Protein AF-A0A937PZH0-F1 (afdb_monomer_lite)

Foldseek 3Di:
DVVVVVVVVVVVVVVVVVVVVVQVVLLVVQFQPLWAFFFQDLPQFPQQQDGPVQLVVLLCCQPPVCPPVVSVVCLVVQQAPQAQDAQDPPQDPDPPPNLVSLLVNLSSLLSLLNNCSNPNDVVSLLSLLVRLVSCCVNCVLAFALPNRRLSNLLSNLSSVRSSSVPPVVSADPVRLLSSLVRLQSNLVNLQPQLVPCPPPVVVVDDPDWDDDPQDDDQQKTAGADFLSLLSSLLSNCSSCSSNSPSCSNCLSAPVSRNLVQGIHDPPDRDDDDSPDRPRYLLNLQAQQHLQLFHNCQCTQQVQDLVQRATAHPDPQLFDGSRCSNVVSSLSSLSSSCSRISVRSQQRYDQCLVVRDQSSAQLQRHGDPGSRGSLLSNLSNQLRQFQHAHPVPRGGHCRLLDQSLLSCQQPDPDPSSVLSVLVSSVCVPPPPPRHPSDPSRPSSSDDDDDPDDPDRDDRDPPNPPPPPDD

Radius of gyration: 22.96 Å; chains: 1; bounding box: 68×42×80 Å

Structure (mmCIF, N/CA/C/O backbone):
data_AF-A0A937PZH0-F1
#
_entry.id   AF-A0A937PZH0-F1
#
loop_
_atom_site.group_PDB
_atom_site.id
_atom_site.type_symbol
_atom_site.label_atom_id
_atom_site.label_alt_id
_atom_site.label_comp_id
_atom_site.label_asym_id
_atom_site.label_entity_id
_atom_site.label_seq_id
_atom_site.pdbx_PDB_ins_code
_atom_site.Cartn_x
_atom_site.Cartn_y
_atom_site.Cartn_z
_atom_site.occupancy
_atom_site.B_iso_or_equiv
_atom_site.auth_seq_id
_atom_site.auth_comp_id
_atom_site.auth_asym_id
_atom_site.auth_atom_id
_atom_site.pdbx_PDB_model_num
ATOM 1 N N . MET A 1 1 ? -22.325 8.578 -55.729 1.00 55.00 1 MET A N 1
ATOM 2 C CA . MET A 1 1 ? -21.445 9.138 -54.671 1.00 55.00 1 MET A CA 1
ATOM 3 C C . MET A 1 1 ? -21.895 8.751 -53.251 1.00 55.00 1 MET A C 1
ATOM 5 O O . MET A 1 1 ? -21.076 8.209 -52.523 1.00 55.00 1 MET A O 1
ATOM 9 N N . ARG A 1 2 ? -23.181 8.894 -52.874 1.00 47.50 2 ARG A N 1
ATOM 10 C CA . ARG A 1 2 ? -23.714 8.503 -51.540 1.00 47.50 2 ARG A CA 1
ATOM 11 C C . ARG A 1 2 ? -23.474 7.039 -51.116 1.00 47.50 2 ARG A C 1
ATOM 13 O O . ARG A 1 2 ? -23.058 6.809 -49.989 1.00 47.50 2 ARG A O 1
ATOM 20 N N . GLN A 1 3 ? -23.660 6.058 -52.004 1.00 44.53 3 GLN A N 1
ATOM 21 C CA . GLN A 1 3 ? -23.452 4.632 -51.675 1.00 44.53 3 GLN A CA 1
ATOM 22 C C . GLN A 1 3 ? -21.996 4.275 -51.328 1.00 44.53 3 GLN A C 1
ATOM 24 O O . GLN A 1 3 ? -21.763 3.420 -50.477 1.00 44.53 3 GLN A O 1
ATOM 29 N N . ARG A 1 4 ? -21.009 4.948 -51.940 1.00 49.41 4 ARG A N 1
ATOM 30 C CA . ARG A 1 4 ? -19.583 4.721 -51.641 1.00 49.41 4 ARG A CA 1
ATOM 31 C C . ARG A 1 4 ? -19.188 5.290 -50.275 1.00 49.41 4 ARG A C 1
ATOM 33 O O . ARG A 1 4 ? -18.382 4.681 -49.584 1.00 49.41 4 ARG A O 1
ATOM 40 N N . LEU A 1 5 ? -19.806 6.399 -49.863 1.00 49.78 5 LEU A N 1
ATOM 41 C CA . LEU A 1 5 ? -19.594 6.996 -48.542 1.00 49.78 5 LEU A CA 1
ATOM 42 C C . LEU A 1 5 ? -20.168 6.109 -47.423 1.00 49.78 5 LEU A C 1
ATOM 44 O O . LEU A 1 5 ? -19.495 5.851 -46.433 1.00 49.78 5 LEU A O 1
ATOM 48 N N . ILE A 1 6 ? -21.383 5.581 -47.616 1.00 56.50 6 ILE A N 1
ATOM 49 C CA . ILE A 1 6 ? -22.050 4.696 -46.645 1.00 56.50 6 ILE A CA 1
ATOM 50 C C . ILE A 1 6 ? -21.286 3.371 -46.499 1.00 56.50 6 ILE A C 1
ATOM 52 O O . ILE A 1 6 ? -21.049 2.922 -45.383 1.00 56.50 6 ILE A O 1
ATOM 56 N N . SER A 1 7 ? -20.823 2.789 -47.610 1.00 54.19 7 SER A N 1
ATOM 57 C CA . SER A 1 7 ? -20.030 1.549 -47.584 1.00 54.19 7 SER A CA 1
ATOM 58 C C . SER A 1 7 ? -18.671 1.741 -46.895 1.00 54.19 7 SER A C 1
ATOM 60 O O . SER A 1 7 ? -18.223 0.859 -46.170 1.00 54.19 7 SER A O 1
ATOM 62 N N . GLY A 1 8 ? -18.037 2.909 -47.066 1.00 55.47 8 GLY A N 1
ATOM 63 C CA . GLY A 1 8 ? -16.788 3.253 -46.379 1.00 55.47 8 GLY A CA 1
ATOM 64 C C . GLY A 1 8 ? -16.957 3.443 -44.868 1.00 55.47 8 GLY A C 1
ATOM 65 O O . GLY A 1 8 ? -16.130 2.962 -44.099 1.00 55.47 8 GLY A O 1
ATOM 66 N N . ILE A 1 9 ? -18.049 4.079 -44.429 1.00 64.56 9 ILE A N 1
ATOM 67 C CA . ILE A 1 9 ? -18.352 4.272 -43.000 1.00 64.56 9 ILE A CA 1
ATOM 68 C C . ILE A 1 9 ? -18.679 2.936 -42.321 1.00 64.56 9 ILE A C 1
ATOM 70 O O . ILE A 1 9 ? -18.188 2.679 -41.225 1.00 64.56 9 ILE A O 1
ATOM 74 N N . ILE A 1 10 ? -19.454 2.065 -42.975 1.00 64.88 10 ILE A N 1
ATOM 75 C CA . ILE A 1 10 ? -19.769 0.730 -42.446 1.00 64.88 10 ILE A CA 1
ATOM 76 C C . ILE A 1 10 ? -18.503 -0.133 -42.381 1.00 64.88 10 ILE A C 1
ATOM 78 O O . ILE A 1 10 ? -18.268 -0.777 -41.364 1.00 64.88 10 ILE A O 1
ATOM 82 N N . GLY A 1 11 ? -17.650 -0.099 -43.410 1.00 52.81 11 GLY A N 1
ATOM 83 C CA . GLY A 1 11 ? -16.363 -0.800 -43.393 1.00 52.81 11 GLY A CA 1
ATOM 84 C C . GLY A 1 11 ? -15.452 -0.334 -42.253 1.00 52.81 11 GLY A C 1
ATOM 85 O O . GLY A 1 11 ? -14.888 -1.162 -41.543 1.00 52.81 11 GLY A O 1
ATOM 86 N N . LEU A 1 12 ? -15.368 0.980 -42.017 1.00 60.28 12 LEU A N 1
ATOM 87 C CA . LEU A 1 12 ? -14.604 1.543 -40.901 1.00 60.28 12 LEU A CA 1
ATOM 88 C C . LEU A 1 12 ? -15.195 1.131 -39.541 1.00 60.28 12 LEU A C 1
ATOM 90 O O . LEU A 1 12 ? -14.449 0.744 -38.646 1.00 60.28 12 LEU A O 1
ATOM 94 N N . ALA A 1 13 ? -16.523 1.160 -39.392 1.00 54.88 13 ALA A N 1
ATOM 95 C CA . ALA A 1 13 ? -17.202 0.746 -38.166 1.00 54.88 13 ALA A CA 1
ATOM 96 C C . ALA A 1 13 ? -16.980 -0.743 -37.860 1.00 54.88 13 ALA A C 1
ATOM 98 O O . ALA A 1 13 ? -16.689 -1.091 -36.722 1.00 54.88 13 ALA A O 1
ATOM 99 N N . VAL A 1 14 ? -17.032 -1.615 -38.872 1.00 58.94 14 VAL A N 1
ATOM 100 C CA . VAL A 1 14 ? -16.773 -3.056 -38.713 1.00 58.94 14 VAL A CA 1
ATOM 101 C C . VAL A 1 14 ? -15.325 -3.319 -38.293 1.00 58.94 14 VAL A C 1
ATOM 103 O O . VAL A 1 14 ? -15.100 -4.117 -37.389 1.00 58.94 14 VAL A O 1
ATOM 106 N N . VAL A 1 15 ? -14.348 -2.617 -38.878 1.00 56.12 15 VAL A N 1
ATOM 107 C CA . VAL A 1 15 ? -12.931 -2.745 -38.487 1.00 56.12 15 VAL A CA 1
ATOM 108 C C . VAL A 1 15 ? -12.696 -2.243 -37.058 1.00 56.12 15 VAL A C 1
ATOM 110 O O . VAL A 1 15 ? -11.999 -2.899 -36.288 1.00 56.12 15 VAL A O 1
ATOM 113 N N . VAL A 1 16 ? -13.312 -1.123 -36.666 1.00 51.00 16 VAL A N 1
ATOM 114 C CA . VAL A 1 16 ? -13.215 -0.590 -35.295 1.00 51.00 16 VAL A CA 1
ATOM 115 C C . VAL A 1 16 ? -13.874 -1.533 -34.283 1.00 51.00 16 VAL A C 1
ATOM 117 O O . VAL A 1 16 ? -13.296 -1.789 -33.228 1.00 51.00 16 VAL A O 1
ATOM 120 N N . CYS A 1 17 ? -15.041 -2.097 -34.605 1.00 47.12 17 CYS A N 1
ATOM 121 C CA . CYS A 1 17 ? -15.728 -3.056 -33.741 1.00 47.12 17 CYS A CA 1
ATOM 122 C C . CYS A 1 17 ? -14.973 -4.387 -33.622 1.00 47.12 17 CYS A C 1
ATOM 124 O O . CYS A 1 17 ? -14.899 -4.931 -32.525 1.00 47.12 17 CYS A O 1
ATOM 126 N N . ALA A 1 18 ? -14.377 -4.891 -34.707 1.00 44.09 18 ALA A N 1
ATOM 127 C CA . ALA A 1 18 ? -13.555 -6.102 -34.675 1.00 44.09 18 ALA A CA 1
ATOM 128 C C . ALA A 1 18 ? -12.285 -5.900 -33.832 1.00 44.09 18 ALA A C 1
ATOM 130 O O . ALA A 1 18 ? -11.981 -6.720 -32.972 1.00 44.09 18 ALA A O 1
ATOM 131 N N . TYR A 1 19 ? -11.610 -4.754 -33.982 1.00 42.97 19 TYR A N 1
ATOM 132 C CA . TYR A 1 19 ? -10.444 -4.413 -33.164 1.00 42.97 19 TYR A CA 1
ATOM 133 C C . TYR A 1 19 ? -10.804 -4.266 -31.676 1.00 42.97 19 TYR A C 1
ATOM 135 O O . TYR A 1 19 ? -10.066 -4.719 -30.805 1.00 42.97 19 TYR A O 1
ATOM 143 N N . GLN A 1 20 ? -11.962 -3.676 -31.359 1.00 48.00 20 GLN A N 1
ATOM 144 C CA . GLN A 1 20 ? -12.464 -3.617 -29.982 1.00 48.00 20 GLN A CA 1
ATOM 145 C C . GLN A 1 20 ? -12.819 -5.003 -29.432 1.00 48.00 20 GLN A C 1
ATOM 147 O O . GLN A 1 20 ? -12.531 -5.271 -28.269 1.00 48.00 20 GLN A O 1
ATOM 152 N N . ALA A 1 21 ? -13.403 -5.886 -30.244 1.00 46.00 21 ALA A N 1
ATOM 153 C CA . ALA A 1 21 ? -13.742 -7.245 -29.836 1.00 46.00 21 ALA A CA 1
ATOM 154 C C . ALA A 1 21 ? -12.491 -8.080 -29.520 1.00 46.00 21 ALA A C 1
ATOM 156 O O . ALA A 1 21 ? -12.471 -8.748 -28.489 1.00 46.00 21 ALA A O 1
ATOM 157 N N . ASP A 1 22 ? -11.427 -7.976 -30.321 1.00 44.09 22 ASP A N 1
ATOM 158 C CA . ASP A 1 22 ? -10.158 -8.671 -30.063 1.00 44.09 22 ASP A CA 1
ATOM 159 C C . ASP A 1 22 ? -9.419 -8.107 -28.837 1.00 44.09 22 ASP A C 1
ATOM 161 O O . ASP A 1 22 ? -8.880 -8.865 -28.028 1.00 44.09 22 ASP A O 1
ATOM 165 N N . VAL A 1 23 ? -9.452 -6.783 -28.629 1.00 49.88 23 VAL A N 1
ATOM 166 C CA . VAL A 1 23 ? -8.907 -6.147 -27.413 1.00 49.88 23 VAL A CA 1
ATOM 167 C C . VAL A 1 23 ? -9.678 -6.590 -26.162 1.00 49.88 23 VAL A C 1
ATOM 169 O O . VAL A 1 23 ? -9.063 -6.846 -25.128 1.00 49.88 23 VAL A O 1
ATOM 172 N N . LEU A 1 24 ? -11.006 -6.729 -26.246 1.00 44.19 24 LEU A N 1
ATOM 173 C CA . LEU A 1 24 ? -11.854 -7.195 -25.142 1.00 44.19 24 LEU A CA 1
ATOM 174 C C . LEU A 1 24 ? -11.728 -8.710 -24.893 1.00 44.19 24 LEU A C 1
ATOM 176 O O . LEU A 1 24 ? -11.735 -9.140 -23.739 1.00 44.19 24 LEU A O 1
ATOM 180 N N . ALA A 1 25 ? -11.564 -9.518 -25.942 1.00 40.66 25 ALA A N 1
ATOM 181 C CA . ALA A 1 25 ? -11.338 -10.960 -25.833 1.00 40.66 25 ALA A CA 1
ATOM 182 C C . ALA A 1 25 ? -9.951 -11.276 -25.245 1.00 40.66 25 ALA A C 1
ATOM 184 O O . ALA A 1 25 ? -9.835 -12.128 -24.363 1.00 40.66 25 ALA A O 1
ATOM 185 N N . GLY A 1 26 ? -8.913 -10.536 -25.652 1.00 46.94 26 GLY A N 1
ATOM 186 C CA . GLY A 1 26 ? -7.589 -10.596 -25.031 1.00 46.94 26 GLY A CA 1
ATOM 187 C C . GLY A 1 26 ? -7.595 -10.110 -23.578 1.00 46.94 26 GLY A C 1
ATOM 188 O O . GLY A 1 26 ? -6.901 -10.677 -22.739 1.00 46.94 26 GLY A O 1
ATOM 189 N N . ALA A 1 27 ? -8.430 -9.118 -23.252 1.00 47.84 27 ALA A N 1
ATOM 190 C CA . ALA A 1 27 ? -8.563 -8.605 -21.893 1.00 47.84 27 ALA A CA 1
ATOM 191 C C . ALA A 1 27 ? -9.175 -9.624 -20.909 1.00 47.84 27 ALA A C 1
ATOM 193 O O . ALA A 1 27 ? -8.718 -9.782 -19.772 1.00 47.84 27 ALA A O 1
ATOM 194 N N . ALA A 1 28 ? -10.178 -10.381 -21.362 1.00 47.72 28 ALA A N 1
ATOM 195 C CA . ALA A 1 28 ? -10.801 -11.443 -20.573 1.00 47.72 28 ALA A CA 1
ATOM 196 C C . ALA A 1 28 ? -9.851 -12.625 -20.286 1.00 47.72 28 ALA A C 1
ATOM 198 O O . ALA A 1 28 ? -10.005 -13.288 -19.264 1.00 47.72 28 ALA A O 1
ATOM 199 N N . ALA A 1 29 ? -8.856 -12.871 -21.148 1.00 51.69 29 ALA A N 1
ATOM 200 C CA . ALA A 1 29 ? -7.866 -13.938 -20.971 1.00 51.69 29 ALA A CA 1
ATOM 201 C C . ALA A 1 29 ? -6.725 -13.584 -19.989 1.00 51.69 29 ALA A C 1
ATOM 203 O O . ALA A 1 29 ? -6.022 -14.479 -19.520 1.00 51.69 29 ALA A O 1
ATOM 204 N N . VAL A 1 30 ? -6.523 -12.296 -19.677 1.00 63.19 30 VAL A N 1
ATOM 205 C CA . VAL A 1 30 ? -5.436 -11.812 -18.799 1.00 63.19 30 VAL A CA 1
ATOM 206 C C . VAL A 1 30 ? -5.920 -11.557 -17.367 1.00 63.19 30 VAL A C 1
ATOM 208 O O . VAL A 1 30 ? -5.166 -11.797 -16.419 1.00 63.19 30 VAL A O 1
ATOM 211 N N . LYS A 1 31 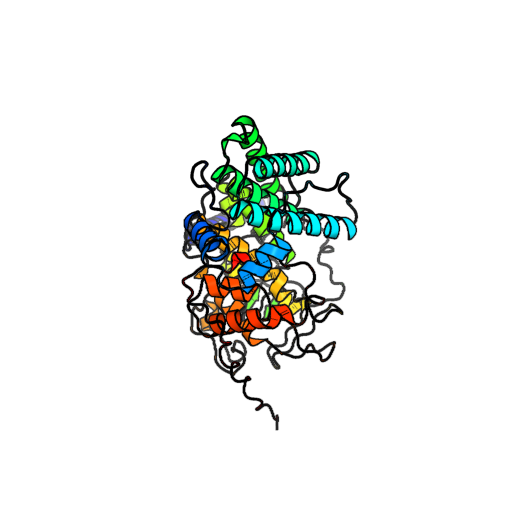? -7.176 -11.122 -17.200 1.00 76.00 31 LYS A N 1
ATOM 212 C CA . LYS A 1 31 ? -7.757 -10.804 -15.890 1.00 76.00 31 LYS A CA 1
ATOM 213 C C . LYS A 1 31 ? -7.835 -12.031 -14.982 1.00 76.00 31 LYS A C 1
ATOM 215 O O . LYS A 1 31 ? -8.333 -13.083 -15.374 1.00 76.00 31 LYS A O 1
ATOM 220 N N . GLY A 1 32 ? -7.390 -11.888 -13.738 1.00 77.31 32 GLY A N 1
ATOM 221 C CA . GLY A 1 32 ? -7.447 -12.947 -12.729 1.00 77.31 32 GLY A CA 1
ATOM 222 C C . GLY A 1 32 ? -6.314 -13.972 -12.820 1.00 77.31 32 GLY A C 1
ATOM 223 O O . GLY A 1 32 ? -6.249 -14.873 -11.983 1.00 77.31 32 GLY A O 1
ATOM 224 N N . LYS A 1 33 ? -5.369 -13.819 -13.765 1.00 83.31 33 LYS A N 1
ATOM 225 C CA . LYS A 1 33 ? -4.168 -14.672 -13.887 1.00 83.31 33 LYS A CA 1
ATOM 226 C C . LYS A 1 33 ? -3.368 -14.763 -12.580 1.00 83.31 33 LYS A C 1
ATOM 228 O O . LYS A 1 33 ? -2.733 -15.783 -12.303 1.00 83.31 33 LYS A O 1
ATOM 233 N N . TRP A 1 34 ? -3.402 -13.696 -11.786 1.00 84.62 34 TRP A N 1
ATOM 234 C CA . TRP A 1 34 ? -2.637 -13.542 -10.546 1.00 84.62 34 TRP A CA 1
ATOM 235 C C . TRP A 1 34 ? -3.486 -13.750 -9.279 1.00 84.62 34 TRP A C 1
ATOM 237 O O . TRP A 1 34 ? -3.016 -13.518 -8.165 1.00 84.62 34 TRP A O 1
ATOM 247 N N . GLY A 1 35 ? -4.728 -14.208 -9.456 1.00 86.50 35 GLY A N 1
ATOM 248 C CA . GLY A 1 35 ? -5.781 -14.219 -8.443 1.00 86.50 35 GLY A CA 1
ATOM 249 C C . GLY A 1 35 ? -6.776 -13.074 -8.648 1.00 86.50 35 GLY A C 1
ATOM 250 O O . GLY A 1 35 ? -6.523 -12.141 -9.410 1.00 86.50 35 GLY A O 1
ATOM 251 N N . LYS A 1 36 ? -7.934 -13.166 -7.987 1.00 90.31 36 LYS A N 1
ATOM 252 C CA . LYS A 1 36 ? -9.013 -12.176 -8.083 1.00 90.31 36 LYS A CA 1
ATOM 253 C C . LYS A 1 36 ? -9.074 -11.388 -6.785 1.00 90.31 36 LYS A C 1
ATOM 255 O O . LYS A 1 36 ? -9.379 -11.965 -5.746 1.00 90.31 36 LYS A O 1
ATOM 260 N N . VAL A 1 37 ? -8.830 -10.082 -6.863 1.00 93.69 37 VAL A N 1
ATOM 261 C CA . VAL A 1 37 ? -9.045 -9.201 -5.713 1.00 93.69 37 VAL A CA 1
ATOM 262 C C . VAL A 1 37 ? -10.542 -9.036 -5.487 1.00 93.69 37 VAL A C 1
ATOM 264 O O . VAL A 1 37 ? -11.285 -8.773 -6.433 1.00 93.69 37 VAL A O 1
ATOM 267 N N . VAL A 1 38 ? -10.984 -9.187 -4.247 1.00 95.12 38 VAL A N 1
ATOM 268 C CA . VAL A 1 38 ? -12.361 -8.942 -3.813 1.00 95.12 38 VAL A CA 1
ATOM 269 C C . VAL A 1 38 ? -12.386 -7.807 -2.787 1.00 95.12 38 VAL A C 1
ATOM 271 O O . VAL A 1 38 ? -11.397 -7.608 -2.087 1.00 95.12 38 VAL A O 1
ATOM 274 N N . PRO A 1 39 ? -13.474 -7.029 -2.686 1.00 97.19 39 PRO A N 1
ATOM 275 C CA . PRO A 1 39 ? -13.646 -6.098 -1.578 1.00 97.19 39 PRO A CA 1
ATOM 276 C C . PRO A 1 39 ? -13.530 -6.796 -0.215 1.00 97.19 39 PRO A C 1
ATOM 278 O O . PRO A 1 39 ? -13.840 -7.984 -0.094 1.00 97.19 39 PRO A O 1
ATOM 281 N N . ILE A 1 40 ? -13.119 -6.051 0.813 1.00 96.19 40 ILE A N 1
ATOM 282 C CA . ILE A 1 40 ? -13.061 -6.573 2.181 1.00 96.19 40 ILE A CA 1
ATOM 283 C C . ILE A 1 40 ? -14.503 -6.751 2.676 1.00 96.19 40 ILE A C 1
ATOM 285 O O . ILE A 1 40 ? -15.276 -5.792 2.698 1.00 96.19 40 ILE A O 1
ATOM 289 N N . ALA A 1 41 ? -14.872 -7.981 3.035 1.00 90.75 41 ALA A N 1
ATOM 290 C CA . ALA A 1 41 ? -16.187 -8.289 3.590 1.00 90.75 41 ALA A CA 1
ATOM 291 C C . ALA A 1 41 ? -16.338 -7.735 5.018 1.00 90.75 41 ALA A C 1
ATOM 293 O O . ALA A 1 41 ? -15.356 -7.642 5.751 1.00 90.75 41 ALA A O 1
ATOM 294 N N . ASP A 1 42 ? -17.570 -7.406 5.420 1.00 87.62 42 ASP A N 1
ATOM 295 C CA . ASP A 1 42 ? -17.918 -6.802 6.722 1.00 87.62 42 ASP A CA 1
ATOM 296 C C . ASP A 1 42 ? -17.425 -7.611 7.929 1.00 87.62 42 ASP A C 1
ATOM 298 O O . ASP A 1 42 ? -17.207 -7.052 9.001 1.00 87.62 42 ASP A O 1
ATOM 302 N N . ASP A 1 43 ? -17.276 -8.922 7.763 1.00 88.06 43 ASP A N 1
ATOM 303 C CA . ASP A 1 43 ? -16.839 -9.881 8.774 1.00 88.06 43 ASP A CA 1
ATOM 304 C C . ASP A 1 43 ? -15.371 -10.312 8.611 1.00 88.06 43 ASP A C 1
ATOM 306 O O . ASP A 1 43 ? -14.882 -11.142 9.374 1.00 88.06 43 ASP A O 1
ATOM 310 N N . ASN A 1 44 ? -14.647 -9.731 7.651 1.00 91.94 44 ASN A N 1
ATOM 311 C CA . ASN A 1 44 ? -13.268 -10.083 7.326 1.00 91.94 44 ASN A CA 1
ATOM 312 C C . ASN A 1 44 ? -12.308 -8.911 7.580 1.00 91.94 44 ASN A C 1
ATOM 314 O O . ASN A 1 44 ? -11.508 -8.550 6.719 1.00 91.94 44 ASN A O 1
ATOM 318 N N . HIS A 1 45 ? -12.403 -8.308 8.766 1.00 95.38 45 HIS A N 1
ATOM 319 C CA . HIS A 1 45 ? -11.501 -7.258 9.239 1.00 95.38 45 HIS A CA 1
ATOM 320 C C . HIS A 1 45 ? -10.626 -7.777 10.400 1.00 95.38 45 HIS A C 1
ATOM 322 O O . HIS A 1 45 ? -11.127 -8.513 11.252 1.00 95.38 45 HIS A O 1
ATOM 328 N N . PRO A 1 46 ? -9.341 -7.386 10.492 1.00 94.62 46 PRO A N 1
ATOM 329 C CA . PRO A 1 46 ? -8.622 -6.496 9.585 1.00 94.62 46 PRO A CA 1
ATOM 330 C C . PRO A 1 46 ? -8.065 -7.284 8.398 1.00 94.62 46 PRO A C 1
ATOM 332 O O . PRO A 1 46 ? -7.661 -8.437 8.559 1.00 94.62 46 PRO A O 1
ATOM 335 N N . ASN A 1 47 ? -8.034 -6.673 7.214 1.00 93.69 47 ASN A N 1
ATOM 336 C CA . ASN A 1 47 ? -7.516 -7.353 6.024 1.00 93.69 47 ASN A CA 1
ATOM 337 C C . ASN A 1 47 ? -6.942 -6.406 4.958 1.00 93.69 47 ASN A C 1
ATOM 339 O O . ASN A 1 47 ? -6.726 -6.816 3.817 1.00 93.69 47 ASN A O 1
ATOM 343 N N . LEU A 1 48 ? -6.687 -5.132 5.290 1.00 91.62 48 LEU A N 1
ATOM 344 C CA . LEU A 1 48 ? -6.128 -4.183 4.325 1.00 91.62 48 LEU A CA 1
ATOM 345 C C . LEU A 1 48 ? -4.622 -4.379 4.102 1.00 91.62 48 LEU A C 1
ATOM 347 O O . LEU A 1 48 ? -4.189 -4.471 2.967 1.00 91.62 48 LEU A O 1
ATOM 351 N N . TYR A 1 49 ? -3.806 -4.433 5.155 1.00 87.44 49 TYR A N 1
ATOM 352 C CA . TYR A 1 49 ? -2.344 -4.632 5.029 1.00 87.44 49 TYR A CA 1
ATOM 353 C C . TYR A 1 49 ? -1.801 -5.764 5.905 1.00 87.44 49 TYR A C 1
ATOM 355 O O . TYR A 1 49 ? -0.683 -6.252 5.694 1.00 87.44 49 TYR A O 1
ATOM 363 N N . TYR A 1 50 ? -2.597 -6.168 6.891 1.00 87.12 50 TYR A N 1
ATOM 364 C CA . TYR A 1 50 ? -2.349 -7.310 7.748 1.00 87.12 50 TYR A CA 1
ATOM 365 C C . TYR A 1 50 ? -3.663 -8.012 8.011 1.00 87.12 50 TYR A C 1
ATOM 367 O O . TYR A 1 50 ? -4.684 -7.345 8.185 1.00 87.12 50 TYR A O 1
ATOM 375 N N . ASN A 1 51 ? -3.592 -9.328 8.124 1.00 89.56 51 ASN A N 1
ATOM 376 C CA . ASN A 1 51 ? -4.642 -10.103 8.762 1.00 89.56 51 ASN A CA 1
ATOM 377 C C . ASN A 1 51 ? -4.408 -10.200 10.280 1.00 89.56 51 ASN A C 1
ATOM 379 O O . ASN A 1 51 ? -3.339 -9.858 10.797 1.00 89.56 51 ASN A O 1
ATOM 383 N N . GLN A 1 52 ? -5.402 -10.720 11.001 1.00 92.06 52 GLN A N 1
ATOM 384 C CA . GLN A 1 52 ? -5.344 -10.841 12.459 1.00 92.06 52 GLN A CA 1
ATOM 385 C C . GLN A 1 52 ? -4.122 -11.640 12.955 1.00 92.06 52 GLN A C 1
ATOM 387 O O . GLN A 1 52 ? -3.492 -11.240 13.931 1.00 92.06 52 GLN A O 1
ATOM 392 N N . SER A 1 53 ? -3.728 -12.716 12.261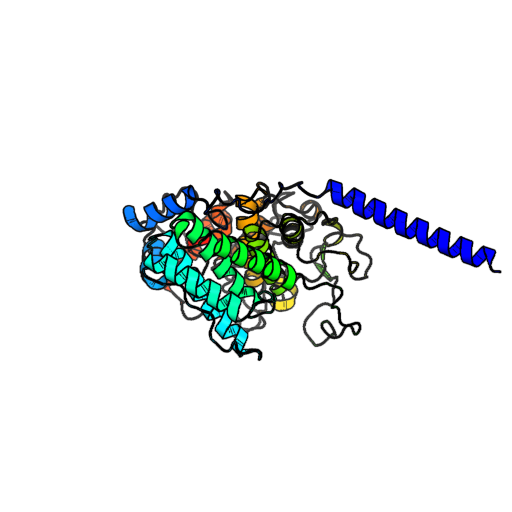 1.00 88.94 53 SER A N 1
ATOM 393 C CA . SER A 1 53 ? -2.592 -13.551 12.685 1.00 88.94 53 SER A CA 1
ATOM 394 C C . SER A 1 53 ? -1.245 -12.826 12.599 1.00 88.94 53 SER A C 1
ATOM 396 O O . SER A 1 53 ? -0.409 -12.967 13.491 1.00 88.94 53 SER A O 1
ATOM 398 N N . GLU A 1 54 ? -1.046 -11.994 11.573 1.00 88.06 54 GLU A N 1
ATOM 399 C CA . GLU A 1 54 ? 0.165 -11.179 11.440 1.00 88.06 54 GLU A CA 1
ATOM 400 C C . GLU A 1 54 ? 0.210 -10.072 12.502 1.00 88.06 54 GLU A C 1
ATOM 402 O O . GLU A 1 54 ? 1.277 -9.760 13.036 1.00 88.06 54 GLU A O 1
ATOM 407 N N . ILE A 1 55 ? -0.951 -9.503 12.850 1.00 90.50 55 ILE A N 1
ATOM 408 C CA . ILE A 1 55 ? -1.058 -8.511 13.926 1.00 90.50 55 ILE A CA 1
ATOM 409 C C . ILE A 1 55 ? -0.740 -9.142 15.279 1.00 90.50 55 ILE A C 1
ATOM 411 O O . ILE A 1 55 ? -0.028 -8.533 16.078 1.00 90.50 55 ILE A O 1
ATOM 415 N N . ASP A 1 56 ? -1.229 -10.351 15.547 1.00 90.19 56 ASP A N 1
ATOM 416 C CA . ASP A 1 56 ? -0.957 -11.050 16.802 1.00 90.19 56 ASP A CA 1
ATOM 417 C C . ASP A 1 56 ? 0.525 -11.415 16.946 1.00 90.19 56 ASP A C 1
ATOM 419 O O . ASP A 1 56 ? 1.092 -11.253 18.031 1.00 90.19 56 ASP A O 1
ATOM 423 N N . GLU A 1 57 ? 1.193 -11.810 15.856 1.00 86.44 57 GLU A N 1
ATOM 424 C CA . GLU A 1 57 ? 2.649 -11.999 15.842 1.00 86.44 57 GLU A CA 1
ATOM 425 C C . GLU A 1 57 ? 3.374 -10.681 16.154 1.00 86.44 57 GLU A C 1
ATOM 427 O O . GLU A 1 57 ? 4.224 -10.631 17.047 1.00 86.44 57 GLU A O 1
ATOM 432 N N . LEU A 1 58 ? 2.980 -9.581 15.508 1.00 87.56 58 LEU A N 1
ATOM 433 C CA . LEU A 1 58 ? 3.581 -8.271 15.748 1.00 87.56 58 LEU A CA 1
ATOM 434 C C . LEU A 1 58 ? 3.346 -7.770 17.188 1.00 87.56 58 LEU A C 1
ATOM 436 O O . LEU A 1 58 ? 4.259 -7.229 17.819 1.00 87.56 58 LEU A O 1
ATOM 440 N N . ARG A 1 59 ? 2.149 -7.989 17.749 1.00 91.81 59 ARG A N 1
ATOM 441 C CA . ARG A 1 59 ? 1.829 -7.706 19.158 1.00 91.81 59 ARG A CA 1
ATOM 442 C C . ARG A 1 59 ? 2.693 -8.532 20.094 1.00 91.81 59 ARG A C 1
ATOM 444 O O . ARG A 1 59 ? 3.234 -7.976 21.046 1.00 91.81 59 ARG A O 1
ATOM 451 N N . LYS A 1 60 ? 2.861 -9.829 19.830 1.00 89.00 60 LYS A N 1
ATOM 452 C CA . LYS A 1 60 ? 3.719 -10.708 20.633 1.00 89.00 60 LYS A CA 1
ATOM 453 C C . LYS A 1 60 ? 5.164 -10.203 20.637 1.00 89.00 60 LYS A C 1
ATOM 455 O O . LYS A 1 60 ? 5.735 -10.031 21.714 1.00 89.00 60 LYS A O 1
ATOM 460 N N . MET A 1 61 ? 5.707 -9.867 19.468 1.00 86.06 61 MET A N 1
ATOM 461 C CA . MET A 1 61 ? 7.057 -9.313 19.312 1.00 86.06 61 MET A CA 1
ATOM 462 C C . MET A 1 61 ? 7.250 -8.002 20.095 1.00 86.06 61 MET A C 1
ATOM 464 O O . MET A 1 61 ? 8.241 -7.826 20.807 1.00 86.06 61 MET A O 1
ATOM 468 N N . ILE A 1 62 ? 6.282 -7.080 20.018 1.00 88.31 62 ILE A N 1
ATOM 469 C CA . ILE A 1 62 ? 6.376 -5.742 20.627 1.00 88.31 62 ILE A CA 1
ATOM 470 C C . ILE A 1 62 ? 6.039 -5.740 22.121 1.00 88.31 62 ILE A C 1
ATOM 472 O O . ILE A 1 62 ? 6.683 -5.043 22.911 1.00 88.31 62 ILE A O 1
ATOM 476 N N . LEU A 1 63 ? 4.996 -6.457 22.535 1.00 93.62 63 LEU A N 1
ATOM 477 C CA . LEU A 1 63 ? 4.432 -6.374 23.883 1.00 93.62 63 LEU A CA 1
ATOM 478 C C . LEU A 1 63 ? 4.985 -7.441 24.825 1.00 93.62 63 LEU A C 1
ATOM 480 O O . LEU A 1 63 ? 5.161 -7.129 26.002 1.00 93.62 63 LEU A O 1
ATOM 484 N N . VAL A 1 64 ? 5.299 -8.636 24.316 1.00 94.31 64 VAL A N 1
ATOM 485 C CA . VAL A 1 64 ? 5.696 -9.798 25.129 1.00 94.31 64 VAL A CA 1
ATOM 486 C C . VAL A 1 64 ? 7.187 -10.085 24.994 1.00 94.31 64 VAL A C 1
ATOM 488 O O . VAL A 1 64 ? 7.924 -9.961 25.966 1.00 94.31 64 VAL A O 1
ATOM 491 N N . GLU A 1 65 ? 7.645 -10.428 23.791 1.00 89.06 65 GLU A N 1
ATOM 492 C CA . GLU A 1 65 ? 9.030 -10.853 23.540 1.00 89.06 65 GLU A CA 1
ATOM 493 C C . GLU A 1 65 ? 10.015 -9.687 23.608 1.00 89.06 65 GLU A C 1
ATOM 495 O O . GLU A 1 65 ? 11.200 -9.885 23.862 1.00 89.06 65 GLU A O 1
ATOM 500 N N . LYS A 1 66 ? 9.522 -8.465 23.379 1.00 87.69 66 LYS A N 1
ATOM 501 C CA . LYS A 1 66 ? 10.331 -7.246 23.298 1.00 87.69 66 LYS A CA 1
ATOM 502 C C . LYS A 1 66 ? 11.495 -7.387 22.307 1.00 87.69 66 LYS A C 1
ATOM 504 O O . LYS A 1 66 ? 12.563 -6.806 22.512 1.00 87.69 66 LYS A O 1
ATOM 509 N N . SER A 1 67 ? 11.269 -8.124 21.221 1.00 80.19 67 SER A N 1
ATOM 510 C CA . SER A 1 67 ? 12.280 -8.470 20.230 1.00 80.19 67 SER A CA 1
ATOM 511 C C . SER A 1 67 ? 11.705 -8.386 18.813 1.00 80.19 67 SER A C 1
ATOM 513 O O . SER A 1 67 ? 10.580 -8.830 18.586 1.00 80.19 67 SER A O 1
ATOM 515 N N . PRO A 1 68 ? 12.448 -7.820 17.849 1.00 74.31 68 PRO A N 1
ATOM 516 C CA . PRO A 1 68 ? 13.771 -7.217 18.004 1.00 74.31 68 PRO A CA 1
ATOM 517 C C . PRO A 1 68 ? 13.692 -5.860 18.719 1.00 74.31 68 PRO A C 1
ATOM 519 O O . PRO A 1 68 ? 12.734 -5.106 18.543 1.00 74.31 68 PRO A O 1
ATOM 522 N N . ARG A 1 69 ? 14.718 -5.508 19.508 1.00 77.06 69 ARG A N 1
ATOM 523 C CA . ARG A 1 69 ? 14.673 -4.332 20.400 1.00 77.06 69 ARG A CA 1
ATOM 524 C C . ARG A 1 69 ? 14.335 -3.023 19.680 1.00 77.06 69 ARG A C 1
ATOM 526 O O . ARG A 1 69 ? 13.532 -2.236 20.162 1.00 77.06 69 ARG A O 1
ATOM 533 N N . ARG A 1 70 ? 14.887 -2.815 18.489 1.00 73.94 70 ARG A N 1
ATOM 534 C CA . ARG A 1 70 ? 14.621 -1.622 17.672 1.00 73.94 70 ARG A CA 1
ATOM 535 C C . ARG A 1 70 ? 13.168 -1.502 17.199 1.00 73.94 70 ARG A C 1
ATOM 537 O O . ARG A 1 70 ? 12.675 -0.385 17.122 1.00 73.94 70 ARG A O 1
ATOM 544 N N . LEU A 1 71 ? 12.464 -2.606 16.933 1.00 77.19 71 LEU A N 1
ATOM 545 C CA . LEU A 1 71 ? 11.023 -2.574 16.649 1.00 77.19 71 LEU A CA 1
ATOM 546 C C . LEU A 1 71 ? 10.254 -2.056 17.872 1.00 77.19 71 LEU A C 1
ATOM 548 O O . LEU A 1 71 ? 9.363 -1.218 17.742 1.00 77.19 71 LEU A O 1
ATOM 552 N N . VAL A 1 72 ? 10.637 -2.523 19.063 1.00 82.81 72 VAL A N 1
ATOM 553 C CA . VAL A 1 72 ? 10.065 -2.063 20.335 1.00 82.81 72 VAL A CA 1
ATOM 554 C C . VAL A 1 72 ? 10.361 -0.586 20.567 1.00 82.81 72 VAL A C 1
ATOM 556 O O . VAL A 1 72 ? 9.458 0.163 20.931 1.00 82.81 72 VAL A O 1
ATOM 559 N N . ASP A 1 73 ? 11.602 -0.151 20.341 1.00 81.00 73 ASP A N 1
ATOM 560 C CA . ASP A 1 73 ? 11.995 1.250 20.492 1.00 81.00 73 ASP A CA 1
ATOM 561 C C . ASP A 1 73 ? 11.274 2.136 19.467 1.00 81.00 73 ASP A C 1
ATOM 563 O O . ASP A 1 73 ? 10.785 3.201 19.826 1.00 81.00 73 ASP A O 1
ATOM 567 N N . HIS A 1 74 ? 11.111 1.684 18.217 1.00 78.81 74 HIS A N 1
ATOM 568 C CA . HIS A 1 74 ? 10.331 2.406 17.209 1.00 78.81 74 HIS A CA 1
ATOM 569 C C . HIS A 1 74 ? 8.883 2.589 17.661 1.00 78.81 74 HIS A C 1
ATOM 571 O O . HIS A 1 74 ? 8.360 3.704 17.636 1.00 78.81 74 HIS A O 1
ATOM 577 N N . TYR A 1 75 ? 8.251 1.500 18.108 1.00 86.12 75 TYR A N 1
ATOM 578 C CA . TYR A 1 75 ? 6.884 1.536 18.607 1.00 86.12 75 TYR A CA 1
ATOM 579 C C . TYR A 1 75 ? 6.752 2.494 19.795 1.00 86.12 75 TYR A C 1
ATOM 581 O O . TYR A 1 75 ? 5.910 3.388 19.765 1.00 86.12 75 TYR A O 1
ATOM 589 N N . ASN A 1 76 ? 7.606 2.350 20.812 1.00 88.25 76 ASN A N 1
ATOM 590 C CA . ASN A 1 76 ? 7.556 3.169 22.022 1.00 88.25 76 ASN A CA 1
ATOM 591 C C . ASN A 1 76 ? 7.821 4.654 21.748 1.00 88.25 76 ASN A C 1
ATOM 593 O O . ASN A 1 76 ? 7.191 5.493 22.383 1.00 88.25 76 ASN A O 1
ATOM 597 N N . THR A 1 77 ? 8.727 4.976 20.823 1.00 83.44 77 THR A N 1
ATOM 598 C CA . THR A 1 77 ? 9.092 6.365 20.511 1.00 83.44 77 THR A CA 1
ATOM 599 C C . THR A 1 77 ? 8.048 7.055 19.637 1.00 83.44 77 THR A C 1
ATOM 601 O O . THR A 1 77 ? 7.768 8.233 19.845 1.00 83.44 77 THR A O 1
ATOM 604 N N . TRP A 1 78 ? 7.473 6.352 18.654 1.00 83.56 78 TRP A N 1
ATOM 605 C CA . TRP A 1 78 ? 6.716 7.008 17.578 1.00 83.56 78 TRP A CA 1
ATOM 606 C C . TRP A 1 78 ? 5.240 6.636 17.492 1.00 83.56 78 TRP A C 1
ATOM 608 O O . TRP A 1 78 ? 4.474 7.408 16.922 1.00 83.56 78 TRP A O 1
ATOM 618 N N . CYS A 1 79 ? 4.834 5.474 18.005 1.00 88.94 79 CYS A N 1
ATOM 619 C CA . CYS A 1 79 ? 3.485 4.941 17.784 1.00 88.94 79 CYS A CA 1
ATOM 620 C C . CYS A 1 79 ? 2.688 4.778 19.080 1.00 88.94 79 CYS A C 1
ATOM 622 O O . CYS A 1 79 ? 1.467 4.944 19.091 1.00 88.94 79 CYS A O 1
ATOM 624 N N . LYS A 1 80 ? 3.343 4.433 20.189 1.00 94.19 80 LYS A N 1
ATOM 625 C CA . LYS A 1 80 ? 2.661 4.117 21.441 1.00 94.19 80 LYS A CA 1
ATOM 626 C C . LYS A 1 80 ? 1.827 5.305 21.924 1.00 94.19 80 LYS A C 1
ATOM 628 O O . LYS A 1 80 ? 2.327 6.411 22.080 1.00 94.19 80 LYS A O 1
ATOM 633 N N . GLY A 1 81 ? 0.537 5.059 22.151 1.00 95.44 81 GLY A N 1
ATOM 634 C CA . GLY A 1 81 ? -0.415 6.070 22.622 1.00 95.44 81 GLY A CA 1
ATOM 635 C C . GLY A 1 81 ? -0.854 7.113 21.587 1.00 95.44 81 GLY A C 1
ATOM 636 O O . GLY A 1 81 ? -1.672 7.961 21.924 1.00 95.44 81 GLY A O 1
ATOM 637 N N . VAL A 1 82 ? -0.367 7.064 20.343 1.00 95.62 82 VAL A N 1
ATOM 638 C CA . VAL A 1 82 ? -0.791 7.997 19.291 1.00 95.62 82 VAL A CA 1
ATOM 639 C C . VAL A 1 82 ? -2.261 7.772 18.922 1.00 95.62 82 VAL A C 1
ATOM 641 O O . VAL A 1 82 ? -2.676 6.658 18.607 1.00 95.62 82 VAL A O 1
ATOM 644 N N . GLU A 1 83 ? -3.043 8.850 18.937 1.00 97.56 83 GLU A N 1
ATOM 645 C CA . GLU A 1 83 ? -4.445 8.874 18.510 1.00 97.56 83 GLU A CA 1
ATOM 646 C C . GLU A 1 83 ? -4.588 9.457 17.101 1.00 97.56 83 GLU A C 1
ATOM 648 O O . GLU A 1 83 ? -3.763 10.268 16.672 1.00 97.56 83 GLU A O 1
ATOM 653 N N . ALA A 1 84 ? -5.646 9.062 16.387 1.00 95.75 84 ALA A N 1
ATOM 654 C CA . ALA A 1 84 ? -5.954 9.617 15.073 1.00 95.75 84 ALA A CA 1
ATOM 655 C C . ALA A 1 84 ? -6.296 11.112 15.179 1.00 95.75 84 ALA A C 1
ATOM 657 O O . ALA A 1 84 ? -6.984 11.537 16.109 1.00 95.75 84 ALA A O 1
ATOM 658 N N . ILE A 1 85 ? -5.832 11.892 14.204 1.00 92.00 85 ILE A N 1
ATOM 659 C CA . ILE A 1 85 ? -6.111 13.321 14.069 1.00 92.00 85 ILE A CA 1
ATOM 660 C C . ILE A 1 85 ? -6.928 13.589 12.813 1.00 92.00 85 ILE A C 1
ATOM 662 O O . ILE A 1 85 ? -6.787 12.914 11.790 1.00 92.00 85 ILE A O 1
ATOM 666 N N . GLU A 1 86 ? -7.779 14.599 12.907 1.00 86.69 86 GLU A N 1
ATOM 667 C CA . GLU A 1 86 ? -8.558 15.099 11.786 1.00 86.69 86 GLU A CA 1
ATOM 668 C C . GLU A 1 86 ? -7.680 15.809 10.754 1.00 86.69 86 GLU A C 1
ATOM 670 O O . GLU A 1 86 ? -6.531 16.195 10.993 1.00 86.69 86 GLU A O 1
ATOM 675 N N . ILE A 1 87 ? -8.274 16.003 9.585 1.00 78.19 87 ILE A N 1
ATOM 676 C CA . ILE A 1 87 ? -7.764 16.909 8.573 1.00 78.19 87 ILE A CA 1
ATOM 677 C C . ILE A 1 87 ? -7.793 18.363 9.096 1.00 78.19 87 ILE A C 1
ATOM 679 O O . ILE A 1 87 ? -8.711 18.747 9.820 1.00 78.19 87 ILE A O 1
ATOM 683 N N . VAL A 1 88 ? -6.795 19.191 8.758 1.00 71.69 88 VAL A N 1
ATOM 684 C CA . VAL A 1 88 ? -6.799 20.619 9.139 1.00 71.69 88 VAL A CA 1
ATOM 685 C C . VAL A 1 88 ? -7.882 21.350 8.342 1.00 71.69 88 VAL A C 1
ATOM 687 O O . VAL A 1 88 ? -7.917 21.226 7.120 1.00 71.69 88 VAL A O 1
ATOM 690 N N . HIS A 1 89 ? -8.732 22.128 9.025 1.00 62.59 89 HIS A N 1
ATOM 691 C CA . HIS A 1 89 ? -9.795 22.923 8.404 1.00 62.59 89 HIS A CA 1
ATOM 692 C C . HIS A 1 89 ? -9.525 24.441 8.528 1.00 62.59 89 HIS A C 1
ATOM 694 O O . HIS A 1 89 ? -9.304 24.927 9.641 1.00 62.59 89 HIS A O 1
ATOM 700 N N . PRO A 1 90 ? -9.653 25.222 7.436 1.00 64.19 90 PRO A N 1
ATOM 701 C CA . PRO A 1 90 ? -9.907 24.753 6.072 1.00 64.19 90 PRO A CA 1
ATOM 702 C C . PRO A 1 90 ? -8.672 24.050 5.501 1.00 64.19 90 PRO A C 1
ATOM 704 O O . PRO A 1 90 ? -7.543 24.445 5.804 1.00 64.19 90 PRO A O 1
ATOM 707 N N . TRP A 1 91 ? -8.876 23.053 4.639 1.00 65.06 91 TRP A N 1
ATOM 708 C CA . TRP A 1 91 ? -7.765 22.467 3.900 1.00 65.06 91 TRP A CA 1
ATOM 709 C C . TRP A 1 91 ? -7.192 23.519 2.963 1.00 65.06 91 TRP A C 1
ATOM 711 O O . TRP A 1 91 ? -7.898 24.061 2.099 1.00 65.06 91 TRP A O 1
ATOM 721 N N . ARG A 1 92 ? -5.902 23.831 3.109 1.00 63.53 92 ARG A N 1
ATOM 722 C CA . ARG A 1 92 ? -5.251 24.741 2.165 1.00 63.53 92 ARG A CA 1
ATOM 723 C C . ARG A 1 92 ? -5.349 24.127 0.771 1.00 63.53 92 ARG A C 1
ATOM 725 O O . ARG A 1 92 ? -5.230 22.923 0.607 1.00 63.53 92 ARG A O 1
ATOM 732 N N . ARG A 1 93 ? -5.608 24.933 -0.259 1.00 60.50 93 ARG A N 1
ATOM 733 C CA . ARG A 1 93 ? -5.751 24.439 -1.649 1.00 60.50 93 ARG A CA 1
ATOM 734 C C . ARG A 1 93 ? -4.585 24.830 -2.551 1.00 60.50 93 ARG A C 1
ATOM 736 O O . ARG A 1 93 ? -4.559 24.473 -3.722 1.00 60.50 93 ARG A O 1
ATOM 743 N N . THR A 1 94 ? -3.607 25.558 -2.021 1.00 59.62 94 THR A N 1
ATOM 744 C CA . THR A 1 94 ? -2.448 26.049 -2.770 1.00 59.62 94 THR A CA 1
ATOM 745 C C . THR A 1 94 ? -1.259 25.118 -2.582 1.00 59.62 94 THR A C 1
ATOM 747 O O . THR A 1 94 ? -0.917 24.715 -1.468 1.00 59.62 94 THR A O 1
ATOM 750 N N . HIS A 1 95 ? -0.653 24.687 -3.686 1.00 55.88 95 HIS A N 1
ATOM 751 C CA . HIS A 1 95 ? 0.629 23.985 -3.649 1.00 55.88 95 HIS A CA 1
ATOM 752 C C . HIS A 1 95 ? 1.726 24.990 -3.243 1.00 55.88 95 HIS A C 1
ATOM 754 O O . HIS A 1 95 ? 1.698 26.113 -3.747 1.00 55.88 95 HIS A O 1
ATOM 760 N N . PRO A 1 96 ? 2.701 24.635 -2.382 1.00 59.75 96 PRO A N 1
ATOM 761 C CA . PRO A 1 96 ? 2.979 23.304 -1.825 1.00 59.75 96 PRO A CA 1
ATOM 762 C C . PRO A 1 96 ? 2.363 23.040 -0.438 1.00 59.75 96 PRO A C 1
ATOM 764 O O . PRO A 1 96 ? 2.556 21.965 0.122 1.00 59.75 96 PRO A O 1
ATOM 767 N N . GLU A 1 97 ? 1.662 24.003 0.155 1.00 63.28 97 GLU A N 1
ATOM 768 C CA . GLU A 1 97 ? 1.283 23.967 1.576 1.00 63.28 97 GLU A CA 1
ATOM 769 C C . GLU A 1 97 ? 0.335 22.808 1.907 1.00 63.28 97 GLU A C 1
ATOM 771 O O . GLU A 1 97 ? 0.585 22.051 2.845 1.00 63.28 97 GLU A O 1
ATOM 776 N N . HIS A 1 98 ? -0.675 22.583 1.066 1.00 64.19 98 HIS A N 1
ATOM 777 C CA . HIS A 1 98 ? -1.632 21.486 1.244 1.00 64.19 98 HIS A CA 1
ATOM 778 C C . HIS A 1 98 ? -0.994 20.094 1.153 1.00 64.19 98 HIS A C 1
ATOM 780 O O . HIS A 1 98 ? -1.447 19.136 1.777 1.00 64.19 98 HIS A O 1
ATOM 786 N N . MET A 1 99 ? 0.089 19.973 0.382 1.00 64.25 99 MET A N 1
ATOM 787 C CA . MET A 1 99 ? 0.846 18.732 0.249 1.00 64.25 99 MET A CA 1
ATOM 788 C C . MET A 1 99 ? 1.575 18.398 1.549 1.00 64.25 99 MET A C 1
ATOM 790 O O . MET A 1 99 ? 1.635 17.234 1.943 1.00 64.25 99 MET A O 1
ATOM 794 N N . TYR A 1 100 ? 2.120 19.401 2.236 1.00 68.94 100 TYR A N 1
ATOM 795 C CA . TYR A 1 100 ? 2.812 19.192 3.504 1.00 68.94 100 TYR A CA 1
ATOM 796 C C . TYR A 1 100 ? 1.857 18.942 4.664 1.00 68.94 100 TYR A C 1
ATOM 798 O O . TYR A 1 100 ? 2.107 18.025 5.446 1.00 68.94 100 TYR A O 1
ATOM 806 N N . GLU A 1 101 ? 0.762 19.696 4.746 1.00 72.25 101 GLU A N 1
ATOM 807 C CA . GLU A 1 101 ? -0.283 19.468 5.749 1.00 72.25 101 GLU A CA 1
ATOM 808 C C . GLU A 1 101 ? -0.869 18.063 5.607 1.00 72.25 101 GLU A C 1
ATOM 810 O O . GLU A 1 101 ? -0.867 17.290 6.567 1.00 72.25 101 GLU A O 1
ATOM 815 N N . GLY A 1 102 ? -1.247 17.676 4.387 1.00 72.69 102 GLY A N 1
ATOM 816 C CA . GLY A 1 102 ? -1.805 16.356 4.145 1.00 72.69 102 GLY A CA 1
ATOM 817 C C . GLY A 1 102 ? -0.847 15.207 4.427 1.00 72.69 102 GLY A C 1
ATOM 818 O O . GLY A 1 102 ? -1.223 14.225 5.068 1.00 72.69 102 GLY A O 1
ATOM 819 N N . ARG A 1 103 ? 0.426 15.342 4.043 1.00 73.44 103 ARG A N 1
ATOM 820 C CA . ARG A 1 103 ? 1.450 14.344 4.383 1.00 73.44 103 ARG A CA 1
ATOM 821 C C . ARG A 1 103 ? 1.656 14.207 5.885 1.00 73.44 103 ARG A C 1
ATOM 823 O O . ARG A 1 103 ? 1.850 13.090 6.352 1.00 73.44 103 ARG A O 1
ATOM 830 N N . ASN A 1 104 ? 1.611 15.304 6.637 1.00 76.88 104 ASN A N 1
ATOM 831 C CA . ASN A 1 104 ? 1.757 15.262 8.090 1.00 76.88 104 ASN A CA 1
ATOM 832 C C . ASN A 1 104 ? 0.563 14.564 8.755 1.00 76.88 104 ASN A C 1
ATOM 834 O O . ASN A 1 104 ? 0.771 13.719 9.626 1.00 76.88 104 ASN A O 1
ATOM 838 N N . VAL A 1 105 ? -0.662 14.852 8.303 1.00 80.94 105 VAL A N 1
ATOM 839 C CA . VAL A 1 105 ? -1.872 14.168 8.790 1.00 80.94 105 VAL A CA 1
ATOM 840 C C . VAL A 1 105 ? -1.837 12.682 8.442 1.00 80.94 105 VAL A C 1
ATOM 842 O O . VAL A 1 105 ? -2.039 11.842 9.316 1.00 80.94 105 VAL A O 1
ATOM 845 N N . MET A 1 106 ? -1.500 12.334 7.196 1.00 80.06 106 MET A N 1
ATOM 846 C CA . MET A 1 106 ? -1.314 10.943 6.772 1.00 80.06 106 MET A CA 1
ATOM 847 C C . MET A 1 106 ? -0.299 10.231 7.672 1.00 80.06 106 MET A C 1
ATOM 849 O O . MET A 1 106 ? -0.601 9.175 8.224 1.00 80.06 106 MET A O 1
ATOM 853 N N . LYS A 1 107 ? 0.885 10.829 7.844 1.00 79.56 107 LYS A N 1
ATOM 854 C CA . LYS A 1 107 ? 1.970 10.314 8.683 1.00 79.56 107 LYS A CA 1
ATOM 855 C C . LYS A 1 107 ? 1.495 9.995 10.093 1.00 79.56 107 LYS A C 1
ATOM 857 O O . LYS A 1 107 ? 1.717 8.890 10.586 1.00 79.56 107 LYS A O 1
ATOM 862 N N . HIS A 1 108 ? 0.865 10.976 10.729 1.00 86.62 108 HIS A N 1
ATOM 863 C CA . HIS A 1 108 ? 0.373 10.854 12.093 1.00 86.62 108 HIS A CA 1
ATOM 864 C C . HIS A 1 108 ? -0.676 9.749 12.199 1.00 86.62 108 HIS A C 1
ATOM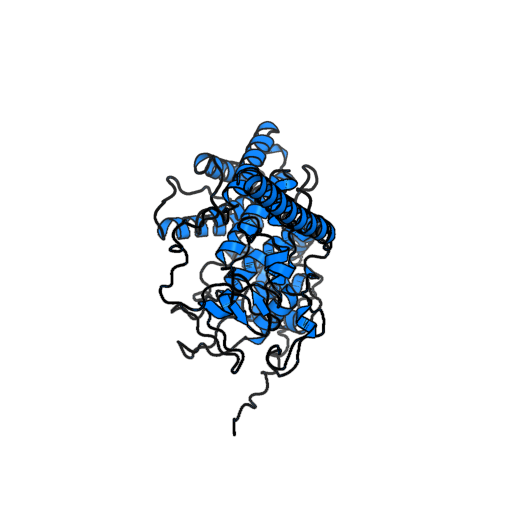 866 O O . HIS A 1 108 ? -0.596 8.894 13.075 1.00 86.62 108 HIS A O 1
ATOM 872 N N . ASN A 1 109 ? -1.614 9.708 11.256 1.00 89.44 109 ASN A N 1
ATOM 873 C CA . ASN A 1 109 ? -2.682 8.717 11.251 1.00 89.44 109 ASN A CA 1
ATOM 874 C C . ASN A 1 109 ? -2.193 7.298 10.942 1.00 89.44 109 ASN A C 1
ATOM 876 O O . ASN A 1 109 ? -2.805 6.345 11.410 1.00 89.44 109 ASN A O 1
ATOM 880 N N . ILE A 1 110 ? -1.067 7.123 10.244 1.00 86.75 110 ILE A N 1
ATOM 881 C CA . ILE A 1 110 ? -0.431 5.802 10.134 1.00 86.75 110 ILE A CA 1
ATOM 882 C C . ILE A 1 110 ? 0.157 5.368 11.485 1.00 86.75 110 ILE A C 1
ATOM 884 O O . ILE A 1 110 ? -0.032 4.222 11.890 1.00 86.75 110 ILE A O 1
ATOM 888 N N . TYR A 1 111 ? 0.804 6.267 12.233 1.00 88.44 111 TYR A N 1
ATOM 889 C CA . TYR A 1 111 ? 1.249 5.950 13.597 1.00 88.44 111 TYR A CA 1
ATOM 890 C C . TYR A 1 111 ? 0.076 5.650 14.531 1.00 88.44 111 TYR A C 1
ATOM 892 O O . TYR A 1 111 ? 0.167 4.725 15.335 1.00 88.44 111 TYR A O 1
ATOM 900 N N . ALA A 1 112 ? -1.042 6.365 14.388 1.00 93.25 112 ALA A N 1
ATOM 901 C CA . ALA A 1 112 ? -2.276 6.061 15.105 1.00 93.25 112 ALA A CA 1
ATOM 902 C C . ALA A 1 112 ? -2.830 4.675 14.735 1.00 93.25 112 ALA A C 1
ATOM 904 O O . ALA A 1 112 ? -3.225 3.924 15.625 1.00 93.25 112 ALA A O 1
ATOM 905 N N . ALA A 1 113 ? -2.805 4.302 13.449 1.00 93.25 113 ALA A N 1
ATOM 906 C CA . ALA A 1 113 ? -3.223 2.979 12.988 1.00 93.25 113 ALA A CA 1
ATOM 907 C C . ALA A 1 113 ? -2.363 1.881 13.622 1.00 93.25 113 ALA A C 1
ATOM 909 O O . ALA A 1 113 ? -2.902 0.937 14.189 1.00 93.25 113 ALA A O 1
ATOM 910 N N . ILE A 1 114 ? -1.037 2.047 13.639 1.00 92.06 114 ILE A N 1
ATOM 911 C CA . ILE A 1 114 ? -0.125 1.119 14.322 1.00 92.06 114 ILE A CA 1
ATOM 912 C C . ILE A 1 114 ? -0.399 1.091 15.833 1.00 92.06 114 ILE A C 1
ATOM 914 O O . ILE A 1 114 ? -0.490 0.017 16.423 1.00 92.06 114 ILE A O 1
ATOM 918 N N . SER A 1 115 ? -0.575 2.252 16.470 1.00 94.94 115 SER A N 1
ATOM 919 C CA . SER A 1 115 ? -0.911 2.351 17.897 1.00 94.94 115 SER A CA 1
ATOM 920 C C . SER A 1 115 ? -2.171 1.575 18.256 1.00 94.94 115 SER A C 1
ATOM 922 O O . SER A 1 115 ? -2.237 0.925 19.298 1.00 94.94 115 SER A O 1
ATOM 924 N N . TYR A 1 116 ? -3.192 1.685 17.410 1.00 97.31 116 TYR A N 1
ATOM 925 C CA . TYR A 1 116 ? -4.481 1.042 17.597 1.00 97.31 116 TYR A CA 1
ATOM 926 C C . TYR A 1 116 ? -4.417 -0.451 17.272 1.00 97.31 116 TYR A C 1
ATOM 928 O O . TYR A 1 116 ? -4.946 -1.265 18.018 1.00 97.31 116 TYR A O 1
ATOM 936 N N . MET A 1 117 ? -3.687 -0.824 16.222 1.00 94.44 117 MET A N 1
ATOM 937 C CA . MET A 1 117 ? -3.405 -2.211 15.873 1.00 94.44 117 MET A CA 1
ATOM 938 C C . MET A 1 117 ? -2.695 -2.950 17.014 1.00 94.44 117 MET A C 1
ATOM 940 O O . MET A 1 117 ? -3.050 -4.087 17.294 1.00 94.44 117 MET A O 1
ATOM 944 N N . ILE A 1 118 ? -1.735 -2.333 17.712 1.00 95.06 118 ILE A N 1
ATOM 945 C CA . ILE A 1 118 ? -1.004 -2.988 18.814 1.00 95.06 118 ILE A CA 1
ATOM 946 C C . ILE A 1 118 ? -1.766 -2.926 20.145 1.00 95.06 118 ILE A C 1
ATOM 948 O O . ILE A 1 118 ? -1.849 -3.937 20.837 1.00 95.06 118 ILE A O 1
ATOM 952 N N . GLU A 1 119 ? -2.356 -1.781 20.490 1.00 97.00 119 GLU A N 1
ATOM 953 C CA . GLU A 1 119 ? -3.096 -1.568 21.743 1.00 97.00 119 GLU A CA 1
ATOM 954 C C . GLU A 1 119 ? -4.458 -0.898 21.445 1.00 97.00 119 GLU A C 1
ATOM 956 O O . GLU A 1 119 ? -4.581 0.331 21.586 1.00 97.00 119 GLU A O 1
ATOM 961 N N . PRO A 1 120 ? -5.482 -1.656 20.997 1.00 97.88 120 PRO A N 1
ATOM 962 C CA . PRO A 1 120 ? -6.781 -1.097 20.630 1.00 97.88 120 PRO A CA 1
ATOM 963 C C . PRO A 1 120 ? -7.583 -0.705 21.876 1.00 97.88 120 PRO A C 1
ATOM 965 O O . PRO A 1 120 ? -7.661 -1.456 22.844 1.00 97.88 120 PRO A O 1
ATOM 968 N N . THR A 1 121 ? -8.220 0.466 21.846 1.00 98.44 121 THR A N 1
ATOM 969 C CA . THR A 1 121 ? -9.119 0.934 22.914 1.00 98.44 121 THR A CA 1
ATOM 970 C C . THR A 1 121 ? -10.326 1.661 22.328 1.00 98.44 121 THR A C 1
ATOM 972 O O . THR A 1 121 ? -10.221 2.283 21.267 1.00 98.44 121 THR A O 1
ATOM 975 N N . GLN A 1 122 ? -11.455 1.669 23.044 1.00 98.38 122 GLN A N 1
ATOM 976 C CA . GLN A 1 122 ? -12.652 2.399 22.609 1.00 98.38 122 GLN A CA 1
ATOM 977 C C . GLN A 1 122 ? -12.382 3.903 22.420 1.00 98.38 122 GLN A C 1
ATOM 979 O O . GLN A 1 122 ? -12.908 4.519 21.499 1.00 98.38 122 GLN A O 1
ATOM 984 N N . ALA A 1 123 ? -11.515 4.502 23.246 1.00 98.38 123 ALA A N 1
ATOM 985 C CA . ALA A 1 123 ? -11.132 5.908 23.107 1.00 98.38 123 ALA A CA 1
ATOM 986 C C . ALA A 1 123 ? -10.448 6.190 21.756 1.00 98.38 123 ALA A C 1
ATOM 988 O O . ALA A 1 123 ? -10.837 7.123 21.050 1.00 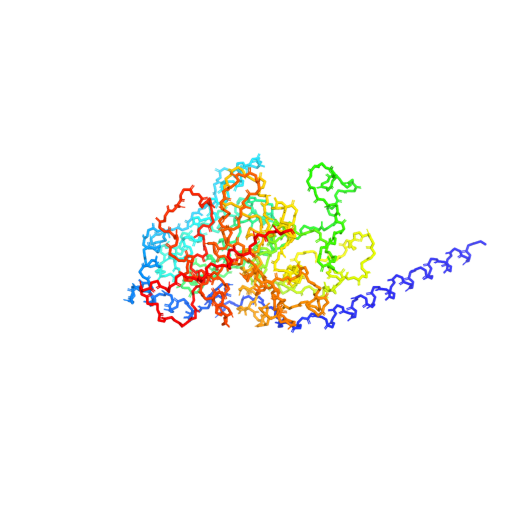98.38 123 ALA A O 1
ATOM 989 N N . LYS A 1 124 ? -9.498 5.337 21.345 1.00 98.62 124 LYS A N 1
ATOM 990 C CA . LYS A 1 124 ? -8.857 5.433 20.025 1.00 98.62 124 LYS A CA 1
ATOM 991 C C . LYS A 1 124 ? -9.855 5.176 18.890 1.00 98.62 124 LYS A C 1
ATOM 993 O O . LYS A 1 124 ? -9.802 5.876 17.884 1.00 98.62 124 LYS A O 1
ATOM 998 N N . ALA A 1 125 ? -10.793 4.239 19.059 1.00 98.62 125 ALA A N 1
ATOM 999 C CA . ALA A 1 125 ? -11.852 3.985 18.078 1.00 98.62 125 ALA A CA 1
ATOM 1000 C C . ALA A 1 125 ? -12.741 5.226 17.860 1.00 98.62 125 ALA A C 1
ATOM 1002 O O . ALA A 1 125 ? -13.008 5.616 16.723 1.00 98.62 125 ALA A O 1
ATOM 1003 N N . ASN A 1 126 ? -13.109 5.925 18.938 1.00 98.50 126 ASN A N 1
ATOM 1004 C CA . ASN A 1 126 ? -13.862 7.179 18.853 1.00 98.50 126 ASN A CA 1
ATOM 1005 C C . ASN A 1 126 ? -13.069 8.267 18.107 1.00 98.50 126 ASN A C 1
ATOM 1007 O O . ASN A 1 126 ? -13.634 8.977 17.277 1.00 98.50 126 ASN A O 1
ATOM 1011 N N . LYS A 1 127 ? -11.751 8.366 18.335 1.00 98.25 127 LYS A N 1
ATOM 1012 C CA . LYS A 1 127 ? -10.870 9.285 17.589 1.00 98.25 127 LYS A CA 1
ATOM 1013 C C . LYS A 1 127 ? -10.780 8.938 16.105 1.00 98.25 127 LYS A C 1
ATOM 1015 O O . LYS A 1 127 ? -10.774 9.842 15.275 1.00 98.25 127 LYS A O 1
ATOM 1020 N N . ILE A 1 128 ? -10.759 7.650 15.761 1.00 98.12 128 ILE A N 1
ATOM 1021 C CA . ILE A 1 128 ? -10.818 7.184 14.369 1.00 98.12 128 ILE A CA 1
ATOM 1022 C C . ILE A 1 128 ? -12.119 7.632 13.706 1.00 98.12 128 ILE A C 1
ATOM 1024 O O . ILE A 1 128 ? -12.080 8.205 12.618 1.00 98.12 128 ILE A O 1
ATOM 1028 N N . LYS A 1 129 ? -13.259 7.432 14.376 1.00 97.62 129 LYS A N 1
ATOM 1029 C CA . LYS A 1 129 ? -14.561 7.891 13.886 1.00 97.62 129 LYS A CA 1
ATOM 1030 C C . LYS A 1 129 ? -14.565 9.397 13.625 1.00 97.62 129 LYS A C 1
ATOM 1032 O O . LYS A 1 129 ? -14.918 9.821 12.528 1.00 97.62 129 LYS A O 1
ATOM 1037 N N . THR A 1 130 ? -14.119 10.195 14.595 1.00 96.12 130 THR A N 1
ATOM 1038 C CA . THR A 1 130 ? -14.003 11.653 14.447 1.00 96.12 130 THR A CA 1
ATOM 1039 C C . THR A 1 130 ? -13.095 12.037 13.276 1.00 96.12 130 THR A C 1
ATOM 1041 O O . THR A 1 130 ? -13.486 12.858 12.453 1.00 96.12 130 THR A O 1
ATOM 1044 N N . CYS A 1 131 ? -11.930 11.394 13.150 1.00 94.00 131 CYS A N 1
ATOM 1045 C CA . CYS A 1 131 ? -11.009 11.593 12.033 1.00 94.00 131 CYS A CA 1
ATOM 1046 C C . CYS A 1 131 ? -11.698 11.373 10.678 1.00 94.00 131 CYS A C 1
ATOM 1048 O O . CYS A 1 131 ? -11.701 12.284 9.850 1.00 94.00 131 CYS A O 1
ATOM 1050 N N . ILE A 1 132 ? -12.333 10.214 10.468 1.00 93.81 132 ILE A N 1
ATOM 1051 C CA . ILE A 1 132 ? -12.997 9.869 9.199 1.00 93.81 132 ILE A CA 1
ATOM 1052 C C . ILE A 1 132 ? -14.092 10.888 8.855 1.00 93.81 132 ILE A C 1
ATOM 1054 O O . ILE A 1 132 ? -14.139 11.374 7.726 1.00 93.81 132 ILE A O 1
ATOM 1058 N N . TYR A 1 133 ? -14.924 11.285 9.821 1.00 93.25 133 TYR A N 1
ATOM 1059 C CA . TYR A 1 133 ? -15.951 12.304 9.578 1.00 93.25 133 TYR A CA 1
ATOM 1060 C C . TYR A 1 133 ? -15.377 13.696 9.293 1.00 93.25 133 TYR A C 1
ATOM 1062 O O . TYR A 1 133 ? -15.954 14.433 8.491 1.00 93.25 133 TYR A O 1
ATOM 1070 N N . GLY A 1 134 ? -14.222 14.043 9.867 1.00 89.12 134 GLY A N 1
ATOM 1071 C CA . GLY A 1 134 ? -13.476 15.245 9.491 1.00 89.12 134 GLY A CA 1
ATOM 1072 C C . GLY A 1 134 ? -13.101 15.245 8.004 1.00 89.12 134 GLY A C 1
ATOM 1073 O O . GLY A 1 134 ? -13.305 16.243 7.312 1.00 89.12 134 GLY A O 1
ATOM 1074 N N . PHE A 1 135 ? -12.649 14.101 7.475 1.00 87.81 135 PHE A N 1
ATOM 1075 C CA . PHE A 1 135 ? -12.370 13.939 6.042 1.00 87.81 135 PHE A CA 1
ATOM 1076 C C . PHE A 1 135 ? -13.624 13.988 5.173 1.00 87.81 135 PHE A C 1
ATOM 1078 O O . PHE A 1 135 ? -13.608 14.649 4.135 1.00 87.81 135 PHE A O 1
ATOM 1085 N N . ILE A 1 136 ? -14.711 13.333 5.588 1.00 89.81 136 ILE A N 1
ATOM 1086 C CA . ILE A 1 136 ? -15.991 13.376 4.865 1.00 89.81 136 ILE A CA 1
ATOM 1087 C C . ILE A 1 136 ? -16.493 14.819 4.762 1.00 89.81 136 ILE A C 1
ATOM 1089 O O . ILE A 1 136 ? -16.931 15.246 3.695 1.00 89.81 136 ILE A O 1
ATOM 1093 N N . LYS A 1 137 ? -16.386 15.591 5.848 1.00 88.25 137 LYS A N 1
ATOM 1094 C CA . LYS A 1 137 ? -16.801 16.996 5.886 1.00 88.25 137 LYS A CA 1
ATOM 1095 C C . LYS A 1 137 ? -15.968 17.878 4.954 1.00 88.25 137 LYS A C 1
ATOM 1097 O O . LYS A 1 137 ? -16.534 18.713 4.253 1.00 88.25 137 LYS A O 1
ATOM 1102 N N . GLU A 1 138 ? -14.648 17.709 4.948 1.00 83.75 138 GLU A N 1
ATOM 1103 C CA . GLU A 1 138 ? -13.744 18.532 4.132 1.00 83.75 138 GLU A CA 1
ATOM 1104 C C . GLU A 1 138 ? -13.771 18.139 2.645 1.00 83.75 138 GLU A C 1
ATOM 1106 O O . GLU A 1 138 ? -13.679 18.991 1.759 1.00 83.75 138 GLU A O 1
ATOM 1111 N N . ALA A 1 139 ? -13.933 16.845 2.361 1.00 82.06 139 ALA A N 1
ATOM 1112 C CA . ALA A 1 139 ? -13.909 16.274 1.019 1.00 82.06 139 ALA A CA 1
ATOM 1113 C C . ALA A 1 139 ? -15.133 15.367 0.759 1.00 82.06 139 ALA A C 1
ATOM 1115 O O . ALA A 1 139 ? -14.978 14.165 0.521 1.00 82.06 139 ALA A O 1
ATOM 1116 N N . PRO A 1 140 ? -16.368 15.908 0.730 1.00 85.94 140 PRO A N 1
ATOM 1117 C CA . PRO A 1 140 ? -17.604 15.112 0.630 1.00 85.94 140 PRO A CA 1
ATOM 1118 C C . PRO A 1 140 ? -17.775 14.363 -0.703 1.00 85.94 140 PRO A C 1
ATOM 1120 O O . PRO A 1 140 ? -18.573 13.424 -0.809 1.00 85.94 140 PRO A O 1
ATOM 1123 N N . ASN A 1 141 ? -17.013 14.766 -1.722 1.00 83.12 141 ASN A N 1
ATOM 1124 C CA . ASN A 1 141 ? -16.958 14.132 -3.041 1.00 83.12 141 ASN A CA 1
ATOM 1125 C C . ASN A 1 141 ? -15.760 13.179 -3.192 1.00 83.12 141 ASN A C 1
ATOM 1127 O O . ASN A 1 141 ? -15.414 12.798 -4.306 1.00 83.12 141 ASN A O 1
ATOM 1131 N N . GLY A 1 142 ? -15.147 12.794 -2.072 1.00 80.25 142 GLY A N 1
ATOM 1132 C CA . GLY A 1 142 ? -13.940 11.983 -2.021 1.00 80.25 142 GLY A CA 1
ATOM 1133 C C . GLY A 1 142 ? -12.665 12.822 -2.093 1.00 80.25 142 GLY A C 1
ATOM 1134 O O . GLY A 1 142 ? -12.665 13.968 -2.550 1.00 80.25 142 GLY A O 1
ATOM 1135 N N . THR A 1 143 ? -11.557 12.251 -1.628 1.00 74.94 143 THR A N 1
ATOM 1136 C CA . THR A 1 143 ? -10.235 12.871 -1.760 1.00 74.94 143 THR A CA 1
ATOM 1137 C C . THR A 1 143 ? -9.741 12.675 -3.189 1.00 74.94 143 THR A C 1
ATOM 1139 O O . THR A 1 143 ? -9.565 11.539 -3.633 1.00 74.94 143 THR A O 1
ATOM 1142 N N . ASN A 1 144 ? -9.509 13.762 -3.924 1.00 58.41 144 ASN A N 1
ATOM 1143 C CA . ASN A 1 144 ? -8.873 13.682 -5.235 1.00 58.41 144 ASN A CA 1
ATOM 1144 C C . ASN A 1 144 ? -7.431 13.173 -5.077 1.00 58.41 144 ASN A C 1
ATOM 1146 O O . ASN A 1 144 ? -6.721 13.566 -4.156 1.00 58.41 144 ASN A O 1
ATOM 1150 N N . GLY A 1 145 ? -6.987 12.299 -5.983 1.00 50.22 145 GLY A N 1
ATOM 1151 C CA . GLY A 1 145 ? -5.661 11.666 -5.964 1.00 50.22 145 GLY A CA 1
ATOM 1152 C C . GLY A 1 145 ? -4.463 12.618 -6.124 1.00 50.22 145 GLY A C 1
ATOM 1153 O O . GLY A 1 145 ? -3.360 12.149 -6.391 1.00 50.22 145 GLY A O 1
ATOM 1154 N N . ASP A 1 146 ? -4.669 13.934 -6.023 1.00 50.47 146 ASP A N 1
ATOM 1155 C CA . ASP A 1 146 ? -3.622 14.940 -6.174 1.00 50.47 146 ASP A CA 1
ATOM 1156 C C . ASP A 1 146 ? -2.632 14.876 -4.999 1.00 50.47 146 ASP A C 1
ATOM 1158 O O . ASP A 1 146 ? -2.970 14.441 -3.894 1.00 50.47 146 ASP A O 1
ATOM 1162 N N . HIS A 1 147 ? -1.403 15.322 -5.246 1.00 47.44 147 HIS A N 1
ATOM 1163 C CA . HIS A 1 147 ? -0.177 15.155 -4.458 1.00 47.44 147 HIS A CA 1
ATOM 1164 C C . HIS A 1 147 ? -0.268 15.294 -2.932 1.00 47.44 147 HIS A C 1
ATOM 1166 O O . HIS A 1 147 ? 0.587 14.743 -2.227 1.00 47.44 147 HIS A O 1
ATOM 1172 N N . GLY A 1 148 ? -1.237 16.060 -2.431 1.00 47.53 148 GLY A N 1
ATOM 1173 C CA . GLY A 1 148 ? -1.515 16.212 -1.006 1.00 47.53 148 GLY A CA 1
ATOM 1174 C C . GLY A 1 148 ? -2.743 15.453 -0.517 1.00 47.53 148 GLY A C 1
ATOM 1175 O O . GLY A 1 148 ? -2.658 14.817 0.525 1.00 47.53 148 GLY A O 1
ATOM 1176 N N . ALA A 1 149 ? -3.861 15.490 -1.246 1.00 44.56 149 ALA A N 1
ATOM 1177 C CA . ALA A 1 149 ? -5.145 14.933 -0.808 1.00 44.56 149 ALA A CA 1
ATOM 1178 C C . ALA A 1 149 ? -5.244 13.411 -1.019 1.00 44.56 149 ALA A C 1
ATOM 1180 O O . ALA A 1 149 ? -5.730 12.699 -0.138 1.00 44.56 149 ALA A O 1
ATOM 1181 N N . GLY A 1 150 ? -4.690 12.891 -2.120 1.00 49.44 150 GLY A N 1
ATOM 1182 C CA . GLY A 1 150 ? -4.723 11.464 -2.456 1.00 49.44 150 GLY A CA 1
ATOM 1183 C C . GLY A 1 150 ? -3.957 10.596 -1.465 1.00 49.44 150 GLY A C 1
ATOM 1184 O O . GLY A 1 150 ? -4.357 9.471 -1.171 1.00 49.44 150 GLY A O 1
ATOM 1185 N N . THR A 1 151 ? -2.887 11.142 -0.887 1.00 53.88 151 THR A N 1
ATOM 1186 C CA . THR A 1 151 ? -2.102 10.470 0.151 1.00 53.88 151 THR A CA 1
ATOM 1187 C C . THR A 1 151 ? -2.820 10.391 1.494 1.00 53.88 151 THR A C 1
ATOM 1189 O O . THR A 1 151 ? -2.491 9.529 2.296 1.00 53.88 151 THR A O 1
ATOM 1192 N N . VAL A 1 152 ? -3.813 11.241 1.764 1.00 55.31 152 VAL A N 1
ATOM 1193 C CA . VAL A 1 152 ? -4.410 11.307 3.108 1.00 55.31 152 VAL A CA 1
ATOM 1194 C C . VAL A 1 152 ? -5.572 10.335 3.274 1.00 55.31 152 VAL A C 1
ATOM 1196 O O . VAL A 1 152 ? -5.759 9.797 4.362 1.00 55.31 152 VAL A O 1
ATOM 1199 N N . GLY A 1 153 ? -6.262 9.994 2.180 1.00 59.28 153 GLY A N 1
ATOM 1200 C CA . GLY A 1 153 ? -7.236 8.897 2.166 1.00 59.28 153 GLY A CA 1
ATOM 1201 C C . GLY A 1 153 ? -6.626 7.551 2.588 1.00 59.28 153 GLY A C 1
ATOM 1202 O O . GLY A 1 153 ? -7.286 6.752 3.251 1.00 59.28 153 GLY A O 1
ATOM 1203 N N . LEU A 1 154 ? -5.330 7.333 2.326 1.00 74.25 154 LEU A N 1
ATOM 1204 C CA . LEU A 1 154 ? -4.619 6.097 2.678 1.00 74.25 154 LEU A CA 1
ATOM 1205 C C . LEU A 1 154 ? -4.707 5.749 4.161 1.00 74.25 154 LEU A C 1
ATOM 1207 O O . LEU A 1 154 ? -5.008 4.610 4.513 1.00 74.25 154 LEU A O 1
ATOM 1211 N N . SER A 1 155 ? -4.458 6.713 5.044 1.00 84.31 155 SER A N 1
ATOM 1212 C CA . SER A 1 155 ? -4.487 6.438 6.479 1.00 84.31 155 SER A CA 1
ATOM 1213 C C . SER A 1 155 ? -5.915 6.201 6.970 1.00 84.31 155 SER A C 1
ATOM 1215 O O . SER A 1 155 ? -6.125 5.322 7.800 1.00 84.31 155 SER A O 1
ATOM 1217 N N . THR A 1 156 ? -6.909 6.897 6.404 1.00 89.88 156 THR A N 1
ATOM 1218 C CA . THR A 1 156 ? -8.323 6.695 6.765 1.00 89.88 156 THR A CA 1
ATOM 1219 C C . THR A 1 156 ? -8.830 5.299 6.411 1.00 89.88 156 THR A C 1
ATOM 1221 O O . THR A 1 156 ? -9.543 4.706 7.216 1.00 89.88 156 THR A O 1
ATOM 1224 N N . THR A 1 157 ? -8.403 4.734 5.272 1.00 91.88 157 THR A N 1
ATOM 1225 C CA . THR A 1 157 ? -8.752 3.352 4.900 1.00 91.88 157 THR A CA 1
ATOM 1226 C C . THR A 1 157 ? -8.245 2.354 5.945 1.00 91.88 157 THR A C 1
ATOM 1228 O O . THR A 1 157 ? -9.006 1.532 6.447 1.00 91.88 157 THR A O 1
ATOM 1231 N N . TRP A 1 158 ? -6.987 2.481 6.373 1.00 92.88 158 TRP A N 1
ATOM 1232 C CA . TRP A 1 158 ? -6.416 1.568 7.364 1.00 92.88 158 TRP A CA 1
ATOM 1233 C C . TRP A 1 158 ? -7.024 1.741 8.759 1.00 92.88 158 TRP A C 1
ATOM 1235 O O . TRP A 1 158 ? -7.321 0.756 9.431 1.00 92.88 158 TRP A O 1
ATOM 1245 N N . LEU A 1 159 ? -7.249 2.985 9.193 1.00 95.69 159 LEU A N 1
ATOM 1246 C CA . LEU A 1 159 ? -7.910 3.253 10.469 1.00 95.69 159 LEU A CA 1
ATOM 1247 C C . LEU A 1 159 ? -9.316 2.639 10.510 1.00 95.69 159 LEU A C 1
ATOM 1249 O O . LEU A 1 159 ? -9.681 2.045 11.522 1.00 95.69 159 LEU A O 1
ATOM 1253 N N . TYR A 1 160 ? -10.084 2.753 9.422 1.00 96.94 160 TYR A N 1
ATOM 1254 C CA . TYR A 1 160 ? -11.425 2.177 9.337 1.00 96.94 160 TYR A CA 1
ATOM 1255 C C . TYR A 1 160 ? -11.407 0.644 9.373 1.00 96.94 160 TYR A C 1
ATOM 1257 O O . TYR A 1 160 ? -12.128 0.060 10.179 1.00 96.94 160 TYR A O 1
ATOM 1265 N N . ASP A 1 161 ? -10.538 0.007 8.577 1.00 97.31 161 ASP A N 1
ATOM 1266 C CA . ASP A 1 161 ? -10.347 -1.453 8.565 1.00 97.31 161 ASP A CA 1
ATOM 1267 C C . ASP A 1 161 ? -10.062 -2.000 9.975 1.00 97.31 161 ASP A C 1
ATOM 1269 O O . ASP A 1 161 ? -10.726 -2.917 10.452 1.00 97.31 161 ASP A O 1
ATOM 1273 N N . LEU A 1 162 ? -9.130 -1.371 10.699 1.00 97.56 162 LEU A N 1
ATOM 1274 C CA . LEU A 1 162 ? -8.803 -1.777 12.067 1.00 97.56 162 LEU A CA 1
ATOM 1275 C C . LEU A 1 162 ? -9.951 -1.509 13.049 1.00 97.56 162 LEU A C 1
ATOM 1277 O O . LEU A 1 162 ? -10.154 -2.285 13.983 1.00 97.56 162 LEU A O 1
ATOM 1281 N N . ALA A 1 163 ? -10.676 -0.397 12.899 1.00 98.06 163 ALA A N 1
ATOM 1282 C CA . ALA A 1 163 ? -11.762 -0.055 13.814 1.00 98.06 163 ALA A CA 1
ATOM 1283 C C . ALA A 1 163 ? -12.935 -1.036 13.696 1.00 98.06 163 ALA A C 1
ATOM 1285 O O . ALA A 1 163 ? -13.501 -1.415 14.720 1.00 98.06 163 ALA A O 1
ATOM 1286 N N . LEU A 1 164 ? -13.234 -1.511 12.482 1.00 97.75 164 LEU A N 1
ATOM 1287 C CA . LEU A 1 164 ? -14.193 -2.595 12.273 1.00 97.75 164 LEU A CA 1
ATOM 1288 C C . LEU A 1 164 ? -13.712 -3.926 12.864 1.00 97.75 164 LEU A C 1
ATOM 1290 O O . LEU A 1 164 ? -14.531 -4.681 13.374 1.00 97.75 164 LEU A O 1
ATOM 1294 N N . ALA A 1 165 ? -12.402 -4.186 12.873 1.00 97.19 165 ALA A N 1
ATOM 1295 C CA . ALA A 1 165 ? -11.844 -5.396 13.475 1.00 97.19 165 ALA A CA 1
ATOM 1296 C C . ALA A 1 165 ? -11.981 -5.447 15.006 1.00 97.19 165 ALA A C 1
ATOM 1298 O O . ALA A 1 165 ? -12.308 -6.488 15.572 1.00 97.19 165 ALA A O 1
ATOM 1299 N N . TYR A 1 166 ? -11.685 -4.339 15.695 1.00 98.12 166 TYR A N 1
ATOM 1300 C CA . TYR A 1 166 ? -11.539 -4.349 17.157 1.00 98.12 166 TYR A CA 1
ATOM 1301 C C . TYR A 1 166 ? -12.701 -3.717 17.918 1.00 98.12 166 TYR A C 1
ATOM 1303 O O . TYR A 1 166 ? -12.915 -4.070 19.074 1.00 98.12 166 TYR A O 1
ATOM 1311 N N . HIS A 1 167 ? -13.418 -2.764 17.318 1.00 97.94 167 HIS A N 1
ATOM 1312 C CA . HIS A 1 167 ? -14.551 -2.083 17.949 1.00 97.94 167 HIS A CA 1
ATOM 1313 C C . HIS A 1 167 ? -15.659 -1.788 16.912 1.00 97.94 167 HIS A C 1
ATOM 1315 O O . HIS A 1 167 ? -15.982 -0.613 16.687 1.00 97.94 167 HIS A O 1
ATOM 1321 N N . PRO A 1 168 ? -16.254 -2.822 16.277 1.00 96.00 168 PRO A N 1
ATOM 1322 C CA . PRO A 1 168 ? -17.231 -2.662 15.192 1.00 96.00 168 PRO A CA 1
ATOM 1323 C C . PRO A 1 168 ? -18.464 -1.837 15.585 1.00 96.00 168 PRO A C 1
ATOM 1325 O O . PRO A 1 168 ? -19.018 -1.134 14.740 1.00 96.00 168 PRO A O 1
ATOM 1328 N N . ASP A 1 169 ? -18.844 -1.855 16.866 1.00 97.00 169 ASP A N 1
ATOM 1329 C CA . ASP A 1 169 ? -19.994 -1.118 17.412 1.00 97.00 169 ASP A CA 1
ATOM 1330 C C . ASP A 1 169 ? -19.747 0.395 17.557 1.00 97.00 169 ASP A C 1
ATOM 1332 O O . ASP A 1 169 ? -20.657 1.159 17.871 1.00 97.00 169 ASP A O 1
ATOM 1336 N N . THR A 1 170 ? -18.520 0.863 17.294 1.00 97.75 170 THR A N 1
ATOM 1337 C CA . THR A 1 170 ? -18.202 2.303 17.236 1.00 97.75 170 THR A CA 1
ATOM 1338 C C . THR A 1 170 ? -18.988 3.011 16.125 1.00 97.75 170 THR A C 1
ATOM 1340 O O . THR A 1 170 ? -19.280 4.211 16.225 1.00 97.75 170 THR A O 1
ATOM 1343 N N . PHE A 1 171 ? -19.330 2.272 15.067 1.00 97.12 171 PHE A N 1
ATOM 1344 C CA . PHE A 1 171 ? -20.095 2.757 13.927 1.00 97.12 171 PHE A CA 1
ATOM 1345 C C . PHE A 1 171 ? -21.450 2.058 13.878 1.00 97.12 171 PHE A C 1
ATOM 1347 O O . PHE A 1 171 ? -21.519 0.828 13.886 1.00 97.12 171 PHE A O 1
ATOM 1354 N N . THR A 1 172 ? -22.526 2.828 13.757 1.00 97.19 172 THR A N 1
ATOM 1355 C CA . THR A 1 172 ? -23.832 2.259 13.410 1.00 97.19 172 THR A CA 1
ATOM 1356 C C . THR A 1 172 ? -23.828 1.770 11.959 1.00 97.19 172 THR A C 1
ATOM 1358 O O . THR A 1 172 ? -22.985 2.171 11.153 1.00 97.19 172 THR A O 1
ATOM 1361 N N . ASP A 1 173 ? -24.798 0.942 11.575 1.00 96.75 173 ASP A N 1
ATOM 1362 C CA . ASP A 1 173 ? -24.879 0.439 10.197 1.00 96.75 173 ASP A CA 1
ATOM 1363 C C . ASP A 1 173 ? -25.088 1.559 9.164 1.00 96.75 173 ASP A C 1
ATOM 1365 O O . ASP A 1 173 ? -24.538 1.502 8.062 1.00 96.75 173 ASP A O 1
ATOM 1369 N N . SER A 1 174 ? -25.802 2.630 9.534 1.00 97.69 174 SER A N 1
ATOM 1370 C CA . SER A 1 174 ? -25.942 3.814 8.678 1.00 97.69 174 SER A CA 1
ATOM 1371 C C . SER A 1 174 ? -24.609 4.536 8.485 1.00 97.69 174 SER A C 1
ATOM 1373 O O . SER A 1 174 ? -24.283 4.931 7.369 1.00 97.69 174 SER A O 1
ATOM 1375 N N . GLU A 1 175 ? -23.813 4.664 9.549 1.00 97.81 175 GLU A N 1
ATOM 1376 C CA . GLU A 1 175 ? -22.487 5.285 9.491 1.00 97.81 175 GLU A CA 1
ATOM 1377 C C . GLU A 1 175 ? -21.512 4.432 8.670 1.00 97.81 175 GLU A C 1
ATOM 1379 O O . GLU A 1 175 ? -20.760 4.965 7.855 1.00 97.81 175 GLU A O 1
ATOM 1384 N N . LYS A 1 176 ? -21.561 3.099 8.812 1.00 97.56 176 LYS A N 1
ATOM 1385 C CA . LYS A 1 176 ? -20.789 2.183 7.959 1.00 97.56 176 LYS A CA 1
ATOM 1386 C C . LYS A 1 176 ? -21.158 2.376 6.488 1.00 97.56 176 LYS A C 1
ATOM 1388 O O . LYS A 1 176 ? -20.269 2.525 5.652 1.00 97.56 176 LYS A O 1
ATOM 1393 N N . SER A 1 177 ? -22.451 2.439 6.163 1.00 96.88 177 SER A N 1
ATOM 1394 C CA . SER A 1 177 ? -22.904 2.677 4.788 1.00 96.88 177 SER A CA 1
ATOM 1395 C C . SER A 1 177 ? -22.447 4.035 4.243 1.00 96.88 177 SER A C 1
ATOM 1397 O O . SER A 1 177 ? -22.008 4.107 3.094 1.00 96.88 177 SER A O 1
ATOM 1399 N N . GLU A 1 178 ? -22.508 5.101 5.043 1.00 97.50 178 GLU A N 1
ATOM 1400 C CA . GLU A 1 178 ? -22.044 6.435 4.649 1.00 97.50 178 GLU A CA 1
ATOM 1401 C C . GLU A 1 178 ? -20.540 6.450 4.351 1.00 97.50 178 GLU A C 1
ATOM 1403 O O . GLU A 1 178 ? -20.122 6.917 3.287 1.00 97.50 178 GLU A O 1
ATOM 1408 N N . ILE A 1 179 ? -19.733 5.875 5.245 1.00 96.31 179 ILE A N 1
ATOM 1409 C CA . ILE A 1 179 ? -18.276 5.797 5.093 1.00 96.31 179 ILE A CA 1
ATOM 1410 C C . ILE A 1 179 ? -17.902 4.977 3.850 1.00 96.31 179 ILE A C 1
ATOM 1412 O O . ILE A 1 179 ? -17.044 5.395 3.072 1.00 96.31 179 ILE A O 1
ATOM 1416 N N . ARG A 1 180 ? -18.584 3.854 3.591 1.00 95.94 180 ARG A N 1
ATOM 1417 C CA . ARG A 1 180 ? -18.380 3.046 2.374 1.00 95.94 180 ARG A CA 1
ATOM 1418 C C . ARG A 1 180 ? -18.718 3.807 1.099 1.00 95.94 180 ARG A C 1
ATOM 1420 O O . ARG A 1 180 ? -17.946 3.775 0.140 1.00 95.94 180 ARG A O 1
ATOM 1427 N N . ASN A 1 181 ? -19.828 4.543 1.102 1.00 95.94 181 ASN A N 1
ATOM 1428 C CA . ASN A 1 181 ? -20.205 5.411 -0.011 1.00 95.94 181 ASN A CA 1
ATOM 1429 C C . ASN A 1 181 ? -19.170 6.522 -0.235 1.00 95.94 181 ASN A C 1
ATOM 1431 O O . ASN A 1 181 ? -18.877 6.877 -1.378 1.00 95.94 181 ASN A O 1
ATOM 1435 N N . TRP A 1 182 ? -18.585 7.059 0.835 1.00 94.00 182 TRP A N 1
ATOM 1436 C CA . TRP A 1 182 ? -17.491 8.017 0.724 1.00 94.00 182 TRP A CA 1
ATOM 1437 C C . TRP A 1 182 ? -16.216 7.380 0.157 1.00 94.00 182 TRP A C 1
ATOM 1439 O O . TRP A 1 182 ? -15.632 7.936 -0.772 1.00 94.00 182 TRP A O 1
ATOM 1449 N N . PHE A 1 183 ? -15.829 6.181 0.602 1.00 93.56 183 PHE A N 1
ATOM 1450 C CA . PHE A 1 183 ? -14.700 5.457 0.010 1.00 93.56 183 PHE A CA 1
ATOM 1451 C C . PHE A 1 183 ? -14.921 5.122 -1.467 1.00 93.56 183 PHE A C 1
ATOM 1453 O O . PHE A 1 183 ? -13.988 5.237 -2.261 1.00 93.56 183 PHE A O 1
ATOM 1460 N N . LYS A 1 184 ? -16.153 4.806 -1.881 1.00 92.88 184 LYS A N 1
ATOM 1461 C CA . LYS A 1 184 ? -16.488 4.667 -3.304 1.00 92.88 184 LYS A CA 1
ATOM 1462 C C . LYS A 1 184 ? -16.180 5.952 -4.076 1.00 92.88 184 LYS A C 1
ATOM 1464 O O . LYS A 1 184 ? -15.484 5.904 -5.088 1.00 92.88 184 LYS A O 1
ATOM 1469 N N . LYS A 1 185 ? -16.615 7.108 -3.563 1.00 90.31 185 LYS A N 1
ATOM 1470 C CA . LYS A 1 185 ? -16.301 8.415 -4.165 1.00 90.31 185 LYS A CA 1
ATOM 1471 C C . LYS A 1 185 ? -14.795 8.682 -4.203 1.00 90.31 185 LYS A C 1
ATOM 1473 O O . LYS A 1 185 ? -14.307 9.161 -5.217 1.00 90.31 185 LYS A O 1
ATOM 1478 N N . CYS A 1 186 ? -14.039 8.338 -3.156 1.00 87.19 186 CYS A N 1
ATOM 1479 C CA . CYS A 1 186 ? -12.572 8.434 -3.164 1.00 87.19 186 CYS A CA 1
ATOM 1480 C C . CYS A 1 186 ? -11.953 7.567 -4.273 1.00 87.19 186 CYS A C 1
ATOM 1482 O O . CYS A 1 186 ? -11.107 8.039 -5.037 1.00 87.19 186 CYS A O 1
ATOM 1484 N N . ALA A 1 187 ? -12.417 6.321 -4.407 1.00 88.25 187 ALA A N 1
ATOM 1485 C CA . ALA A 1 187 ? -11.963 5.397 -5.440 1.00 88.25 187 ALA A CA 1
ATOM 1486 C C . ALA A 1 187 ? -12.316 5.864 -6.859 1.00 88.25 187 ALA A C 1
ATOM 1488 O O . ALA A 1 187 ? -11.615 5.498 -7.798 1.00 88.25 187 ALA A O 1
ATOM 1489 N N . GLU A 1 188 ? -13.380 6.650 -7.031 1.00 84.75 188 GLU A N 1
ATOM 1490 C CA . GLU A 1 188 ? -13.788 7.248 -8.307 1.00 84.75 188 GLU A CA 1
ATOM 1491 C C . GLU A 1 188 ? -13.044 8.559 -8.600 1.00 84.75 188 GLU A C 1
ATOM 1493 O O . GLU A 1 188 ? -12.557 8.751 -9.714 1.00 84.75 188 GLU A O 1
ATOM 1498 N N . ALA A 1 189 ? -12.876 9.427 -7.598 1.00 76.44 189 ALA A N 1
ATOM 1499 C CA . ALA A 1 189 ? -12.174 10.707 -7.706 1.00 76.44 189 ALA A CA 1
ATOM 1500 C C . ALA A 1 189 ? -10.693 10.536 -8.077 1.00 76.44 189 ALA A C 1
ATOM 1502 O O . ALA A 1 189 ? -10.106 11.400 -8.730 1.00 76.44 189 ALA A O 1
ATOM 1503 N N . GLY A 1 190 ? -10.086 9.415 -7.673 1.00 63.47 190 GLY A N 1
ATOM 1504 C CA . GLY A 1 190 ? -8.716 9.057 -8.025 1.00 63.47 190 GLY A CA 1
ATOM 1505 C C . GLY A 1 190 ? -8.531 8.610 -9.477 1.00 63.47 190 GLY A C 1
ATOM 1506 O O . GLY A 1 190 ? -7.400 8.679 -9.960 1.00 63.47 190 GLY A O 1
ATOM 1507 N N . ARG A 1 191 ? -9.595 8.176 -10.182 1.00 69.69 191 ARG A N 1
ATOM 1508 C CA . ARG A 1 191 ? -9.539 7.624 -11.553 1.00 69.69 191 ARG A CA 1
ATOM 1509 C C . ARG A 1 191 ? -9.293 8.711 -12.594 1.00 69.69 191 ARG A C 1
ATOM 1511 O O . ARG A 1 191 ? -10.080 8.835 -13.529 1.00 69.69 191 ARG A O 1
ATOM 1518 N N . TYR A 1 192 ? -8.239 9.513 -12.428 1.00 55.47 192 TYR A N 1
ATOM 1519 C CA . TYR A 1 192 ? -7.771 10.492 -13.402 1.00 55.47 192 TYR A CA 1
ATOM 1520 C C . TYR A 1 192 ? -7.896 9.887 -14.792 1.00 55.47 192 TYR A C 1
ATOM 1522 O O . TYR A 1 192 ? -7.128 9.016 -15.199 1.00 55.47 192 TYR A O 1
ATOM 1530 N N . LEU A 1 193 ? -8.940 10.298 -15.501 1.00 45.78 193 LEU A N 1
ATOM 1531 C CA . LEU A 1 193 ? -9.177 9.784 -16.821 1.00 45.78 193 LEU A CA 1
ATOM 1532 C C . LEU A 1 193 ? -7.988 10.271 -17.636 1.00 45.78 193 LEU A C 1
ATOM 1534 O O . LEU A 1 193 ? -7.688 11.465 -17.664 1.00 45.78 193 LEU A O 1
ATOM 1538 N N . SER A 1 194 ? -7.327 9.370 -18.347 1.00 39.94 194 SER A N 1
ATOM 1539 C CA . SER A 1 194 ? -6.418 9.756 -19.423 1.00 39.94 194 SER A CA 1
ATOM 1540 C C . SER A 1 194 ? -7.113 10.698 -20.434 1.00 39.94 194 SER A C 1
ATOM 1542 O O . SER A 1 194 ? -6.431 11.375 -21.195 1.00 39.94 194 SER A O 1
ATOM 1544 N N . THR A 1 195 ? -8.451 10.817 -20.412 1.00 37.12 195 THR A N 1
ATOM 1545 C CA . THR A 1 195 ? -9.254 11.803 -21.156 1.00 37.12 195 THR A CA 1
ATOM 1546 C C . THR A 1 195 ? -9.202 13.233 -20.598 1.00 37.12 195 THR A C 1
ATOM 1548 O O . THR A 1 195 ? -9.569 14.148 -21.321 1.00 37.12 195 THR A O 1
ATOM 1551 N N . ASN A 1 196 ? -8.708 13.456 -19.372 1.00 37.47 196 ASN A N 1
ATOM 1552 C CA . ASN A 1 196 ? -8.283 14.774 -18.871 1.00 37.47 196 ASN A CA 1
ATOM 1553 C C . ASN A 1 196 ? -6.825 15.082 -19.257 1.00 37.47 196 ASN A C 1
ATOM 1555 O O . ASN A 1 196 ? -6.195 15.987 -18.701 1.00 37.47 196 ASN 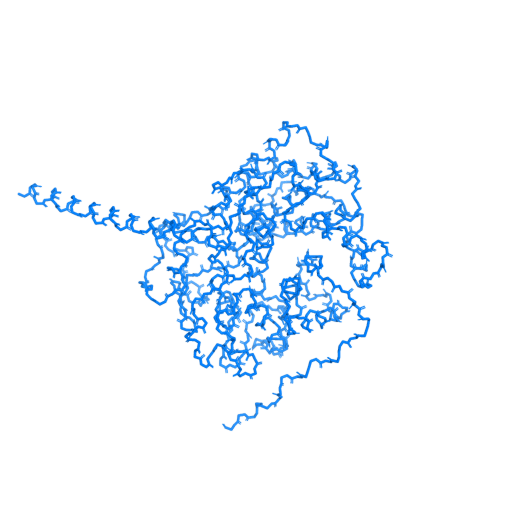A O 1
ATOM 1559 N N . ARG A 1 197 ? -6.289 14.384 -20.273 1.00 45.06 197 ARG A N 1
ATOM 1560 C CA . ARG A 1 197 ? -5.357 15.029 -21.196 1.00 45.06 197 ARG A CA 1
ATOM 1561 C C . ARG A 1 197 ? -6.043 16.313 -21.628 1.00 45.06 197 ARG A C 1
ATOM 1563 O O . ARG A 1 197 ? -6.990 16.283 -22.406 1.00 45.06 197 ARG A O 1
ATOM 1570 N N . SER A 1 198 ? -5.568 17.435 -21.104 1.00 36.12 198 SER A N 1
ATOM 1571 C CA . SER A 1 198 ? -5.718 18.701 -21.792 1.00 36.12 198 SER A CA 1
ATOM 1572 C C . SER A 1 198 ? -5.535 18.412 -23.287 1.00 36.12 198 SER A C 1
ATOM 1574 O O . SER A 1 198 ? -4.538 17.816 -23.702 1.00 36.12 198 SER A O 1
ATOM 1576 N N . THR A 1 199 ? -6.542 18.755 -24.083 1.00 36.94 199 THR A N 1
ATOM 1577 C CA . THR A 1 199 ? -6.506 18.697 -25.550 1.00 36.94 199 THR A CA 1
ATOM 1578 C C . THR A 1 199 ? -5.310 19.465 -26.117 1.00 36.94 199 THR A C 1
ATOM 1580 O O . THR A 1 199 ? -4.900 19.226 -27.247 1.00 36.94 199 THR A O 1
ATOM 1583 N N . ASN A 1 200 ? -4.683 20.311 -25.299 1.00 31.56 200 ASN A N 1
ATOM 1584 C CA . ASN A 1 200 ? -3.317 20.765 -25.478 1.00 31.56 200 ASN A CA 1
ATOM 1585 C C . ASN A 1 200 ? -2.377 19.841 -24.701 1.00 31.56 200 ASN A C 1
ATOM 1587 O O . ASN A 1 200 ? -2.472 19.782 -23.479 1.00 31.56 200 ASN A O 1
ATOM 1591 N N . GLY A 1 201 ? -1.435 19.167 -25.356 1.00 37.38 201 GLY A N 1
ATOM 1592 C CA . GLY A 1 201 ? -0.399 18.339 -24.719 1.00 37.38 201 GLY A CA 1
ATOM 1593 C C . GLY A 1 201 ? 0.553 19.071 -23.749 1.00 37.38 201 GLY A C 1
ATOM 1594 O O . GLY A 1 201 ? 1.715 18.701 -23.676 1.00 37.38 201 GLY A O 1
ATOM 1595 N N . SER A 1 202 ? 0.099 20.096 -23.019 1.00 34.88 202 SER A N 1
ATOM 1596 C CA . SER A 1 202 ? 0.851 21.017 -22.169 1.00 34.88 202 SER A CA 1
ATOM 1597 C C . SER A 1 202 ? 1.053 20.567 -20.724 1.00 34.88 202 SER A C 1
ATOM 1599 O O . SER A 1 202 ? 2.057 20.943 -20.133 1.00 34.88 202 SER A O 1
ATOM 1601 N N . LEU A 1 203 ? 0.210 19.689 -20.160 1.00 40.47 203 LEU A N 1
ATOM 1602 C CA . LEU A 1 203 ? 0.554 19.012 -18.889 1.00 40.47 203 LEU A CA 1
ATOM 1603 C C . LEU A 1 203 ? 1.754 18.060 -19.050 1.00 40.47 203 LEU A C 1
ATOM 1605 O O . LEU A 1 203 ? 2.384 17.674 -18.069 1.00 40.47 203 LEU A O 1
ATOM 1609 N N . TYR A 1 204 ? 2.086 17.728 -20.301 1.00 43.78 204 TYR A N 1
ATOM 1610 C CA . TYR A 1 204 ? 3.225 16.908 -20.700 1.00 43.78 204 TYR A CA 1
ATOM 1611 C C . TYR A 1 204 ? 4.167 17.645 -21.674 1.00 43.78 204 TYR A C 1
ATOM 1613 O O . TYR A 1 204 ? 5.073 17.016 -22.224 1.00 43.78 204 TYR A O 1
ATOM 1621 N N . SER A 1 205 ? 3.989 18.960 -21.907 1.00 34.97 205 SER A N 1
ATOM 1622 C CA . SER A 1 205 ? 4.841 19.685 -22.857 1.00 34.97 205 SER A CA 1
ATOM 1623 C C . SER A 1 205 ? 6.189 19.984 -22.221 1.00 34.97 205 SER A C 1
ATOM 1625 O O . SER A 1 205 ? 6.327 20.918 -21.435 1.00 34.97 205 SER A O 1
ATOM 1627 N N . THR A 1 206 ? 7.174 19.172 -22.597 1.00 37.47 206 THR A N 1
ATOM 1628 C CA . THR A 1 206 ? 8.486 19.595 -23.122 1.00 37.47 206 THR A CA 1
ATOM 1629 C C . THR A 1 206 ? 9.362 20.571 -22.328 1.00 37.47 206 THR A C 1
ATOM 1631 O O . THR A 1 206 ? 10.432 20.921 -22.821 1.00 37.47 206 THR A O 1
ATOM 1634 N N . SER A 1 207 ? 9.040 20.976 -21.101 1.00 34.59 207 SER A N 1
ATOM 1635 C CA . SER A 1 207 ? 9.968 21.785 -20.308 1.00 34.59 207 SER A CA 1
ATOM 1636 C C . SER A 1 207 ? 10.831 20.905 -19.396 1.00 34.59 207 SER A C 1
ATOM 1638 O O . SER A 1 207 ? 10.467 20.582 -18.269 1.00 34.59 207 SER A O 1
ATOM 1640 N N . SER A 1 208 ? 11.995 20.555 -19.954 1.00 35.00 208 SER A N 1
ATOM 1641 C CA . SER A 1 208 ? 13.322 20.474 -19.316 1.00 35.00 208 SER A CA 1
ATOM 1642 C C . SER A 1 208 ? 13.812 19.234 -18.551 1.00 35.00 208 SER A C 1
ATOM 1644 O O . SER A 1 208 ? 14.984 19.250 -18.174 1.00 35.00 208 SER A O 1
ATOM 1646 N N . LYS A 1 209 ? 13.063 18.130 -18.385 1.00 40.16 209 LYS A N 1
ATOM 1647 C CA . LYS A 1 209 ? 13.628 16.908 -17.751 1.00 40.16 209 LYS A CA 1
ATOM 1648 C C . LYS A 1 209 ? 13.168 15.581 -18.378 1.00 40.16 209 LYS A C 1
ATOM 1650 O O . LYS A 1 209 ? 12.287 14.922 -17.848 1.00 40.16 209 LYS A O 1
ATOM 1655 N N . GLY A 1 210 ? 13.829 15.202 -19.477 1.00 43.09 210 GLY A N 1
ATOM 1656 C CA . GLY A 1 210 ? 14.152 13.810 -19.834 1.00 43.09 210 GLY A CA 1
ATOM 1657 C C . GLY A 1 210 ? 13.000 12.867 -20.205 1.00 43.09 210 GLY A C 1
ATOM 1658 O O . GLY A 1 210 ? 12.448 12.200 -19.341 1.00 43.09 210 GLY A O 1
ATOM 1659 N N . ASP A 1 211 ? 12.791 12.739 -21.517 1.00 46.81 211 ASP A N 1
ATOM 1660 C CA . ASP A 1 211 ? 12.012 11.742 -22.269 1.00 46.81 211 ASP A CA 1
ATOM 1661 C C . ASP A 1 211 ? 10.484 11.902 -22.319 1.00 46.81 211 ASP A C 1
ATOM 1663 O O . ASP A 1 211 ? 9.744 11.668 -21.365 1.00 46.81 211 ASP A O 1
ATOM 1667 N N . SER A 1 212 ? 10.008 12.254 -23.521 1.00 54.94 212 SER A N 1
ATOM 1668 C CA . SER A 1 212 ? 8.590 12.191 -23.878 1.00 54.94 212 SER A CA 1
ATOM 1669 C C . SER A 1 212 ? 8.162 10.725 -24.006 1.00 54.94 212 SER A C 1
ATOM 1671 O O . SER A 1 212 ? 8.849 9.961 -24.680 1.00 54.94 212 SER A O 1
ATOM 1673 N N . PRO A 1 213 ? 7.052 10.305 -23.386 1.00 61.12 213 PRO A N 1
ATOM 1674 C CA . PRO A 1 213 ? 6.595 8.919 -23.449 1.00 61.12 213 PRO A CA 1
ATOM 1675 C C . PRO A 1 213 ? 5.961 8.593 -24.811 1.00 61.12 213 PRO A C 1
ATOM 1677 O O . PRO A 1 213 ? 5.369 9.485 -25.423 1.00 61.12 213 PRO A O 1
ATOM 1680 N N . PRO A 1 214 ? 5.987 7.322 -25.251 1.00 67.62 214 PRO A N 1
ATOM 1681 C CA . PRO A 1 214 ? 6.663 6.175 -24.627 1.00 67.62 214 PRO A CA 1
ATOM 1682 C C . PRO A 1 214 ? 8.195 6.273 -24.736 1.00 67.62 214 PRO A C 1
ATOM 1684 O O . PRO A 1 214 ? 8.708 6.819 -25.707 1.00 67.62 214 PRO A O 1
ATOM 1687 N N . PHE A 1 215 ? 8.931 5.710 -23.773 1.00 69.94 215 PHE A N 1
ATOM 1688 C CA . PHE A 1 215 ? 10.399 5.659 -23.827 1.00 69.94 215 PHE A CA 1
ATOM 1689 C C . PHE A 1 215 ? 10.922 4.230 -23.681 1.00 69.94 215 PHE A C 1
ATOM 1691 O O . PHE A 1 215 ? 10.306 3.390 -23.021 1.00 69.94 215 PHE A O 1
ATOM 1698 N N . THR A 1 216 ? 12.075 3.967 -24.300 1.00 78.94 216 THR A N 1
ATOM 1699 C CA . THR A 1 216 ? 12.726 2.651 -24.304 1.00 78.94 216 THR A CA 1
ATOM 1700 C C . THR A 1 216 ? 13.967 2.662 -23.416 1.00 78.94 216 THR A C 1
ATOM 1702 O O . THR A 1 216 ? 14.813 3.557 -23.527 1.00 78.94 216 THR A O 1
ATOM 1705 N N . ARG A 1 217 ? 14.086 1.661 -22.537 1.00 78.94 217 ARG A N 1
ATOM 1706 C CA . ARG A 1 217 ? 15.276 1.363 -21.721 1.00 78.94 217 ARG A CA 1
ATOM 1707 C C . ARG A 1 217 ? 15.433 -0.144 -21.586 1.00 78.94 217 ARG A C 1
ATOM 1709 O O . ARG A 1 217 ? 14.440 -0.842 -21.447 1.00 78.94 217 ARG A O 1
ATOM 1716 N N . GLU A 1 218 ? 16.670 -0.637 -21.613 1.00 77.12 218 GLU A N 1
ATOM 1717 C CA . GLU A 1 218 ? 16.971 -2.071 -21.428 1.00 77.12 218 GLU A CA 1
ATOM 1718 C C . GLU A 1 218 ? 16.198 -2.990 -22.394 1.00 77.12 218 GLU A C 1
ATOM 1720 O O . GLU A 1 218 ? 15.737 -4.063 -22.020 1.00 77.12 218 GLU A O 1
ATOM 1725 N N . GLY A 1 219 ? 15.988 -2.528 -23.633 1.00 74.44 219 GLY A N 1
ATOM 1726 C CA . GLY A 1 219 ? 15.184 -3.243 -24.631 1.00 74.44 219 GLY A CA 1
ATOM 1727 C C . GLY A 1 219 ? 13.678 -3.244 -24.355 1.00 74.44 219 GLY A C 1
ATOM 1728 O O . GLY A 1 219 ? 12.935 -3.849 -25.103 1.00 74.44 219 GLY A O 1
ATOM 1729 N N . LYS A 1 220 ? 13.207 -2.560 -23.310 1.00 77.56 220 LYS A N 1
ATOM 1730 C CA . LYS A 1 220 ? 11.800 -2.496 -22.924 1.00 77.56 220 LYS A CA 1
ATOM 1731 C C . LYS A 1 220 ? 11.233 -1.101 -23.152 1.00 77.56 220 LYS A C 1
ATOM 1733 O O . LYS A 1 220 ? 11.771 -0.110 -22.650 1.00 77.56 220 LYS A O 1
ATOM 1738 N N . LYS A 1 221 ? 10.117 -1.017 -23.872 1.00 76.94 221 LYS A N 1
ATOM 1739 C CA . LYS A 1 221 ? 9.374 0.229 -24.103 1.00 76.94 221 LYS A CA 1
ATOM 1740 C C . LYS A 1 221 ? 8.230 0.352 -23.102 1.00 76.94 221 LYS A C 1
ATOM 1742 O O . LYS A 1 221 ? 7.423 -0.565 -22.986 1.00 76.94 221 LYS A O 1
ATOM 1747 N N . ILE A 1 222 ? 8.158 1.470 -22.374 1.00 75.31 222 ILE A N 1
ATOM 1748 C CA . ILE A 1 222 ? 7.092 1.725 -21.394 1.00 75.31 222 ILE A CA 1
ATOM 1749 C C . ILE A 1 222 ? 6.430 3.089 -21.599 1.00 75.31 222 ILE A C 1
ATOM 1751 O O . ILE A 1 222 ? 7.057 4.064 -22.022 1.00 75.31 222 ILE A O 1
ATOM 1755 N N . SER A 1 223 ? 5.150 3.178 -21.237 1.00 73.00 223 SER A N 1
ATOM 1756 C CA . SER A 1 223 ? 4.496 4.472 -21.000 1.00 73.00 223 SER A CA 1
ATOM 1757 C C . SER A 1 223 ? 4.975 5.083 -19.680 1.00 73.00 223 SER A C 1
ATOM 1759 O O . SER A 1 223 ? 5.288 4.366 -18.730 1.00 73.00 223 SER A O 1
ATOM 1761 N N . TYR A 1 224 ? 5.010 6.412 -19.591 1.00 70.56 224 TYR A N 1
ATOM 1762 C CA . TYR A 1 224 ? 5.480 7.098 -18.385 1.00 70.56 224 TYR A CA 1
ATOM 1763 C C . TYR A 1 224 ? 4.523 6.910 -17.213 1.00 70.56 224 TYR A C 1
ATOM 1765 O O . TYR A 1 224 ? 3.330 7.196 -17.312 1.00 70.56 224 TYR A O 1
ATOM 1773 N N . LYS A 1 225 ? 5.080 6.418 -16.103 1.00 74.12 225 LYS A N 1
ATOM 1774 C CA . LYS A 1 225 ? 4.378 6.084 -14.862 1.00 74.12 225 LYS A CA 1
ATOM 1775 C C . LYS A 1 225 ? 5.052 6.786 -13.679 1.00 74.12 225 LYS A C 1
ATOM 1777 O O . LYS A 1 225 ? 5.724 6.132 -12.896 1.00 74.12 225 LYS A O 1
ATOM 1782 N N . PRO A 1 226 ? 4.917 8.107 -13.534 1.00 72.88 226 PRO A N 1
ATOM 1783 C CA . PRO A 1 226 ? 5.507 8.819 -12.403 1.00 72.88 226 PRO A CA 1
ATOM 1784 C C . PRO A 1 226 ? 4.977 8.297 -11.059 1.00 72.88 226 PRO A C 1
ATOM 1786 O O . PRO A 1 226 ? 3.862 7.776 -10.989 1.00 72.88 226 PRO A O 1
ATOM 1789 N N . ASN A 1 227 ? 5.728 8.493 -9.976 1.00 74.25 227 ASN A N 1
ATOM 1790 C CA . ASN A 1 227 ? 5.372 8.063 -8.619 1.00 74.25 227 ASN A CA 1
ATOM 1791 C C . ASN A 1 227 ? 3.960 8.474 -8.165 1.00 74.25 227 ASN A C 1
ATOM 1793 O O . ASN A 1 227 ? 3.304 7.758 -7.407 1.00 74.25 227 ASN A O 1
ATOM 1797 N N . TRP A 1 228 ? 3.463 9.611 -8.644 1.00 73.06 228 TRP A N 1
ATOM 1798 C CA . TRP A 1 228 ? 2.125 10.089 -8.322 1.00 73.06 228 TRP A CA 1
ATOM 1799 C C . TRP A 1 228 ? 1.006 9.225 -8.940 1.00 73.06 228 TRP A C 1
ATOM 1801 O O . TRP A 1 228 ? -0.066 9.129 -8.351 1.00 73.06 228 TRP A O 1
ATOM 1811 N N . PHE A 1 229 ? 1.255 8.505 -10.048 1.00 78.44 229 PHE A N 1
ATOM 1812 C CA . PHE A 1 229 ? 0.308 7.508 -10.582 1.00 78.44 229 PHE A CA 1
ATOM 1813 C C . PHE A 1 229 ? 0.169 6.329 -9.622 1.00 78.44 229 PHE A C 1
ATOM 1815 O O . PHE A 1 229 ? -0.944 5.917 -9.309 1.00 78.44 229 PHE A O 1
ATOM 1822 N N . SER A 1 230 ? 1.292 5.822 -9.107 1.00 80.44 230 SER A N 1
ATOM 1823 C CA . SER A 1 230 ? 1.271 4.736 -8.127 1.00 80.44 230 SER A CA 1
ATOM 1824 C C . SER A 1 230 ? 0.643 5.165 -6.795 1.00 80.44 230 SER A C 1
ATOM 1826 O O . SER A 1 230 ? -0.059 4.372 -6.180 1.00 80.44 230 SER A O 1
ATOM 1828 N N . GLY A 1 231 ? 0.816 6.425 -6.376 1.00 79.12 231 GLY A N 1
ATOM 1829 C CA . GLY A 1 231 ? 0.135 6.967 -5.194 1.00 79.12 231 GLY A CA 1
ATOM 1830 C C . GLY A 1 231 ? -1.389 7.018 -5.351 1.00 79.12 231 GLY A C 1
ATOM 1831 O O . GLY A 1 231 ? -2.114 6.583 -4.456 1.00 79.12 231 GLY A O 1
ATOM 1832 N N . ALA A 1 232 ? -1.877 7.485 -6.506 1.00 78.94 232 ALA A N 1
ATOM 1833 C CA . ALA A 1 232 ? -3.304 7.463 -6.831 1.00 78.94 232 ALA A CA 1
ATOM 1834 C C . ALA A 1 232 ? -3.850 6.028 -6.911 1.00 78.94 232 ALA A C 1
ATOM 1836 O O . ALA A 1 232 ? -4.924 5.760 -6.382 1.00 78.94 232 ALA A O 1
ATOM 1837 N N . MET A 1 233 ? -3.084 5.107 -7.507 1.00 86.56 233 MET A N 1
ATOM 1838 C CA . MET A 1 233 ? -3.421 3.684 -7.594 1.00 86.56 233 MET A CA 1
ATOM 1839 C C . MET A 1 233 ? -3.600 3.035 -6.224 1.00 86.56 233 MET A C 1
ATOM 1841 O O . MET A 1 233 ? -4.638 2.424 -5.985 1.00 86.56 233 MET A O 1
ATOM 1845 N N . LEU A 1 234 ? -2.657 3.231 -5.298 1.00 86.69 234 LEU A N 1
ATOM 1846 C CA . LEU A 1 234 ? -2.793 2.710 -3.939 1.00 86.69 234 LEU A CA 1
ATOM 1847 C C . LEU A 1 234 ? -4.040 3.274 -3.246 1.00 86.69 234 LEU A C 1
ATOM 1849 O O . LEU A 1 234 ? -4.832 2.524 -2.683 1.00 86.69 234 LEU A O 1
ATOM 1853 N N . SER A 1 235 ? -4.219 4.596 -3.290 1.00 83.88 235 SER A N 1
ATOM 1854 C CA . SER A 1 235 ? -5.333 5.266 -2.608 1.00 83.88 235 SER A CA 1
ATOM 1855 C C . SER A 1 235 ? -6.689 4.833 -3.155 1.00 83.88 235 SER A C 1
ATOM 1857 O O . SER A 1 235 ? -7.610 4.519 -2.393 1.00 83.88 235 SER A O 1
ATOM 1859 N N . GLY A 1 236 ? -6.781 4.733 -4.481 1.00 88.06 236 GLY A N 1
ATOM 1860 C CA . GLY A 1 236 ? -7.950 4.230 -5.179 1.00 88.06 236 GLY A CA 1
ATOM 1861 C C . GLY A 1 236 ? -8.250 2.771 -4.845 1.00 88.06 236 GLY A C 1
ATOM 1862 O O . GLY A 1 236 ? -9.398 2.460 -4.533 1.00 88.06 236 GLY A O 1
ATOM 1863 N N . LEU A 1 237 ? -7.235 1.898 -4.834 1.00 91.81 237 LEU A N 1
ATOM 1864 C CA . LEU A 1 237 ? -7.402 0.483 -4.500 1.00 91.81 237 LEU A CA 1
ATOM 1865 C C . LEU A 1 237 ? -7.878 0.288 -3.058 1.00 91.81 237 LEU A C 1
ATOM 1867 O O . LEU A 1 237 ? -8.870 -0.402 -2.841 1.00 91.81 237 LEU A O 1
ATOM 1871 N N . CYS A 1 238 ? -7.225 0.915 -2.077 1.00 92.19 238 CYS A N 1
ATOM 1872 C CA . CYS A 1 238 ? -7.608 0.775 -0.668 1.00 92.19 238 CYS A CA 1
ATOM 1873 C C . CYS A 1 238 ? -9.025 1.304 -0.406 1.00 92.19 238 CYS A C 1
ATOM 1875 O O . CYS A 1 238 ? -9.797 0.691 0.330 1.00 92.19 238 CYS A O 1
ATOM 1877 N N . SER A 1 239 ? -9.396 2.408 -1.060 1.00 92.62 239 SER A N 1
ATOM 1878 C CA . SER A 1 239 ? -10.760 2.938 -0.989 1.00 92.62 239 SER A CA 1
ATOM 1879 C C . SER A 1 239 ? -11.763 1.993 -1.663 1.00 92.62 239 SER A C 1
ATOM 1881 O O . SER A 1 239 ? -12.829 1.726 -1.115 1.00 92.62 239 SER A O 1
ATOM 1883 N N . ALA A 1 240 ? -11.419 1.423 -2.821 1.00 94.00 240 ALA A N 1
ATOM 1884 C CA . ALA A 1 240 ? -12.271 0.464 -3.517 1.00 94.00 240 ALA A CA 1
ATOM 1885 C C . ALA A 1 240 ? -12.521 -0.795 -2.672 1.00 94.00 240 ALA A C 1
ATOM 1887 O O . ALA A 1 240 ? -13.673 -1.209 -2.535 1.00 94.00 240 ALA A O 1
ATOM 1888 N N . LEU A 1 241 ? -11.472 -1.338 -2.046 1.00 96.31 241 LEU A N 1
ATOM 1889 C CA . LEU A 1 241 ? -11.548 -2.502 -1.163 1.00 96.31 241 LEU A CA 1
ATOM 1890 C C . LEU A 1 241 ? -12.545 -2.298 -0.018 1.00 96.31 241 LEU A C 1
ATOM 1892 O O . LEU A 1 241 ? -13.363 -3.177 0.232 1.00 96.31 241 LEU A O 1
ATOM 1896 N N . LEU A 1 242 ? -12.517 -1.135 0.638 1.00 95.75 242 LEU A N 1
ATOM 1897 C CA . LEU A 1 242 ? -13.415 -0.833 1.759 1.00 95.75 242 LEU A CA 1
ATOM 1898 C C . LEU A 1 242 ? -14.801 -0.360 1.330 1.00 95.75 242 LEU A C 1
ATOM 1900 O O . LEU A 1 242 ? -15.727 -0.401 2.131 1.00 95.75 242 LEU A O 1
ATOM 1904 N N . SER A 1 243 ? -14.967 0.089 0.087 1.00 95.44 243 SER A N 1
ATOM 1905 C CA . SER A 1 243 ? -16.266 0.534 -0.425 1.00 95.44 243 SER A CA 1
ATOM 1906 C C . SER A 1 243 ? -17.247 -0.607 -0.713 1.00 95.44 243 SER A C 1
ATOM 1908 O O . SER A 1 243 ? -18.445 -0.357 -0.835 1.00 95.44 243 SER A O 1
ATOM 1910 N N . GLY A 1 244 ? -16.754 -1.840 -0.872 1.00 94.69 244 GLY A N 1
ATOM 1911 C CA . GLY A 1 244 ? -17.557 -2.967 -1.357 1.00 94.69 244 GLY A CA 1
ATOM 1912 C C . GLY A 1 244 ? -17.743 -3.008 -2.884 1.00 94.69 244 GLY A C 1
ATOM 1913 O O . GLY A 1 244 ? -18.392 -3.919 -3.393 1.00 94.69 244 GLY A O 1
ATOM 1914 N N . ASP A 1 245 ? -17.193 -2.052 -3.643 1.00 95.38 245 ASP A N 1
ATOM 1915 C CA . ASP A 1 245 ? -17.383 -1.962 -5.097 1.00 95.38 245 ASP A CA 1
ATOM 1916 C C . ASP A 1 245 ? -16.359 -2.812 -5.871 1.00 95.38 245 ASP A C 1
ATOM 1918 O O . ASP A 1 245 ? -15.225 -2.396 -6.125 1.00 95.38 245 ASP A O 1
ATOM 1922 N N . GLN A 1 246 ? -16.782 -4.002 -6.308 1.00 95.25 246 GLN A N 1
ATOM 1923 C CA . GLN A 1 246 ? -15.948 -4.910 -7.103 1.00 95.25 246 GLN A CA 1
ATOM 1924 C C . GLN A 1 246 ? -15.463 -4.287 -8.422 1.00 95.25 246 GLN A C 1
ATOM 1926 O O . GLN A 1 246 ? -14.337 -4.551 -8.834 1.00 95.25 246 GLN A O 1
ATOM 1931 N N . ALA A 1 247 ? -16.267 -3.456 -9.093 1.00 92.38 247 ALA A N 1
ATOM 1932 C CA . ALA A 1 247 ? -15.849 -2.841 -10.353 1.00 92.38 247 ALA A CA 1
ATOM 1933 C C . ALA A 1 247 ? -14.731 -1.812 -10.122 1.00 92.38 247 ALA A C 1
ATOM 1935 O O . ALA A 1 247 ? -13.829 -1.672 -10.950 1.00 92.38 247 ALA A O 1
ATOM 1936 N N . ALA A 1 248 ? -14.760 -1.115 -8.981 1.00 91.56 248 ALA A N 1
ATOM 1937 C CA . ALA A 1 248 ? -13.656 -0.261 -8.563 1.00 91.56 248 ALA A CA 1
ATOM 1938 C C . ALA A 1 248 ? -12.407 -1.065 -8.187 1.00 91.56 248 ALA A C 1
ATOM 1940 O O . ALA A 1 248 ? -11.313 -0.681 -8.597 1.00 91.56 248 ALA A O 1
ATOM 1941 N N . VAL A 1 249 ? -12.562 -2.181 -7.471 1.00 94.50 249 VAL A N 1
ATOM 1942 C CA . VAL A 1 249 ? -11.444 -3.078 -7.137 1.00 94.50 249 VAL A CA 1
ATOM 1943 C C . VAL A 1 249 ? -10.774 -3.591 -8.409 1.00 94.50 249 VAL A C 1
ATOM 1945 O O . VAL A 1 249 ? -9.561 -3.462 -8.558 1.00 94.50 249 VAL A O 1
ATOM 1948 N N . ASP A 1 250 ? -11.568 -4.079 -9.360 1.00 92.38 250 ASP A N 1
ATOM 1949 C CA . ASP A 1 250 ? -11.083 -4.547 -10.654 1.00 92.38 250 ASP A CA 1
ATOM 1950 C C . ASP A 1 250 ? -10.343 -3.434 -11.403 1.00 92.38 250 ASP A C 1
ATOM 1952 O O . ASP A 1 250 ? -9.257 -3.662 -11.919 1.00 92.38 250 ASP A O 1
ATOM 1956 N N . PHE A 1 251 ? -10.873 -2.206 -11.428 1.00 89.56 251 PHE A N 1
ATOM 1957 C CA . PHE A 1 251 ? -10.194 -1.083 -12.076 1.00 89.56 251 PHE A CA 1
ATOM 1958 C C . PHE A 1 251 ? -8.787 -0.846 -11.503 1.00 89.56 251 PHE A C 1
ATOM 1960 O O . PHE A 1 251 ? -7.845 -0.650 -12.263 1.00 89.56 251 PHE A O 1
ATOM 1967 N N . TRP A 1 252 ? -8.615 -0.852 -10.183 1.00 90.88 252 TRP A N 1
ATOM 1968 C CA . TRP A 1 252 ? -7.327 -0.502 -9.578 1.00 90.88 252 TRP A CA 1
ATOM 1969 C C . TRP A 1 252 ? -6.341 -1.672 -9.492 1.00 90.88 252 TRP A C 1
ATOM 1971 O O . TRP A 1 252 ? -5.134 -1.455 -9.598 1.00 90.88 252 TRP A O 1
ATOM 1981 N N . ALA A 1 253 ? -6.829 -2.900 -9.306 1.00 92.88 253 ALA A N 1
ATOM 1982 C CA . ALA A 1 253 ? -5.979 -4.063 -9.068 1.00 92.88 253 ALA A CA 1
ATOM 1983 C C . ALA A 1 253 ? -5.629 -4.850 -10.334 1.00 92.88 253 ALA A C 1
ATOM 1985 O O . ALA A 1 253 ? -4.472 -5.211 -10.512 1.00 92.88 253 ALA A O 1
ATOM 1986 N N . ASP A 1 254 ? -6.629 -5.164 -11.160 1.00 90.00 254 ASP A N 1
ATOM 1987 C CA . ASP A 1 254 ? -6.484 -5.938 -12.394 1.00 90.00 254 ASP A CA 1
ATOM 1988 C C . ASP A 1 254 ? -7.679 -5.642 -13.302 1.00 90.00 254 ASP A C 1
ATOM 1990 O O . ASP A 1 254 ? -8.739 -6.282 -13.265 1.00 90.00 254 ASP A O 1
ATOM 1994 N N . SER A 1 255 ? -7.499 -4.618 -14.127 1.00 84.50 255 SER A N 1
ATOM 1995 C CA . SER A 1 255 ? -8.539 -4.105 -15.010 1.00 84.50 255 SER A CA 1
ATOM 1996 C C . SER A 1 255 ? -8.819 -5.030 -16.192 1.00 84.50 255 SER A C 1
ATOM 1998 O O . SER A 1 255 ? -9.719 -4.754 -16.986 1.00 84.50 255 SER A O 1
ATOM 2000 N N . GLY A 1 256 ? -8.045 -6.112 -16.327 1.00 75.69 256 GLY A N 1
ATOM 2001 C CA . GLY A 1 256 ? -8.063 -7.003 -17.473 1.00 75.69 256 GLY A CA 1
ATOM 2002 C C . GLY A 1 256 ? -7.495 -6.382 -18.741 1.00 75.69 256 GLY A C 1
ATOM 2003 O O . GLY A 1 256 ? -7.395 -7.081 -19.732 1.00 75.69 256 GLY A O 1
ATOM 2004 N N . TRP A 1 257 ? -7.098 -5.106 -18.761 1.00 74.94 257 TRP A N 1
ATOM 2005 C CA . TRP A 1 257 ? -6.469 -4.531 -19.951 1.00 74.94 257 TRP A CA 1
ATOM 2006 C C . TRP A 1 257 ? -5.243 -5.357 -20.364 1.00 74.94 257 TRP A C 1
ATOM 2008 O O . TRP A 1 257 ? -4.516 -5.802 -19.479 1.00 74.94 257 TRP A O 1
ATOM 2018 N N . PRO A 1 258 ? -4.972 -5.553 -21.671 1.00 71.56 258 PRO A N 1
ATOM 2019 C CA . PRO A 1 258 ? -3.803 -6.302 -22.121 1.00 71.56 258 PRO A CA 1
ATOM 2020 C C . PRO A 1 258 ? -2.517 -5.682 -21.573 1.00 71.56 258 PRO A C 1
ATOM 2022 O O . PRO A 1 258 ? -1.993 -4.709 -22.118 1.00 71.56 258 PRO A O 1
ATOM 2025 N N . HIS A 1 259 ? -2.018 -6.221 -20.458 1.00 74.56 259 HIS A N 1
ATOM 2026 C CA . HIS A 1 259 ? -0.994 -5.517 -19.695 1.00 74.56 259 HIS A CA 1
ATOM 2027 C C . HIS A 1 259 ? 0.324 -5.402 -20.463 1.00 74.56 259 HIS A C 1
ATOM 2029 O O . HIS A 1 259 ? 1.087 -4.458 -20.283 1.00 74.56 259 HIS A O 1
ATOM 2035 N N . ASP A 1 260 ? 0.570 -6.340 -21.375 1.00 65.81 260 ASP A N 1
ATOM 2036 C CA . ASP A 1 260 ? 1.776 -6.380 -22.198 1.00 65.81 260 ASP A CA 1
ATOM 2037 C C . ASP A 1 260 ? 1.799 -5.282 -23.273 1.00 65.81 260 ASP A C 1
ATOM 2039 O O . ASP A 1 260 ? 2.879 -4.868 -23.694 1.00 65.81 260 ASP A O 1
ATOM 2043 N N . MET A 1 261 ? 0.644 -4.705 -23.639 1.00 61.41 261 MET A N 1
ATOM 2044 C CA . MET A 1 261 ? 0.578 -3.592 -24.599 1.00 61.41 261 MET A CA 1
ATOM 2045 C C . MET A 1 261 ? 1.254 -2.320 -24.096 1.00 61.41 261 MET A C 1
ATOM 2047 O O . MET A 1 261 ? 1.518 -1.438 -24.895 1.00 61.41 261 MET A O 1
ATOM 2051 N N . LEU A 1 262 ? 1.525 -2.204 -22.797 1.00 61.25 262 LEU A N 1
ATOM 2052 C CA . LEU A 1 262 ? 2.146 -1.032 -22.179 1.00 61.25 262 LEU A CA 1
ATOM 2053 C C . LEU A 1 262 ? 3.632 -1.229 -21.831 1.00 61.25 262 LEU A C 1
ATOM 2055 O O . LEU A 1 262 ? 4.245 -0.290 -21.312 1.00 61.25 262 LEU A O 1
ATOM 2059 N N . VAL A 1 263 ? 4.185 -2.428 -22.068 1.00 57.97 263 VAL A N 1
ATOM 2060 C CA . VAL A 1 263 ? 5.513 -2.850 -21.578 1.00 57.97 263 VAL A CA 1
ATOM 2061 C C . VAL A 1 263 ? 6.302 -3.757 -22.549 1.00 57.97 263 VAL A C 1
ATOM 2063 O O . VAL A 1 263 ? 7.236 -4.423 -22.102 1.00 57.97 263 VAL A O 1
ATOM 2066 N N . SER A 1 264 ? 5.953 -3.810 -23.846 1.00 57.69 264 SER A N 1
ATOM 2067 C CA . SER A 1 264 ? 6.588 -4.693 -24.853 1.00 57.69 264 SER A CA 1
ATOM 2068 C C . SER A 1 264 ? 7.050 -4.000 -26.149 1.00 57.69 264 SER A C 1
ATOM 2070 O O . SER A 1 264 ? 6.579 -2.914 -26.502 1.00 57.69 264 SER A O 1
ATOM 2072 N N . ASP A 1 265 ? 7.980 -4.645 -26.866 1.00 44.81 265 ASP A N 1
ATOM 2073 C CA . ASP A 1 265 ? 8.388 -4.316 -28.237 1.00 44.81 265 ASP A CA 1
ATOM 2074 C C . ASP A 1 265 ? 7.257 -4.700 -29.190 1.00 44.81 265 ASP A C 1
ATOM 2076 O O . ASP A 1 265 ? 6.791 -5.837 -29.219 1.00 44.81 265 ASP A O 1
ATOM 2080 N N . GLY A 1 266 ? 6.787 -3.717 -29.951 1.00 45.12 266 GLY A N 1
ATOM 2081 C CA . GLY A 1 266 ? 5.523 -3.791 -30.691 1.00 45.12 266 GLY A CA 1
ATOM 2082 C C . GLY A 1 266 ? 4.626 -2.577 -30.454 1.00 45.12 266 GLY A C 1
ATOM 2083 O O . GLY A 1 266 ? 3.632 -2.391 -31.150 1.00 45.12 266 GLY A O 1
ATOM 2084 N N . PHE A 1 267 ? 5.003 -1.703 -29.518 1.00 51.50 267 PHE A N 1
ATOM 2085 C CA . PHE A 1 267 ? 4.406 -0.381 -29.365 1.00 51.50 267 PHE A CA 1
ATOM 2086 C C . PHE A 1 267 ? 4.548 0.426 -30.669 1.00 51.50 267 PHE A C 1
ATOM 2088 O O . PHE A 1 267 ? 5.666 0.730 -31.095 1.00 51.50 267 PHE A O 1
ATOM 2095 N N . THR A 1 268 ? 3.436 0.873 -31.247 1.00 47.59 268 THR A N 1
ATOM 2096 C CA . THR A 1 268 ? 3.432 2.035 -32.150 1.00 47.59 268 THR A CA 1
ATOM 2097 C C . THR A 1 268 ? 4.020 3.230 -31.401 1.00 47.59 268 THR A C 1
ATOM 2099 O O . THR A 1 268 ? 3.702 3.392 -30.233 1.00 47.59 268 THR A O 1
ATOM 2102 N N . ASP A 1 269 ? 4.821 4.110 -32.005 1.00 55.19 269 ASP A N 1
ATOM 2103 C CA . ASP A 1 269 ? 5.370 5.322 -31.340 1.00 55.19 269 ASP A CA 1
ATOM 2104 C C . ASP A 1 269 ? 4.309 6.330 -30.836 1.00 55.19 269 ASP A C 1
ATOM 2106 O O . ASP A 1 269 ? 4.622 7.433 -30.393 1.00 55.19 269 ASP A O 1
ATOM 2110 N N . THR A 1 270 ? 3.034 5.955 -30.880 1.00 54.12 270 THR A N 1
ATOM 2111 C CA . THR A 1 270 ? 1.893 6.703 -30.379 1.00 54.12 270 THR A CA 1
ATOM 2112 C C . THR A 1 270 ? 1.556 6.313 -28.944 1.00 54.12 270 THR A C 1
ATOM 2114 O O . THR A 1 270 ? 1.626 5.151 -28.556 1.00 54.12 270 THR A O 1
ATOM 2117 N N . TRP A 1 271 ? 1.101 7.290 -28.166 1.00 56.44 271 TRP A N 1
ATOM 2118 C CA . TRP A 1 271 ? 0.554 7.084 -26.827 1.00 56.44 271 TRP A CA 1
ATOM 2119 C C . TRP A 1 271 ? -0.515 5.981 -26.773 1.00 56.44 271 TRP A C 1
ATOM 2121 O O . TRP A 1 271 ? -1.281 5.841 -27.730 1.00 56.44 271 TRP A O 1
ATOM 2131 N N . PRO A 1 272 ? -0.650 5.268 -25.635 1.00 56.91 272 PRO A N 1
ATOM 2132 C CA . PRO A 1 272 ? -1.714 4.290 -25.476 1.00 56.91 272 PRO A CA 1
ATOM 2133 C C . PRO A 1 272 ? -3.092 4.959 -25.634 1.00 56.91 272 PRO A C 1
ATOM 2135 O O . PRO A 1 272 ? -3.235 6.148 -25.287 1.00 56.91 272 PRO A O 1
ATOM 2138 N N . PRO A 1 273 ? -4.101 4.218 -26.140 1.00 59.41 273 PRO A N 1
ATOM 2139 C CA . PRO A 1 273 ? -5.463 4.718 -26.286 1.00 59.41 273 PRO A CA 1
ATOM 2140 C C . PRO A 1 273 ? -5.996 5.306 -24.979 1.00 59.41 273 PRO A C 1
ATOM 2142 O O . PRO A 1 273 ? -5.675 4.822 -23.895 1.00 59.41 273 PRO A O 1
ATOM 2145 N N . LEU A 1 274 ? -6.869 6.312 -25.073 1.00 57.22 274 LEU A N 1
ATOM 2146 C CA . LEU A 1 274 ? -7.521 6.918 -23.902 1.00 57.22 274 LEU A CA 1
ATOM 2147 C C . LEU A 1 274 ? -8.356 5.914 -23.093 1.00 57.22 274 LEU A C 1
ATOM 2149 O O . LEU A 1 274 ? -8.628 6.112 -21.918 1.00 57.22 274 LEU A O 1
ATOM 2153 N N . THR A 1 275 ? -8.749 4.808 -23.707 1.00 61.28 275 THR A N 1
ATOM 2154 C CA . THR A 1 275 ? -9.468 3.733 -23.026 1.00 61.28 275 THR A CA 1
ATOM 2155 C C . THR A 1 275 ? -8.565 2.905 -22.107 1.00 61.28 275 THR A C 1
ATOM 2157 O O . THR A 1 275 ? -9.078 2.188 -21.257 1.00 61.28 275 THR A O 1
ATOM 2160 N N . CYS A 1 276 ? -7.239 2.996 -22.253 1.00 68.44 276 CYS A N 1
ATOM 2161 C CA . CYS A 1 276 ? -6.288 2.211 -21.478 1.00 68.44 276 CYS A CA 1
ATOM 2162 C C . CYS A 1 276 ? -6.196 2.697 -20.027 1.00 68.44 276 CYS A C 1
ATOM 2164 O O . CYS A 1 276 ? -6.008 3.888 -19.758 1.00 68.44 276 CYS A O 1
ATOM 2166 N N . ASN A 1 277 ? -6.261 1.752 -19.090 1.00 76.44 277 ASN A N 1
ATOM 2167 C CA . ASN A 1 277 ? -6.079 2.042 -17.680 1.00 76.44 277 ASN A CA 1
ATOM 2168 C C . ASN A 1 277 ? -4.593 2.056 -17.289 1.00 76.44 277 ASN A C 1
ATOM 2170 O O . ASN A 1 277 ? -3.941 1.022 -17.155 1.00 76.44 277 ASN A O 1
ATOM 2174 N N . MET A 1 278 ? -4.055 3.252 -17.063 1.00 74.44 278 MET A N 1
ATOM 2175 C CA . MET A 1 278 ? -2.663 3.430 -16.647 1.00 74.44 278 MET A CA 1
ATOM 2176 C C . MET A 1 278 ? -2.421 3.214 -15.149 1.00 74.44 278 MET A C 1
ATOM 2178 O O . MET A 1 278 ? -1.254 3.162 -14.754 1.00 74.44 278 MET A O 1
ATOM 2182 N N . TYR A 1 279 ? -3.483 3.093 -14.353 1.00 80.19 279 TYR A N 1
ATOM 2183 C CA . TYR A 1 279 ? -3.438 3.026 -12.894 1.00 80.19 279 TYR A CA 1
ATOM 2184 C C . TYR A 1 279 ? -3.562 1.609 -12.334 1.00 80.19 279 TYR A C 1
ATOM 2186 O O . TYR A 1 279 ? -3.617 1.438 -11.127 1.00 80.19 279 TYR A O 1
ATOM 2194 N N . ASP A 1 280 ? -3.616 0.596 -13.186 1.00 85.94 280 ASP A N 1
ATOM 2195 C CA . ASP A 1 280 ? -3.700 -0.801 -12.767 1.00 85.94 280 ASP A CA 1
ATOM 2196 C C . ASP A 1 280 ? -2.409 -1.251 -12.036 1.00 85.94 280 ASP A C 1
ATOM 2198 O O . ASP A 1 280 ? -1.290 -1.001 -12.506 1.00 85.94 280 ASP A O 1
ATOM 2202 N N . LEU A 1 281 ? -2.544 -1.917 -10.885 1.00 92.19 281 LEU A N 1
ATOM 2203 C CA . LEU A 1 281 ? -1.435 -2.475 -10.104 1.00 92.19 281 LEU A CA 1
ATOM 2204 C C . LEU A 1 281 ? -0.564 -3.451 -10.911 1.00 92.19 281 LEU A C 1
ATOM 2206 O O . LEU A 1 281 ? 0.666 -3.321 -10.895 1.00 92.19 281 LEU A O 1
ATOM 2210 N N . VAL A 1 282 ? -1.166 -4.394 -11.647 1.00 90.94 282 VAL A N 1
ATOM 2211 C CA . VAL A 1 282 ? -0.419 -5.364 -12.468 1.00 90.94 282 VAL A CA 1
ATOM 2212 C C . VAL A 1 282 ? 0.438 -4.620 -13.486 1.00 90.94 282 VAL A C 1
ATOM 2214 O O . VAL A 1 282 ? 1.608 -4.957 -13.687 1.00 90.94 282 VAL A O 1
ATOM 2217 N N . MET A 1 283 ? -0.098 -3.539 -14.061 1.00 85.94 283 MET A N 1
ATOM 2218 C CA . MET A 1 283 ? 0.654 -2.685 -14.976 1.00 85.94 283 MET A CA 1
ATOM 2219 C C . MET A 1 283 ? 1.845 -1.995 -14.324 1.00 85.94 283 MET A C 1
ATOM 2221 O O . MET A 1 283 ? 2.889 -1.824 -14.954 1.00 85.94 283 MET A O 1
ATOM 2225 N N . HIS A 1 284 ? 1.682 -1.528 -13.091 1.00 88.19 284 HIS A N 1
ATOM 2226 C CA . HIS A 1 284 ? 2.758 -0.887 -12.349 1.00 88.19 284 HIS A CA 1
ATOM 2227 C C . HIS A 1 284 ? 3.887 -1.870 -12.018 1.00 88.19 284 HIS A C 1
ATOM 2229 O O . HIS A 1 284 ? 5.054 -1.516 -12.190 1.00 88.19 284 HIS A O 1
ATOM 2235 N N . ILE A 1 285 ? 3.561 -3.109 -11.638 1.00 91.38 285 ILE A N 1
ATOM 2236 C CA . ILE A 1 285 ? 4.561 -4.154 -11.372 1.00 91.38 285 ILE A CA 1
ATOM 2237 C C . ILE A 1 285 ? 5.263 -4.568 -12.668 1.00 91.38 285 ILE A C 1
ATOM 2239 O O . ILE A 1 285 ? 6.493 -4.588 -12.735 1.00 91.38 285 ILE A O 1
ATOM 2243 N N . LYS A 1 286 ? 4.493 -4.814 -13.735 1.00 87.12 286 LYS A N 1
ATOM 2244 C CA . LYS A 1 286 ? 5.041 -5.129 -15.056 1.00 87.12 286 LYS A CA 1
ATOM 2245 C C . LYS A 1 286 ? 5.840 -3.986 -15.668 1.00 87.12 286 LYS A C 1
ATOM 2247 O O . LYS A 1 286 ? 6.574 -4.247 -16.604 1.00 87.12 286 LYS A O 1
ATOM 2252 N N . ALA A 1 287 ? 5.742 -2.742 -15.197 1.00 85.56 287 ALA A N 1
ATOM 2253 C CA . ALA A 1 287 ? 6.543 -1.630 -15.717 1.00 85.56 287 ALA A CA 1
ATOM 2254 C C . ALA A 1 287 ? 7.974 -1.577 -15.152 1.00 85.56 287 ALA A C 1
ATOM 2256 O O . ALA A 1 287 ? 8.791 -0.812 -15.659 1.00 85.56 287 ALA A O 1
ATOM 2257 N N . ILE A 1 288 ? 8.303 -2.397 -14.149 1.00 87.75 288 ILE A N 1
ATOM 2258 C CA . ILE A 1 288 ? 9.660 -2.487 -13.593 1.00 87.75 288 ILE A CA 1
ATOM 2259 C C . ILE A 1 288 ? 10.603 -3.074 -14.649 1.00 87.75 288 ILE A C 1
ATOM 2261 O O . ILE A 1 288 ? 10.326 -4.128 -15.226 1.00 87.75 288 ILE A O 1
ATOM 2265 N N . PHE A 1 289 ? 11.706 -2.388 -14.930 1.00 85.12 289 PHE A N 1
ATOM 2266 C CA . PHE A 1 289 ? 12.682 -2.790 -15.941 1.00 85.12 289 PHE A CA 1
ATOM 2267 C C . PHE A 1 289 ? 13.424 -4.083 -15.555 1.00 85.12 289 PHE A C 1
ATOM 2269 O O . PHE A 1 289 ? 13.402 -4.477 -14.383 1.00 85.12 289 PHE A O 1
ATOM 2276 N N . PRO A 1 290 ? 14.076 -4.767 -16.516 1.00 82.38 290 PRO A N 1
ATOM 2277 C CA . PRO A 1 290 ? 14.884 -5.954 -16.235 1.00 82.38 290 PRO A CA 1
ATOM 2278 C C . PRO A 1 290 ? 15.927 -5.759 -15.124 1.00 82.38 290 PRO A C 1
ATOM 2280 O O . PRO A 1 290 ? 16.105 -6.650 -14.304 1.00 82.38 290 PRO A O 1
ATOM 2283 N N . SER A 1 291 ? 16.554 -4.587 -15.018 1.00 80.44 291 SER A N 1
ATOM 2284 C CA . SER A 1 291 ? 17.502 -4.237 -13.953 1.00 80.44 291 SER A CA 1
ATOM 2285 C C . SER A 1 291 ? 16.859 -4.156 -12.567 1.00 80.44 291 SER A C 1
ATOM 2287 O O . SER A 1 291 ? 17.564 -4.305 -11.572 1.00 80.44 291 SER A O 1
ATOM 2289 N N . GLY A 1 292 ? 15.541 -3.939 -12.494 1.00 85.19 292 GLY A N 1
ATOM 2290 C CA . GLY A 1 292 ? 14.798 -3.580 -11.284 1.00 85.19 292 GLY A CA 1
ATOM 2291 C C . GLY A 1 292 ? 14.559 -2.074 -11.118 1.00 85.19 292 GLY A C 1
ATOM 2292 O O . GLY A 1 292 ? 13.809 -1.665 -10.229 1.00 85.19 292 GLY A O 1
ATOM 2293 N N . ALA A 1 293 ? 15.130 -1.240 -11.993 1.00 85.69 293 ALA A N 1
ATOM 2294 C CA . ALA A 1 293 ? 14.794 0.177 -12.073 1.00 85.69 293 ALA A CA 1
ATOM 2295 C C . ALA A 1 293 ? 13.314 0.384 -12.453 1.00 85.69 293 ALA A C 1
ATOM 2297 O O . ALA A 1 293 ? 12.690 -0.447 -13.114 1.00 85.69 293 ALA A O 1
ATOM 2298 N N . ASN A 1 294 ? 12.746 1.524 -12.070 1.00 86.62 294 ASN A N 1
ATOM 2299 C CA . ASN A 1 294 ? 11.424 1.975 -12.514 1.00 86.62 294 ASN A CA 1
ATOM 2300 C C . ASN A 1 294 ? 11.540 3.266 -13.340 1.00 86.62 294 ASN A C 1
ATOM 2302 O O . ASN A 1 294 ? 12.638 3.780 -13.565 1.00 86.62 294 ASN A O 1
ATOM 2306 N N . SER A 1 295 ? 10.412 3.782 -13.833 1.00 82.31 295 SER A N 1
ATOM 2307 C CA . SER A 1 295 ? 10.404 4.961 -14.703 1.00 82.31 295 SER A CA 1
ATOM 2308 C C . SER A 1 295 ? 11.064 6.176 -14.063 1.00 82.31 295 SER A C 1
ATOM 2310 O O . SER A 1 295 ? 11.890 6.810 -14.717 1.00 82.31 295 SER A O 1
ATOM 2312 N N . ASP A 1 296 ? 10.763 6.479 -12.797 1.00 80.94 296 ASP A N 1
ATOM 2313 C CA . ASP A 1 296 ? 11.358 7.649 -12.154 1.00 80.94 296 ASP A CA 1
ATOM 2314 C C . ASP A 1 296 ? 12.848 7.461 -11.831 1.00 80.94 296 ASP A C 1
ATOM 2316 O O . ASP A 1 296 ? 13.599 8.439 -11.827 1.00 80.94 296 ASP A O 1
ATOM 2320 N N . THR A 1 297 ? 13.303 6.213 -11.668 1.00 83.38 297 THR A N 1
ATOM 2321 C CA . THR A 1 297 ? 14.740 5.908 -11.537 1.00 83.38 297 THR A CA 1
ATOM 2322 C C . THR A 1 297 ? 15.509 6.439 -12.752 1.00 83.38 297 THR A C 1
ATOM 2324 O O . THR A 1 297 ? 16.582 7.026 -12.625 1.00 83.38 297 THR A O 1
ATOM 2327 N N . TYR A 1 298 ? 14.950 6.268 -13.953 1.00 80.75 298 TYR A N 1
ATOM 2328 C CA . TYR A 1 298 ? 15.565 6.739 -15.191 1.00 80.75 298 TYR A CA 1
ATOM 2329 C C . TYR A 1 298 ? 15.352 8.227 -15.451 1.00 80.75 298 TYR A C 1
ATOM 2331 O O . TYR A 1 298 ? 16.275 8.893 -15.915 1.00 80.75 298 TYR A O 1
ATOM 2339 N N . THR A 1 299 ? 14.161 8.760 -15.188 1.00 76.94 299 THR A N 1
ATOM 2340 C CA . THR A 1 299 ? 13.811 10.132 -15.594 1.00 76.94 299 THR A CA 1
ATOM 2341 C C . THR A 1 299 ? 14.162 11.181 -14.539 1.00 76.94 299 THR A C 1
ATOM 2343 O O . THR A 1 299 ? 14.597 12.277 -14.889 1.00 76.94 299 THR A O 1
ATOM 2346 N N . ARG A 1 300 ? 14.021 10.868 -13.243 1.00 76.81 300 ARG A N 1
ATOM 2347 C CA . ARG A 1 300 ? 14.195 11.832 -12.137 1.00 76.81 300 ARG A CA 1
ATOM 2348 C C . ARG A 1 300 ? 15.445 11.596 -11.304 1.00 76.81 300 ARG A C 1
ATOM 2350 O O . ARG A 1 300 ? 16.038 12.576 -10.844 1.00 76.81 300 ARG A O 1
ATOM 2357 N N . ASP A 1 301 ? 15.857 10.336 -11.178 1.00 78.00 301 ASP A N 1
ATOM 2358 C CA . ASP A 1 301 ? 17.134 9.952 -10.561 1.00 78.00 301 ASP A CA 1
ATOM 2359 C C . ASP A 1 301 ? 18.230 9.724 -11.613 1.00 78.00 301 ASP A C 1
ATOM 2361 O O . ASP A 1 301 ? 19.386 9.474 -11.274 1.00 78.00 301 ASP A O 1
ATOM 2365 N N . SER A 1 302 ? 17.891 9.847 -12.904 1.00 79.81 302 SER A N 1
ATOM 2366 C CA . SER A 1 302 ? 18.829 9.784 -14.030 1.00 79.81 302 SER A CA 1
ATOM 2367 C C . SER A 1 302 ? 19.765 8.566 -13.979 1.00 79.81 302 SER A C 1
ATOM 2369 O O . SER A 1 302 ? 20.959 8.693 -14.255 1.00 79.81 302 SER A O 1
ATOM 2371 N N . PHE A 1 303 ? 19.281 7.396 -13.572 1.00 82.69 303 PHE A N 1
ATOM 2372 C CA . PHE A 1 303 ? 20.105 6.193 -13.474 1.00 82.69 303 PHE A CA 1
ATOM 2373 C C . PHE A 1 303 ? 20.818 5.871 -14.797 1.00 82.69 303 PHE A C 1
ATOM 2375 O O . PHE A 1 303 ? 20.228 5.944 -15.878 1.00 82.69 303 PHE A O 1
ATOM 2382 N N . ARG A 1 304 ? 22.110 5.537 -14.703 1.00 79.12 304 ARG A N 1
ATOM 2383 C CA . ARG A 1 304 ? 22.957 5.144 -15.833 1.00 79.12 304 ARG A CA 1
ATOM 2384 C C . ARG A 1 304 ? 23.408 3.691 -15.653 1.00 79.12 304 ARG A C 1
ATOM 2386 O O . ARG A 1 304 ? 24.267 3.428 -14.816 1.00 79.12 304 ARG A O 1
ATOM 2393 N N . PRO A 1 305 ? 22.895 2.750 -16.464 1.00 77.00 305 PRO A N 1
ATOM 2394 C CA . PRO A 1 305 ? 23.274 1.339 -16.361 1.00 77.00 305 PRO A CA 1
ATOM 2395 C C . PRO A 1 305 ? 24.758 1.072 -16.636 1.00 77.00 305 PRO A C 1
ATOM 2397 O O . PRO A 1 305 ? 25.321 0.125 -16.100 1.00 77.00 305 PRO A O 1
ATOM 2400 N N . SER A 1 306 ? 25.401 1.905 -17.461 1.00 75.38 306 SER A N 1
ATOM 2401 C CA . SER A 1 306 ? 26.796 1.725 -17.882 1.00 75.38 306 SER A CA 1
ATOM 2402 C C . SER A 1 306 ? 27.802 1.808 -16.734 1.00 75.38 306 SER A C 1
ATOM 2404 O O . SER A 1 306 ? 28.834 1.150 -16.781 1.00 75.38 306 SER A O 1
ATOM 2406 N N . ASP A 1 307 ? 27.519 2.631 -15.726 1.00 74.88 307 ASP A N 1
ATOM 2407 C CA . ASP A 1 307 ? 28.411 2.894 -14.590 1.00 74.88 307 ASP A CA 1
ATOM 2408 C C . ASP A 1 307 ? 27.700 2.741 -13.236 1.00 74.88 307 ASP A C 1
ATOM 2410 O O . ASP A 1 307 ? 28.261 3.073 -12.194 1.00 74.88 307 ASP A O 1
ATOM 2414 N N . TRP A 1 308 ? 26.461 2.239 -13.255 1.00 76.06 308 TRP A N 1
ATOM 2415 C CA . TRP A 1 308 ? 25.606 2.045 -12.087 1.00 76.06 308 TRP A CA 1
ATOM 2416 C C . TRP A 1 308 ? 25.350 3.306 -11.264 1.00 76.06 308 TRP A C 1
ATOM 2418 O O . TRP A 1 308 ? 24.924 3.204 -10.119 1.00 76.06 308 TRP A O 1
ATOM 2428 N N . SER A 1 309 ? 25.570 4.496 -11.825 1.00 76.75 309 SER A N 1
ATOM 2429 C CA . SER A 1 309 ? 25.464 5.751 -11.087 1.00 76.75 309 SER A CA 1
ATOM 2430 C C . SER A 1 309 ? 24.080 6.394 -11.196 1.00 76.75 309 SER A C 1
ATOM 2432 O O . SER A 1 309 ? 23.335 6.209 -12.166 1.00 76.75 309 SER A O 1
ATOM 2434 N N . VAL A 1 310 ? 23.747 7.223 -10.209 1.00 76.44 310 VAL A N 1
ATOM 2435 C CA . VAL A 1 310 ? 22.480 7.965 -10.123 1.00 76.44 310 VAL A CA 1
ATOM 2436 C C . VAL A 1 310 ? 22.760 9.456 -9.955 1.00 76.44 310 VAL A C 1
ATOM 2438 O O . VAL A 1 310 ? 23.783 9.858 -9.405 1.00 76.44 310 VAL A O 1
ATOM 2441 N N . HIS A 1 311 ? 21.867 10.299 -10.452 1.00 76.19 311 HIS A N 1
ATOM 2442 C CA . HIS A 1 311 ? 21.874 11.742 -10.241 1.00 76.19 311 HIS A CA 1
ATOM 2443 C C . HIS A 1 311 ? 20.493 12.151 -9.731 1.00 76.19 311 HIS A C 1
ATOM 2445 O O . HIS A 1 311 ? 19.573 12.411 -10.512 1.00 76.19 311 HIS A O 1
ATOM 2451 N N . CYS A 1 312 ? 20.361 12.209 -8.407 1.00 66.75 312 CYS A N 1
ATOM 2452 C CA . CYS A 1 312 ? 19.136 12.683 -7.787 1.00 66.75 312 CYS A CA 1
ATOM 2453 C C . CYS A 1 312 ? 18.993 14.197 -8.003 1.00 66.75 312 CYS A C 1
ATOM 2455 O O . CYS A 1 312 ? 19.929 14.977 -7.812 1.00 66.75 312 CYS A O 1
ATOM 2457 N N . SER A 1 313 ? 17.805 14.612 -8.438 1.00 55.56 313 SER A N 1
ATOM 2458 C CA . SER A 1 313 ? 17.496 16.008 -8.751 1.00 55.56 313 SER A CA 1
ATOM 2459 C C . SER A 1 313 ? 17.277 16.903 -7.521 1.00 55.56 313 SER A C 1
ATOM 2461 O O . SER A 1 313 ? 17.215 18.122 -7.687 1.00 55.56 313 SER A O 1
ATOM 2463 N N . TYR A 1 314 ? 17.217 16.345 -6.306 1.00 56.22 314 TYR A N 1
ATOM 2464 C CA . TYR A 1 314 ? 17.136 17.105 -5.054 1.00 56.22 314 TYR A CA 1
ATOM 2465 C C . TYR A 1 314 ? 18.507 17.299 -4.393 1.00 56.22 314 TYR A C 1
ATOM 2467 O O . TYR A 1 314 ? 19.392 16.457 -4.507 1.00 56.22 314 TYR A O 1
ATOM 2475 N N . ASP A 1 315 ? 18.678 18.437 -3.712 1.00 46.34 315 ASP A N 1
ATOM 2476 C CA . ASP A 1 315 ? 19.901 18.803 -2.974 1.00 46.34 315 ASP A CA 1
ATOM 2477 C C . ASP A 1 315 ? 20.105 18.007 -1.675 1.00 46.34 315 ASP A C 1
ATOM 2479 O O . ASP A 1 315 ? 21.180 18.050 -1.084 1.00 46.34 315 ASP A O 1
ATOM 2483 N N . SER A 1 316 ? 19.098 17.258 -1.220 1.00 50.53 316 SER A N 1
ATOM 2484 C CA . SER A 1 316 ? 19.248 16.334 -0.099 1.00 50.53 316 SER A CA 1
ATOM 2485 C C . SER A 1 316 ? 19.586 14.941 -0.625 1.00 50.53 316 SER A C 1
ATOM 2487 O O . SER A 1 316 ? 18.793 14.366 -1.368 1.00 50.53 316 SER A O 1
ATOM 2489 N N . ASP A 1 317 ? 20.724 14.384 -0.198 1.00 48.75 317 ASP A N 1
ATOM 2490 C CA . ASP A 1 317 ? 21.274 13.053 -0.541 1.00 48.75 317 ASP A CA 1
ATOM 2491 C C . ASP A 1 317 ? 20.382 11.839 -0.170 1.00 48.75 317 ASP A C 1
ATOM 2493 O O . ASP A 1 317 ? 20.868 10.726 0.032 1.00 48.75 317 ASP A O 1
ATOM 2497 N N . THR A 1 318 ? 19.076 12.034 -0.011 1.00 48.19 318 THR A N 1
ATOM 2498 C CA . THR A 1 318 ? 18.227 11.199 0.843 1.00 48.19 318 THR A CA 1
ATOM 2499 C C . THR A 1 318 ? 16.917 10.768 0.255 1.00 48.19 318 THR A C 1
ATOM 2501 O O . THR A 1 318 ? 16.205 10.000 0.887 1.00 48.19 318 THR A O 1
ATOM 2504 N N . GLN A 1 319 ? 16.553 11.316 -0.893 1.00 56.91 319 GLN A N 1
ATOM 2505 C CA . GLN A 1 319 ? 15.264 11.037 -1.480 1.00 56.91 319 GLN A CA 1
ATOM 2506 C C . GLN A 1 319 ? 15.488 10.469 -2.862 1.00 56.91 319 GLN A C 1
ATOM 2508 O O . GLN A 1 319 ? 16.047 11.143 -3.719 1.00 56.91 319 GLN A O 1
ATOM 2513 N N . SER A 1 320 ? 15.052 9.232 -3.059 1.00 71.62 320 SER A N 1
ATOM 2514 C CA . SER A 1 320 ? 15.015 8.608 -4.371 1.00 71.62 320 SER A CA 1
ATOM 2515 C C . SER A 1 320 ? 13.593 8.583 -4.898 1.00 71.62 320 SER A C 1
ATOM 2517 O O . SER A 1 320 ? 12.674 8.156 -4.188 1.00 71.62 320 SER A O 1
ATOM 2519 N N . TYR A 1 321 ? 13.383 8.996 -6.146 1.00 76.94 321 TYR A N 1
ATOM 2520 C CA . TYR A 1 321 ? 12.091 8.749 -6.774 1.00 76.94 321 TYR A CA 1
ATOM 2521 C C . TYR A 1 321 ? 11.888 7.269 -7.124 1.00 76.94 321 TYR A C 1
ATOM 2523 O O . TYR A 1 321 ? 10.739 6.826 -7.197 1.00 76.94 321 TYR A O 1
ATOM 2531 N N . HIS A 1 322 ? 12.974 6.496 -7.240 1.00 81.56 322 HIS A N 1
ATOM 2532 C CA . HIS A 1 322 ? 12.943 5.037 -7.284 1.00 81.56 322 HIS A CA 1
ATOM 2533 C C . HIS A 1 322 ? 12.075 4.462 -6.155 1.00 81.56 322 HIS A C 1
ATOM 2535 O O . HIS A 1 322 ? 11.111 3.740 -6.418 1.00 81.56 322 HIS A O 1
ATOM 2541 N N . ASP A 1 323 ? 12.371 4.840 -4.911 1.00 76.75 323 ASP A N 1
ATOM 2542 C CA . ASP A 1 323 ? 11.677 4.332 -3.728 1.00 76.75 323 ASP A CA 1
ATOM 2543 C C . ASP A 1 323 ? 10.280 4.956 -3.591 1.00 76.75 323 ASP A C 1
ATOM 2545 O O . ASP A 1 323 ? 9.310 4.256 -3.293 1.00 76.75 323 ASP A O 1
ATOM 2549 N N . ALA A 1 324 ? 10.135 6.250 -3.905 1.00 75.25 324 ALA A N 1
ATOM 2550 C CA . ALA A 1 324 ? 8.845 6.938 -3.841 1.00 75.25 324 ALA A CA 1
ATOM 2551 C C . ALA A 1 324 ? 7.793 6.344 -4.795 1.00 75.25 324 ALA A C 1
ATOM 2553 O O . ALA A 1 324 ? 6.609 6.327 -4.464 1.00 75.25 324 ALA A O 1
ATOM 2554 N N . GLN A 1 325 ? 8.193 5.876 -5.982 1.00 79.50 325 GLN A N 1
ATOM 2555 C CA . GLN A 1 325 ? 7.287 5.191 -6.905 1.00 79.50 325 GLN A CA 1
ATOM 2556 C C . GLN A 1 325 ? 6.943 3.784 -6.401 1.00 79.50 325 GLN A C 1
ATOM 2558 O O . GLN A 1 325 ? 5.776 3.392 -6.378 1.00 79.50 325 GLN A O 1
ATOM 2563 N N . ALA A 1 326 ? 7.951 3.014 -5.991 1.00 82.62 326 ALA A N 1
ATOM 2564 C CA . ALA A 1 326 ? 7.761 1.613 -5.643 1.00 82.62 326 ALA A CA 1
ATOM 2565 C C . ALA A 1 326 ? 7.016 1.400 -4.322 1.00 82.62 326 ALA A C 1
ATOM 2567 O O . ALA A 1 326 ? 6.252 0.443 -4.217 1.00 82.62 326 ALA A O 1
ATOM 2568 N N . GLN A 1 327 ? 7.169 2.295 -3.341 1.00 79.62 327 GLN A N 1
ATOM 2569 C CA . GLN A 1 327 ? 6.501 2.181 -2.041 1.00 79.62 327 GLN A CA 1
ATOM 2570 C C . GLN A 1 327 ? 4.983 2.020 -2.185 1.00 79.62 327 GLN A C 1
ATOM 2572 O O . GLN A 1 327 ? 4.397 1.133 -1.567 1.00 79.62 327 GLN A O 1
ATOM 2577 N N . TYR A 1 328 ? 4.348 2.825 -3.038 1.00 82.62 328 TYR A N 1
ATOM 2578 C CA . TYR A 1 328 ? 2.904 2.734 -3.243 1.00 82.62 328 TYR A CA 1
ATOM 2579 C C . TYR A 1 328 ? 2.489 1.436 -3.948 1.00 82.62 328 TYR A C 1
ATOM 2581 O O . TYR A 1 328 ? 1.462 0.857 -3.609 1.00 82.62 328 TYR A O 1
ATOM 2589 N N . ILE A 1 329 ? 3.310 0.947 -4.884 1.00 88.62 329 ILE A N 1
ATOM 2590 C CA . ILE A 1 329 ? 3.082 -0.332 -5.573 1.00 88.62 329 ILE A CA 1
ATOM 2591 C C . ILE A 1 329 ? 3.162 -1.492 -4.579 1.00 88.62 329 ILE A C 1
ATOM 2593 O O . ILE A 1 329 ? 2.306 -2.371 -4.588 1.00 88.62 329 ILE A O 1
ATOM 2597 N N . LEU A 1 330 ? 4.160 -1.477 -3.696 1.00 87.25 330 LEU A N 1
ATOM 2598 C CA . LEU A 1 330 ? 4.351 -2.510 -2.683 1.00 87.25 330 LEU A CA 1
ATOM 2599 C C . LEU A 1 330 ? 3.181 -2.551 -1.693 1.00 87.25 330 LEU A C 1
ATOM 2601 O O . LEU A 1 330 ? 2.681 -3.627 -1.390 1.00 87.25 330 LEU A O 1
ATOM 2605 N N . TRP A 1 331 ? 2.700 -1.395 -1.231 1.00 86.44 331 TRP A N 1
ATOM 2606 C CA . TRP A 1 331 ? 1.535 -1.326 -0.339 1.00 86.44 331 TRP A CA 1
ATOM 2607 C C . TRP A 1 331 ? 0.256 -1.816 -1.027 1.00 86.44 331 TRP A C 1
ATOM 2609 O O . TRP A 1 331 ? -0.565 -2.486 -0.407 1.00 86.44 331 TRP A O 1
ATOM 2619 N N . ALA A 1 332 ? 0.101 -1.528 -2.318 1.00 90.50 332 ALA A N 1
ATOM 2620 C CA . ALA A 1 332 ? -1.059 -1.967 -3.082 1.00 90.50 332 ALA A CA 1
ATOM 2621 C C . ALA A 1 332 ? -1.011 -3.479 -3.319 1.00 90.50 332 ALA A C 1
ATOM 2623 O O . ALA A 1 332 ? -2.040 -4.143 -3.244 1.00 90.50 332 ALA A O 1
ATOM 2624 N N . ALA A 1 333 ? 0.185 -4.033 -3.538 1.00 92.94 333 ALA A N 1
ATOM 2625 C CA . ALA A 1 333 ? 0.398 -5.471 -3.628 1.00 92.94 333 ALA A CA 1
ATOM 2626 C C . ALA A 1 333 ? 0.057 -6.189 -2.317 1.00 92.94 333 ALA A C 1
ATOM 2628 O O . ALA A 1 333 ? -0.605 -7.220 -2.354 1.00 92.94 333 ALA A O 1
ATOM 2629 N N . GLU A 1 334 ? 0.430 -5.631 -1.163 1.00 90.50 334 GLU A N 1
ATOM 2630 C CA . GLU A 1 334 ? 0.006 -6.148 0.147 1.00 90.50 334 GLU A CA 1
ATOM 2631 C C . GLU A 1 334 ? -1.524 -6.181 0.274 1.00 90.50 334 GLU A C 1
ATOM 2633 O O . GLU A 1 334 ? -2.093 -7.220 0.614 1.00 90.50 334 GLU A O 1
ATOM 2638 N N . ALA A 1 335 ? -2.198 -5.083 -0.079 1.00 92.25 335 ALA A N 1
ATOM 2639 C CA . ALA A 1 335 ? -3.655 -5.013 -0.018 1.00 92.25 335 ALA A CA 1
ATOM 2640 C C . ALA A 1 335 ? -4.348 -5.972 -0.990 1.00 92.25 335 ALA A C 1
ATOM 2642 O O . ALA A 1 335 ? -5.317 -6.636 -0.625 1.00 92.25 335 ALA A O 1
ATOM 2643 N N . ALA A 1 336 ? -3.824 -6.109 -2.207 1.00 94.62 336 ALA A N 1
ATOM 2644 C CA . ALA A 1 336 ? -4.319 -7.072 -3.181 1.00 94.62 336 ALA A CA 1
ATOM 2645 C C . ALA A 1 336 ? -4.095 -8.525 -2.724 1.00 94.62 336 ALA A C 1
ATOM 2647 O O . ALA A 1 336 ? -4.979 -9.363 -2.909 1.00 94.62 336 ALA A O 1
ATOM 2648 N N . TYR A 1 337 ? -2.946 -8.826 -2.108 1.00 92.69 337 TYR A N 1
ATOM 2649 C CA . TYR A 1 337 ? -2.598 -10.163 -1.621 1.00 92.69 337 TYR A CA 1
ATOM 2650 C C . TYR A 1 337 ? -3.577 -10.656 -0.554 1.00 92.69 337 TYR A C 1
ATOM 2652 O O . TYR A 1 337 ? -4.128 -11.749 -0.691 1.00 92.69 337 TYR A O 1
ATOM 2660 N N . HIS A 1 338 ? -3.833 -9.840 0.474 1.00 90.94 338 HIS A N 1
ATOM 2661 C CA . HIS A 1 338 ? -4.765 -10.193 1.555 1.00 90.94 338 HIS A CA 1
ATOM 2662 C C . HIS A 1 338 ? -6.200 -10.368 1.067 1.00 90.94 338 HIS A C 1
ATOM 2664 O O . HIS A 1 338 ? -6.979 -11.099 1.670 1.00 90.94 338 HIS A O 1
ATOM 2670 N N . ASN A 1 339 ? -6.531 -9.755 -0.068 1.00 94.56 339 ASN A N 1
ATOM 2671 C CA . ASN A 1 339 ? -7.874 -9.742 -0.626 1.00 94.56 339 ASN A CA 1
ATOM 2672 C C . ASN A 1 339 ? -8.015 -10.577 -1.907 1.00 94.56 339 ASN A C 1
ATOM 2674 O O . ASN A 1 339 ? -8.937 -10.346 -2.680 1.00 94.56 339 ASN A O 1
ATOM 2678 N N . GLY A 1 340 ? -7.139 -11.563 -2.140 1.00 89.19 340 GLY A N 1
ATOM 2679 C CA . GLY A 1 340 ? -7.371 -12.634 -3.124 1.00 89.19 340 GLY A CA 1
ATOM 2680 C C . GLY A 1 340 ? -6.456 -12.661 -4.356 1.00 89.19 340 GLY A C 1
ATOM 2681 O O . GLY A 1 340 ? -6.509 -13.625 -5.125 1.00 89.19 340 GLY A O 1
ATOM 2682 N N . MET A 1 341 ? -5.558 -11.685 -4.541 1.00 92.69 341 MET A N 1
ATOM 2683 C CA . MET A 1 341 ? -4.486 -11.758 -5.551 1.00 92.69 341 MET A CA 1
ATOM 2684 C C . MET A 1 341 ? -3.240 -12.444 -4.978 1.00 92.69 341 MET A C 1
ATOM 2686 O O . MET A 1 341 ? -2.188 -11.837 -4.770 1.00 92.69 341 MET A O 1
ATOM 2690 N N . THR A 1 342 ? -3.353 -13.743 -4.708 1.00 86.19 342 THR A N 1
ATOM 2691 C CA . THR A 1 342 ? -2.321 -14.532 -4.012 1.00 86.19 342 THR A CA 1
ATOM 2692 C C . THR A 1 342 ? -0.978 -14.592 -4.742 1.00 86.19 342 THR A C 1
ATOM 2694 O O . THR A 1 342 ? 0.048 -14.825 -4.107 1.00 86.19 342 THR A O 1
ATOM 2697 N N . ARG A 1 343 ? -0.960 -14.338 -6.058 1.00 88.12 343 ARG A N 1
ATOM 2698 C CA . ARG A 1 343 ? 0.242 -14.391 -6.904 1.00 88.12 343 ARG A CA 1
ATOM 2699 C C . ARG A 1 343 ? 0.761 -13.011 -7.310 1.00 88.12 343 ARG A C 1
ATOM 2701 O O . ARG A 1 343 ? 1.576 -12.912 -8.223 1.00 88.12 343 ARG A O 1
ATOM 2708 N N . VAL A 1 344 ? 0.328 -11.936 -6.645 1.00 91.31 344 VAL A N 1
ATOM 2709 C CA . VAL A 1 344 ? 0.778 -10.563 -6.950 1.00 91.31 344 VAL A CA 1
ATOM 2710 C C . VAL A 1 344 ? 2.305 -10.403 -6.877 1.00 91.31 344 VAL A C 1
ATOM 2712 O O . VAL A 1 344 ? 2.909 -9.733 -7.713 1.00 91.31 344 VAL A O 1
ATOM 2715 N N . PHE A 1 345 ? 2.960 -11.088 -5.936 1.00 91.44 345 PHE A N 1
ATOM 2716 C CA . PHE A 1 345 ? 4.422 -11.084 -5.780 1.00 91.44 345 PHE A CA 1
ATOM 2717 C C . PHE A 1 345 ? 5.151 -12.017 -6.763 1.00 91.44 345 PHE A C 1
ATOM 2719 O O . PHE A 1 345 ? 6.376 -12.050 -6.792 1.00 91.44 345 PHE A O 1
ATOM 2726 N N . GLU A 1 346 ? 4.418 -12.756 -7.597 1.00 90.12 346 GLU A N 1
ATOM 2727 C CA . GLU A 1 346 ? 4.970 -13.579 -8.678 1.00 90.12 346 GLU A CA 1
ATOM 2728 C C . GLU A 1 346 ? 4.864 -12.890 -10.044 1.00 90.12 346 GLU A C 1
ATOM 2730 O O . GLU A 1 346 ? 5.339 -13.434 -11.041 1.00 90.12 346 GLU A O 1
ATOM 2735 N N . ILE A 1 347 ? 4.242 -11.704 -10.113 1.00 88.56 347 ILE A N 1
ATOM 2736 C CA . ILE A 1 347 ? 4.058 -10.984 -11.374 1.00 88.56 347 ILE A CA 1
ATOM 2737 C C . ILE A 1 347 ? 5.429 -10.668 -11.973 1.00 88.56 347 ILE A C 1
ATOM 2739 O O . ILE A 1 347 ? 6.215 -9.876 -11.443 1.00 88.56 347 ILE A O 1
ATOM 2743 N N . SER A 1 348 ? 5.688 -11.281 -13.119 1.00 84.19 348 SER A N 1
ATOM 2744 C CA . SER A 1 348 ? 6.847 -11.046 -13.964 1.00 84.19 348 SER A CA 1
ATOM 2745 C C . SER A 1 348 ? 6.405 -10.574 -15.349 1.00 84.19 348 SER A C 1
ATOM 2747 O O . SER A 1 348 ? 5.226 -10.613 -15.721 1.00 84.19 348 SER A O 1
ATOM 2749 N N . ASP A 1 349 ? 7.374 -10.086 -16.111 1.00 74.38 349 ASP A N 1
ATOM 2750 C CA . ASP A 1 349 ? 7.251 -9.834 -17.536 1.00 74.38 349 ASP A CA 1
ATOM 2751 C C . ASP A 1 349 ? 8.089 -10.849 -18.317 1.00 74.38 349 ASP A C 1
ATOM 2753 O O . ASP A 1 349 ? 9.090 -11.391 -17.840 1.00 74.38 349 ASP A O 1
ATOM 2757 N N . GLU A 1 350 ? 7.698 -11.072 -19.568 1.00 65.56 350 GLU A N 1
ATOM 2758 C CA . GLU A 1 350 ? 8.442 -11.949 -20.469 1.00 65.56 350 GLU A CA 1
ATOM 2759 C C . GLU A 1 350 ? 9.821 -11.386 -20.850 1.00 65.56 350 GLU A C 1
ATOM 2761 O O . GLU A 1 350 ? 10.621 -12.093 -21.449 1.00 65.56 350 GLU A O 1
ATOM 2766 N N . TYR A 1 351 ? 10.121 -10.130 -20.504 1.00 61.06 351 TYR A N 1
ATOM 2767 C CA . TYR A 1 351 ? 11.347 -9.428 -20.898 1.00 61.06 351 TYR A CA 1
ATOM 2768 C C . TYR A 1 351 ? 12.616 -9.916 -20.211 1.00 61.06 351 TYR A C 1
ATOM 2770 O O . TYR A 1 351 ? 13.712 -9.681 -20.716 1.00 61.06 351 TYR A O 1
ATOM 2778 N N . THR A 1 352 ? 12.485 -10.650 -19.109 1.00 56.22 352 THR A N 1
ATOM 2779 C CA . THR A 1 352 ? 13.635 -11.290 -18.454 1.00 56.22 352 THR A CA 1
ATOM 2780 C C . THR A 1 352 ? 14.356 -12.295 -19.355 1.00 56.22 352 THR A C 1
ATOM 2782 O O . THR A 1 352 ? 15.544 -12.502 -19.160 1.00 56.22 352 THR A O 1
ATOM 2785 N N . LYS A 1 353 ? 13.698 -12.847 -20.387 1.00 50.78 353 LYS A N 1
ATOM 2786 C CA . LYS A 1 353 ? 14.320 -13.788 -21.341 1.00 50.78 353 LYS A CA 1
ATOM 2787 C C . LYS A 1 353 ? 15.156 -13.116 -22.440 1.00 50.78 353 LYS A C 1
ATOM 2789 O O . LYS A 1 353 ? 15.964 -13.772 -23.087 1.00 50.78 353 LYS A O 1
ATOM 2794 N N . TYR A 1 354 ? 14.961 -11.814 -22.668 1.00 49.84 354 TYR A N 1
ATOM 2795 C CA . TYR A 1 354 ? 15.667 -11.028 -23.699 1.00 49.84 354 TYR A CA 1
ATOM 2796 C C . TYR A 1 354 ? 16.765 -10.132 -23.115 1.00 49.84 354 TYR A C 1
ATOM 2798 O O . TYR A 1 354 ? 17.318 -9.261 -23.788 1.00 49.84 354 TYR A O 1
ATOM 2806 N N . SER A 1 355 ? 17.070 -10.354 -21.842 1.00 48.75 355 SER A N 1
ATOM 2807 C CA . SER A 1 355 ? 18.044 -9.626 -21.051 1.00 48.75 355 SER A CA 1
ATOM 2808 C C . SER A 1 355 ? 19.454 -9.775 -21.631 1.00 48.75 355 SER A C 1
ATOM 2810 O O . SER A 1 355 ? 20.148 -10.762 -21.399 1.00 48.75 355 SER A O 1
ATOM 2812 N N . THR A 1 356 ? 19.893 -8.784 -22.406 1.00 50.12 356 THR A N 1
ATOM 2813 C CA . THR A 1 356 ? 21.300 -8.643 -22.814 1.00 50.12 356 THR A CA 1
ATOM 2814 C C . THR A 1 356 ? 22.123 -8.041 -21.667 1.00 50.12 356 THR A C 1
ATOM 2816 O O . THR A 1 356 ? 21.571 -7.615 -20.657 1.00 50.12 356 THR A O 1
ATOM 2819 N N . SER A 1 357 ? 23.451 -7.978 -21.800 1.00 45.44 357 SER A N 1
ATOM 2820 C CA . SER A 1 357 ? 24.454 -7.588 -20.782 1.00 45.44 357 SER A CA 1
ATOM 2821 C C . SER A 1 357 ? 24.292 -6.217 -20.079 1.00 45.44 357 SER A C 1
ATOM 2823 O O . SER A 1 357 ? 25.208 -5.778 -19.391 1.00 45.44 357 SER A O 1
ATOM 2825 N N . SER A 1 358 ? 23.161 -5.525 -20.238 1.00 44.31 358 SER A N 1
ATOM 2826 C CA . SER A 1 358 ? 22.772 -4.276 -19.562 1.00 44.31 358 SER A CA 1
ATOM 2827 C C . SER A 1 358 ? 21.750 -4.464 -18.422 1.00 44.31 358 SER A C 1
ATOM 2829 O O . SER A 1 358 ? 21.497 -3.526 -17.671 1.00 44.31 358 SER A O 1
ATOM 2831 N N . SER A 1 359 ? 21.207 -5.670 -18.238 1.00 49.22 359 SER A N 1
ATOM 2832 C CA . SER A 1 359 ? 20.175 -6.027 -17.243 1.00 49.22 359 SER A CA 1
ATOM 2833 C C . SER A 1 359 ? 20.729 -6.740 -16.002 1.00 49.22 359 SER A C 1
ATOM 2835 O O . SER A 1 359 ? 20.202 -7.746 -15.517 1.00 49.22 359 SER A O 1
ATOM 2837 N N . VAL A 1 360 ? 21.909 -6.324 -15.596 1.00 55.12 360 VAL A N 1
ATOM 2838 C CA . VAL A 1 360 ? 22.785 -7.130 -14.761 1.00 55.12 360 VAL A CA 1
ATOM 2839 C C . VAL A 1 360 ? 22.590 -6.726 -13.301 1.00 55.12 360 VAL A C 1
ATOM 2841 O O . VAL A 1 360 ? 22.374 -5.564 -13.030 1.00 55.12 360 VAL A O 1
ATOM 2844 N N . PHE A 1 361 ? 22.640 -7.630 -12.330 1.00 56.81 361 PHE A N 1
ATOM 2845 C CA . PHE A 1 361 ? 22.784 -7.249 -10.920 1.00 56.81 361 PHE A CA 1
ATOM 2846 C C . PHE A 1 361 ? 24.129 -6.507 -10.738 1.00 56.81 361 PHE A C 1
ATOM 2848 O O . PHE A 1 361 ? 25.078 -6.816 -11.472 1.00 56.81 361 PHE A O 1
ATOM 2855 N N . PRO A 1 362 ? 24.297 -5.572 -9.783 1.00 51.00 362 PRO A N 1
ATOM 2856 C CA . PRO A 1 362 ? 25.620 -5.009 -9.526 1.00 51.00 362 PRO A CA 1
ATOM 2857 C C . PRO A 1 362 ? 26.590 -6.146 -9.177 1.00 51.00 362 PRO A C 1
ATOM 2859 O O . PRO A 1 362 ? 26.435 -6.836 -8.171 1.00 51.00 362 PRO A O 1
ATOM 2862 N N . GLY A 1 363 ? 27.550 -6.399 -10.072 1.00 50.94 363 GLY A N 1
ATOM 2863 C CA . GLY A 1 363 ? 28.412 -7.586 -10.026 1.00 50.94 363 GLY A CA 1
ATOM 2864 C C . GLY A 1 363 ? 28.363 -8.515 -11.246 1.00 50.94 363 GLY A C 1
ATOM 2865 O O . GLY A 1 363 ? 28.988 -9.572 -11.204 1.00 50.94 363 GLY A O 1
ATOM 2866 N N . GLY A 1 364 ? 27.681 -8.165 -12.340 1.00 55.03 364 GLY A N 1
ATOM 2867 C CA . GLY A 1 364 ? 27.940 -8.834 -13.626 1.00 55.03 364 GLY A CA 1
ATOM 2868 C C . GLY A 1 364 ? 27.009 -10.003 -13.991 1.00 55.03 364 GLY A C 1
ATOM 2869 O O . GLY A 1 364 ? 27.130 -10.531 -15.094 1.00 55.03 364 GLY A O 1
ATOM 2870 N N . LYS A 1 365 ? 26.055 -10.394 -13.128 1.00 57.25 365 LYS A N 1
ATOM 2871 C CA . LYS A 1 365 ? 25.144 -11.530 -13.384 1.00 57.25 365 LYS A CA 1
ATOM 2872 C C . LYS A 1 365 ? 23.709 -11.096 -13.732 1.00 57.25 365 LYS A C 1
ATOM 2874 O O . LYS A 1 365 ? 23.151 -10.302 -12.977 1.00 57.25 365 LYS A O 1
ATOM 2879 N N . PRO A 1 366 ? 23.094 -11.596 -14.820 1.00 61.22 366 PRO A N 1
ATOM 2880 C CA . PRO A 1 366 ? 21.674 -11.369 -15.093 1.00 61.22 366 PRO A CA 1
ATOM 2881 C C . PRO A 1 366 ? 20.801 -12.034 -14.018 1.00 61.22 366 PRO A C 1
ATOM 2883 O O . PRO A 1 366 ? 21.211 -13.017 -13.393 1.00 61.22 366 PRO A O 1
ATOM 2886 N N . TYR A 1 367 ? 19.599 -11.498 -13.795 1.00 68.88 367 TYR A N 1
ATOM 2887 C CA . TYR A 1 367 ? 18.594 -12.195 -12.991 1.00 68.88 367 TYR A CA 1
ATOM 2888 C C . TYR A 1 367 ? 18.176 -13.506 -13.677 1.00 68.88 367 TYR A C 1
ATOM 2890 O O . TYR A 1 367 ? 18.177 -13.556 -14.907 1.00 68.88 367 TYR A O 1
ATOM 2898 N N . PRO A 1 368 ? 17.790 -14.551 -12.922 1.00 66.62 368 PRO A N 1
ATOM 2899 C CA . PRO A 1 368 ? 17.153 -15.727 -13.503 1.00 66.62 368 PRO A CA 1
ATOM 2900 C C . PRO A 1 368 ? 15.923 -15.357 -14.344 1.00 66.62 368 PRO A C 1
ATOM 2902 O O . PRO A 1 368 ? 15.189 -14.417 -14.000 1.00 66.62 368 PRO A O 1
ATOM 2905 N N . ASP A 1 369 ? 15.666 -16.131 -15.398 1.00 65.19 369 ASP A N 1
ATOM 2906 C CA . ASP A 1 369 ? 14.462 -15.999 -16.219 1.00 65.19 369 ASP A CA 1
ATOM 2907 C C . ASP A 1 369 ? 13.205 -15.997 -15.333 1.00 65.19 369 ASP A C 1
ATOM 2909 O O . ASP A 1 369 ? 13.084 -16.781 -14.389 1.00 65.19 369 ASP A O 1
ATOM 2913 N N . ASN A 1 370 ? 12.254 -15.111 -15.636 1.00 72.31 370 ASN A N 1
ATOM 2914 C CA . ASN A 1 370 ? 10.990 -14.928 -14.914 1.00 72.31 370 ASN A CA 1
ATOM 2915 C C . ASN A 1 370 ? 11.096 -14.408 -13.470 1.00 72.31 370 ASN A C 1
ATOM 2917 O O . ASN A 1 370 ? 10.112 -14.489 -12.734 1.00 72.31 370 ASN A O 1
ATOM 2921 N N . THR A 1 371 ? 12.230 -13.829 -13.053 1.00 84.50 371 THR A N 1
ATOM 2922 C CA . THR A 1 371 ? 12.320 -13.163 -11.737 1.00 84.50 371 THR A CA 1
ATOM 2923 C C . THR A 1 371 ? 11.195 -12.121 -11.591 1.00 84.50 371 THR A C 1
ATOM 2925 O O . THR A 1 371 ? 11.103 -11.244 -12.456 1.00 84.50 371 THR A O 1
ATOM 2928 N N . PRO A 1 372 ? 10.354 -12.165 -10.534 1.00 89.88 372 PRO A N 1
ATOM 2929 C CA . PRO A 1 372 ? 9.240 -11.230 -10.358 1.00 89.88 372 PRO A CA 1
ATOM 2930 C C . PRO A 1 372 ? 9.675 -9.764 -10.362 1.00 89.88 372 PRO A C 1
ATOM 2932 O O . PRO A 1 372 ? 10.731 -9.425 -9.825 1.00 89.88 372 PRO A O 1
ATOM 2935 N N . GLY A 1 373 ? 8.848 -8.875 -10.918 1.00 89.19 373 GLY A N 1
ATOM 2936 C CA . GLY A 1 373 ? 9.174 -7.452 -11.061 1.00 89.19 373 GLY A CA 1
ATOM 2937 C C . GLY A 1 373 ? 9.507 -6.786 -9.724 1.00 89.19 373 GLY A C 1
ATOM 2938 O O . GLY A 1 373 ? 10.533 -6.120 -9.600 1.00 89.19 373 GLY A O 1
ATOM 2939 N N . LEU A 1 374 ? 8.694 -7.036 -8.693 1.00 91.12 374 LEU A N 1
ATOM 2940 C CA . LEU A 1 374 ? 8.940 -6.515 -7.345 1.00 91.12 374 LEU A CA 1
ATOM 2941 C C . LEU A 1 374 ? 10.214 -7.102 -6.709 1.00 91.12 374 LEU A C 1
ATOM 2943 O O . LEU A 1 374 ? 10.939 -6.374 -6.036 1.00 91.12 374 LEU A O 1
ATOM 2947 N N . LEU A 1 375 ? 10.551 -8.373 -6.969 1.00 89.44 375 LEU A N 1
ATOM 2948 C CA . LEU A 1 375 ? 11.823 -8.947 -6.514 1.00 89.44 375 LEU A CA 1
ATOM 2949 C C . LEU A 1 375 ? 13.019 -8.270 -7.198 1.00 89.44 375 LEU A C 1
ATOM 2951 O O . LEU A 1 375 ? 13.969 -7.893 -6.515 1.00 89.44 375 LEU A O 1
ATOM 2955 N N . ARG A 1 376 ? 12.964 -8.051 -8.520 1.00 88.50 376 ARG A N 1
ATOM 2956 C CA . ARG A 1 376 ? 14.016 -7.313 -9.245 1.00 88.50 376 ARG A CA 1
ATOM 2957 C C . ARG A 1 376 ? 14.199 -5.913 -8.680 1.00 88.50 376 ARG A C 1
ATOM 2959 O O . ARG A 1 376 ? 15.333 -5.492 -8.491 1.00 88.50 376 ARG A O 1
ATOM 2966 N N . HIS A 1 377 ? 13.101 -5.225 -8.365 1.00 88.94 377 HIS A N 1
ATOM 2967 C CA . HIS A 1 377 ? 13.152 -3.929 -7.697 1.00 88.94 377 HIS A CA 1
ATOM 2968 C C . HIS A 1 377 ? 13.930 -4.011 -6.378 1.00 88.94 377 HIS A C 1
ATOM 2970 O O . HIS A 1 377 ? 14.933 -3.323 -6.246 1.00 88.94 377 HIS A O 1
ATOM 2976 N N . HIS A 1 378 ? 13.574 -4.911 -5.454 1.00 86.56 378 HIS A N 1
ATOM 2977 C CA . HIS A 1 378 ? 14.310 -5.045 -4.187 1.00 86.56 378 HIS A CA 1
ATOM 2978 C C . HIS A 1 378 ? 15.796 -5.365 -4.382 1.00 86.56 378 HIS A C 1
ATOM 2980 O O . HIS A 1 378 ? 16.651 -4.814 -3.687 1.00 86.56 378 HIS A O 1
ATOM 2986 N N . LEU A 1 379 ? 16.109 -6.248 -5.330 1.00 85.75 379 LEU A N 1
ATOM 2987 C CA . LEU A 1 379 ? 17.482 -6.614 -5.657 1.00 85.75 379 LEU A CA 1
ATOM 2988 C C . LEU A 1 379 ? 18.265 -5.417 -6.213 1.00 85.75 379 LEU A C 1
ATOM 2990 O O . LEU A 1 379 ? 19.388 -5.177 -5.769 1.00 85.75 379 LEU A O 1
ATOM 2994 N N . PHE A 1 380 ? 17.658 -4.618 -7.092 1.00 85.25 380 PHE A N 1
ATOM 2995 C CA . PHE A 1 380 ? 18.223 -3.354 -7.559 1.00 85.25 380 PHE A CA 1
ATOM 2996 C C . PHE A 1 380 ? 18.472 -2.395 -6.399 1.00 85.25 380 PHE A C 1
ATOM 2998 O O . PHE A 1 380 ? 19.589 -1.907 -6.250 1.00 85.25 380 PHE A O 1
ATOM 3005 N N . THR A 1 381 ? 17.464 -2.167 -5.551 1.00 82.25 381 THR A N 1
ATOM 3006 C CA . THR A 1 381 ? 17.525 -1.242 -4.413 1.00 82.25 381 THR A CA 1
ATOM 3007 C C . THR A 1 381 ? 18.680 -1.602 -3.474 1.00 82.25 381 THR A C 1
ATOM 3009 O O . THR A 1 381 ? 19.473 -0.737 -3.113 1.00 82.25 381 THR A O 1
ATOM 3012 N N . VAL A 1 382 ? 18.843 -2.884 -3.122 1.00 81.12 382 VAL A N 1
ATOM 3013 C CA . VAL A 1 382 ? 19.990 -3.361 -2.322 1.00 81.12 382 VAL A CA 1
ATOM 3014 C C . VAL A 1 382 ? 21.305 -3.225 -3.091 1.00 81.12 382 VAL A C 1
ATOM 3016 O O . VAL A 1 382 ? 22.331 -2.866 -2.513 1.00 81.12 382 VAL A O 1
ATOM 3019 N N . GLY A 1 383 ? 21.278 -3.494 -4.391 1.00 79.56 383 GLY A N 1
ATOM 3020 C CA . GLY A 1 383 ? 22.444 -3.464 -5.254 1.00 79.56 383 GLY A CA 1
ATOM 3021 C C . GLY A 1 383 ? 23.057 -2.075 -5.458 1.00 79.56 383 GLY A C 1
ATOM 3022 O O . GLY A 1 383 ? 24.277 -1.951 -5.537 1.00 79.56 383 GLY A O 1
ATOM 3023 N N . VAL A 1 384 ? 22.240 -1.021 -5.494 1.00 76.56 384 VAL A N 1
ATOM 3024 C CA . VAL A 1 384 ? 22.713 0.367 -5.657 1.00 76.56 384 VAL A CA 1
ATOM 3025 C C . VAL A 1 384 ? 23.196 1.008 -4.348 1.00 76.56 384 VAL A C 1
ATOM 3027 O O . VAL A 1 384 ? 23.497 2.204 -4.302 1.00 76.56 384 VAL A O 1
ATOM 3030 N N . ARG A 1 385 ? 23.301 0.244 -3.255 1.00 78.62 385 ARG A N 1
ATOM 3031 C CA . ARG A 1 385 ? 23.789 0.771 -1.976 1.00 78.62 385 ARG A CA 1
ATOM 3032 C C . ARG A 1 385 ? 25.209 1.287 -2.089 1.00 78.62 385 ARG A C 1
ATOM 3034 O O . ARG A 1 385 ? 26.132 0.578 -2.480 1.00 78.62 385 ARG A O 1
ATOM 3041 N N . GLY A 1 386 ? 25.402 2.525 -1.649 1.00 71.38 386 GLY A N 1
ATOM 3042 C CA . GLY A 1 386 ? 26.723 3.142 -1.641 1.00 71.38 386 GLY A CA 1
ATOM 3043 C C . GLY A 1 386 ? 27.223 3.574 -3.019 1.00 71.38 386 GLY A C 1
ATOM 3044 O O . GLY A 1 386 ? 28.355 4.050 -3.100 1.00 71.38 386 GLY A O 1
ATOM 3045 N N . VAL A 1 387 ? 26.388 3.466 -4.060 1.00 75.06 387 VAL A N 1
ATOM 3046 C CA . VAL A 1 387 ? 26.612 4.115 -5.353 1.00 75.06 387 VAL A CA 1
ATOM 3047 C C . VAL A 1 387 ? 26.727 5.624 -5.150 1.00 75.06 387 VAL A C 1
ATOM 3049 O O . VAL A 1 387 ? 26.011 6.227 -4.344 1.00 75.06 387 VAL A O 1
ATOM 3052 N N . GLN A 1 388 ? 27.638 6.240 -5.897 1.00 71.94 388 GLN A N 1
ATOM 3053 C CA . GLN A 1 388 ? 27.875 7.673 -5.842 1.00 71.94 388 GLN A CA 1
ATOM 3054 C C . GLN A 1 388 ? 26.757 8.453 -6.550 1.00 71.94 388 GLN A C 1
ATOM 3056 O O . GLN A 1 388 ? 26.414 8.179 -7.703 1.00 71.94 388 GLN A O 1
ATOM 3061 N N . ASN A 1 389 ? 26.217 9.463 -5.870 1.00 73.50 389 ASN A N 1
ATOM 3062 C CA . ASN A 1 389 ? 25.391 10.493 -6.477 1.00 73.50 389 ASN A CA 1
ATOM 3063 C C . ASN A 1 389 ? 26.291 11.387 -7.340 1.00 73.50 389 ASN A C 1
ATOM 3065 O O . ASN A 1 389 ? 27.182 12.061 -6.825 1.00 73.50 389 ASN A O 1
ATOM 3069 N N . ARG A 1 390 ? 26.050 11.421 -8.654 1.00 78.56 390 ARG A N 1
ATOM 3070 C CA . ARG A 1 390 ? 26.863 12.208 -9.594 1.00 78.56 390 ARG A CA 1
ATOM 3071 C C . ARG A 1 390 ? 26.801 13.717 -9.346 1.00 78.56 390 ARG A C 1
ATOM 3073 O O . ARG A 1 390 ? 27.703 14.419 -9.785 1.00 78.56 390 ARG A O 1
ATOM 3080 N N . ARG A 1 391 ? 25.747 14.224 -8.692 1.00 71.38 391 ARG A N 1
ATOM 3081 C CA . ARG A 1 391 ? 25.600 15.657 -8.388 1.00 71.38 391 ARG A CA 1
ATOM 3082 C C . ARG A 1 391 ? 26.464 16.077 -7.204 1.00 71.38 391 ARG A C 1
ATOM 3084 O O . ARG A 1 391 ? 27.139 17.095 -7.271 1.00 71.38 391 ARG A O 1
ATOM 3091 N N . THR A 1 392 ? 26.401 15.314 -6.117 1.00 71.06 392 THR A N 1
ATOM 3092 C CA . THR A 1 392 ? 26.992 15.697 -4.824 1.00 71.06 392 THR A CA 1
ATOM 3093 C C . THR A 1 392 ? 28.313 14.989 -4.542 1.00 71.06 392 THR A C 1
ATOM 3095 O O . THR A 1 392 ? 29.051 15.396 -3.652 1.00 71.06 392 THR A O 1
ATOM 3098 N N . GLY A 1 393 ? 28.618 13.910 -5.268 1.00 71.31 393 GLY A N 1
ATOM 3099 C CA . GLY A 1 393 ? 29.741 13.023 -4.976 1.00 71.31 393 GLY A CA 1
ATOM 3100 C C . GLY A 1 393 ? 29.535 12.159 -3.725 1.00 71.31 393 GLY A C 1
ATOM 3101 O O . GLY A 1 393 ? 30.378 11.306 -3.444 1.00 71.31 393 GLY A O 1
ATOM 3102 N N . ASN A 1 394 ? 28.426 12.333 -2.998 1.00 70.19 394 ASN A N 1
ATOM 3103 C CA . ASN A 1 394 ? 28.093 11.568 -1.801 1.00 70.19 394 ASN A CA 1
ATOM 3104 C C . ASN A 1 394 ? 27.486 10.209 -2.159 1.00 70.19 394 ASN A C 1
ATOM 3106 O O . ASN A 1 394 ? 26.959 10.004 -3.251 1.00 70.19 394 ASN A O 1
ATOM 3110 N N . LYS A 1 395 ? 27.541 9.257 -1.225 1.00 70.38 395 LYS A N 1
ATOM 3111 C CA . LYS A 1 395 ? 26.859 7.966 -1.380 1.00 70.38 395 LYS A CA 1
ATOM 3112 C C . LYS A 1 395 ? 25.347 8.158 -1.282 1.00 70.38 395 LYS A C 1
ATOM 3114 O O . LYS A 1 395 ? 24.876 8.757 -0.317 1.00 70.38 395 LYS A O 1
ATOM 3119 N N . HIS A 1 396 ? 24.605 7.611 -2.241 1.00 66.56 396 HIS A N 1
ATOM 3120 C CA . HIS A 1 396 ? 23.145 7.630 -2.217 1.00 66.56 396 HIS A CA 1
ATOM 3121 C C . HIS A 1 396 ? 22.603 6.765 -1.068 1.00 66.56 396 HIS A C 1
ATOM 3123 O O . HIS A 1 396 ? 23.145 5.691 -0.788 1.00 66.56 396 HIS A O 1
ATOM 3129 N N . LEU A 1 397 ? 21.502 7.191 -0.438 1.00 67.00 397 LEU A N 1
ATOM 3130 C CA . LEU A 1 397 ? 20.808 6.409 0.599 1.00 67.00 397 LEU A CA 1
ATOM 3131 C C . LEU A 1 397 ? 19.903 5.286 0.052 1.00 67.00 397 LEU A C 1
ATOM 3133 O O . LEU A 1 397 ? 19.314 4.550 0.841 1.00 67.00 397 LEU A O 1
ATOM 3137 N N . MET A 1 398 ? 19.850 5.090 -1.272 1.00 72.06 398 MET A N 1
ATOM 3138 C CA . MET A 1 398 ? 19.026 4.036 -1.876 1.00 72.06 398 MET A CA 1
ATOM 3139 C C . MET A 1 398 ? 19.466 2.677 -1.337 1.00 72.06 398 MET A C 1
ATOM 3141 O O . MET A 1 398 ? 20.658 2.428 -1.135 1.00 72.06 398 MET A O 1
ATOM 3145 N N . GLY A 1 399 ? 18.494 1.809 -1.074 1.00 67.50 399 GLY A N 1
ATOM 3146 C CA . GLY A 1 399 ? 18.758 0.494 -0.504 1.00 67.50 399 GLY A CA 1
ATOM 3147 C C . GLY A 1 399 ? 18.806 0.460 1.010 1.00 67.50 399 GLY A C 1
ATOM 3148 O O . GLY A 1 399 ? 18.532 -0.593 1.570 1.00 67.50 399 GLY A O 1
ATOM 3149 N N . TRP A 1 400 ? 19.086 1.567 1.694 1.00 67.88 400 TRP A N 1
ATOM 3150 C CA . TRP A 1 400 ? 19.047 1.620 3.162 1.00 67.88 400 TRP A CA 1
ATOM 3151 C C . TRP A 1 400 ? 17.628 1.825 3.707 1.00 67.88 400 TRP A C 1
ATOM 3153 O O . TRP A 1 400 ? 17.409 1.839 4.916 1.00 67.88 400 TRP A O 1
ATOM 3163 N N . GLU A 1 401 ? 16.664 1.944 2.800 1.00 66.06 401 GLU A N 1
ATOM 3164 C CA . GLU A 1 401 ? 15.300 2.356 3.073 1.00 66.06 401 GLU A CA 1
ATOM 3165 C C . GLU A 1 401 ? 14.308 1.185 3.160 1.00 66.06 401 GLU A C 1
ATOM 3167 O O . GLU A 1 401 ? 14.611 -0.001 2.974 1.00 66.06 401 GLU A O 1
ATOM 3172 N N . GLN A 1 402 ? 13.079 1.591 3.448 1.00 66.50 402 GLN A N 1
ATOM 3173 C CA . GLN A 1 402 ? 11.870 0.818 3.676 1.00 66.50 402 GLN A CA 1
ATOM 3174 C C . GLN A 1 402 ? 11.522 -0.274 2.660 1.00 66.50 402 GLN A C 1
ATOM 3176 O O . GLN A 1 402 ? 11.156 -1.362 3.116 1.00 66.50 402 GLN A O 1
ATOM 3181 N N . PRO A 1 403 ? 11.627 -0.061 1.332 1.00 70.88 403 PRO A N 1
ATOM 3182 C CA . PRO A 1 403 ? 11.236 -1.082 0.360 1.00 70.88 403 PRO A CA 1
ATOM 3183 C C . PRO A 1 403 ? 11.945 -2.421 0.583 1.00 70.88 403 PRO A C 1
ATOM 3185 O O . PRO A 1 403 ? 11.339 -3.471 0.400 1.00 70.88 403 PRO A O 1
ATOM 3188 N N . THR A 1 404 ? 13.186 -2.411 1.082 1.00 74.88 404 THR A N 1
ATOM 3189 C CA . THR A 1 404 ? 13.946 -3.637 1.384 1.00 74.88 404 THR A CA 1
ATOM 3190 C C . THR A 1 404 ? 13.230 -4.555 2.385 1.00 74.88 404 THR A C 1
ATOM 3192 O O . THR A 1 404 ? 13.263 -5.775 2.245 1.00 74.88 404 THR A O 1
ATOM 3195 N N . TRP A 1 405 ? 12.545 -3.981 3.377 1.00 75.62 405 TRP A N 1
ATOM 3196 C CA . TRP A 1 405 ? 11.840 -4.737 4.415 1.00 75.62 405 TRP A CA 1
ATOM 3197 C C . TRP A 1 405 ? 10.555 -5.385 3.915 1.00 75.62 405 TRP A C 1
ATOM 3199 O O . TRP A 1 405 ? 10.234 -6.503 4.307 1.00 75.62 405 TRP A O 1
ATOM 3209 N N . MET A 1 406 ? 9.841 -4.715 3.012 1.00 78.69 406 MET A N 1
ATOM 3210 C CA . MET A 1 406 ? 8.677 -5.310 2.354 1.00 78.69 406 MET A CA 1
ATOM 3211 C C . MET A 1 406 ? 9.095 -6.494 1.476 1.00 78.69 406 MET A C 1
ATOM 3213 O O . MET A 1 406 ? 8.408 -7.511 1.437 1.00 78.69 406 MET A O 1
ATOM 3217 N N . GLY A 1 407 ? 10.275 -6.405 0.853 1.00 80.94 407 GLY A N 1
ATOM 3218 C CA . GLY A 1 407 ? 10.881 -7.536 0.160 1.00 80.94 407 GLY A CA 1
ATOM 3219 C C . GLY A 1 407 ? 11.157 -8.713 1.095 1.00 80.94 407 GLY A C 1
ATOM 3220 O O . GLY A 1 407 ? 10.804 -9.841 0.764 1.00 80.94 407 GLY A O 1
ATOM 3221 N N . TYR A 1 408 ? 11.730 -8.458 2.276 1.00 82.12 408 TYR A N 1
ATOM 3222 C CA . TYR A 1 408 ? 12.021 -9.497 3.274 1.00 82.12 408 TYR A CA 1
ATOM 3223 C C . TYR A 1 408 ? 10.764 -10.240 3.749 1.00 82.12 408 TYR A C 1
ATOM 3225 O O . TYR A 1 408 ? 10.789 -11.460 3.891 1.00 82.12 408 TYR A O 1
ATOM 3233 N N . ARG A 1 409 ? 9.638 -9.533 3.918 1.00 81.69 409 ARG A N 1
ATOM 3234 C CA . ARG A 1 409 ? 8.345 -10.146 4.268 1.00 81.69 409 ARG A CA 1
ATOM 3235 C C . ARG A 1 409 ? 7.879 -11.185 3.238 1.00 81.69 409 ARG A C 1
ATOM 3237 O O . ARG A 1 409 ? 7.195 -12.142 3.601 1.00 81.69 409 ARG A O 1
ATOM 3244 N N . ARG A 1 410 ? 8.209 -10.994 1.954 1.00 84.88 410 ARG A N 1
ATOM 3245 C CA . ARG A 1 410 ? 7.593 -11.726 0.832 1.00 84.88 410 ARG A CA 1
ATOM 3246 C C . ARG A 1 410 ? 8.521 -12.688 0.103 1.00 84.88 410 ARG A C 1
ATOM 3248 O O . ARG A 1 410 ? 8.038 -13.696 -0.408 1.00 84.88 410 ARG A O 1
ATOM 3255 N N . TYR A 1 411 ? 9.824 -12.430 0.088 1.00 84.69 411 TYR A N 1
ATOM 3256 C CA . TYR A 1 411 ? 10.789 -13.230 -0.659 1.00 84.69 411 TYR A CA 1
ATOM 3257 C C . TYR A 1 411 ? 11.803 -13.896 0.264 1.00 84.69 411 TYR A C 1
ATOM 3259 O O . TYR A 1 411 ? 12.543 -13.227 0.981 1.00 84.69 411 TYR A O 1
ATOM 3267 N N . ASP A 1 412 ? 11.906 -15.221 0.162 1.00 84.62 412 ASP A N 1
ATOM 3268 C CA . ASP A 1 412 ? 13.037 -15.972 0.706 1.00 84.62 412 ASP A CA 1
ATOM 3269 C C . ASP A 1 412 ? 14.238 -15.823 -0.242 1.00 84.62 412 ASP A C 1
ATOM 3271 O O . ASP A 1 412 ? 14.471 -16.627 -1.146 1.00 84.62 412 ASP A O 1
ATOM 3275 N N . ASN A 1 413 ? 14.939 -14.695 -0.119 1.00 86.06 413 ASN A N 1
ATOM 3276 C CA . ASN A 1 413 ? 16.083 -14.360 -0.955 1.00 86.06 413 ASN A CA 1
ATOM 3277 C C . ASN A 1 413 ? 17.224 -13.809 -0.096 1.00 86.06 413 ASN A C 1
ATOM 3279 O O . ASN A 1 413 ? 17.078 -12.773 0.550 1.00 86.06 413 ASN A O 1
ATOM 3283 N N . ALA A 1 414 ? 18.387 -14.464 -0.137 1.00 84.00 414 ALA A N 1
ATOM 3284 C CA . ALA A 1 414 ? 19.531 -14.118 0.708 1.00 84.00 414 ALA A CA 1
ATOM 3285 C C . ALA A 1 414 ? 19.989 -12.655 0.562 1.00 84.00 414 ALA A C 1
ATOM 3287 O O . ALA A 1 414 ? 20.336 -12.021 1.556 1.00 84.00 414 ALA A O 1
ATOM 3288 N N . THR A 1 415 ? 19.956 -12.089 -0.648 1.00 83.69 415 THR A N 1
ATOM 3289 C CA . THR A 1 415 ? 20.325 -10.684 -0.886 1.00 83.69 415 THR A CA 1
ATOM 3290 C C . THR A 1 415 ? 19.342 -9.735 -0.213 1.00 83.69 415 THR A C 1
ATOM 3292 O O . THR A 1 415 ? 19.760 -8.776 0.434 1.00 83.69 415 THR A O 1
ATOM 3295 N N . VAL 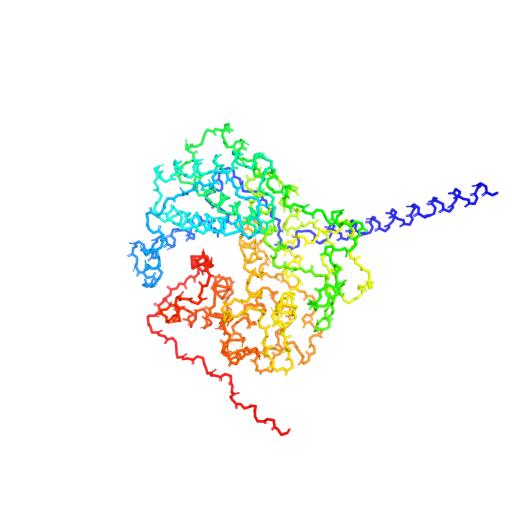A 1 416 ? 18.042 -10.009 -0.333 1.00 82.44 416 VAL A N 1
ATOM 3296 C CA . VAL A 1 416 ? 16.990 -9.201 0.298 1.00 82.44 416 VAL A CA 1
ATOM 3297 C C . VAL A 1 416 ? 17.055 -9.331 1.821 1.00 82.44 416 VAL A C 1
ATOM 3299 O O . VAL A 1 416 ? 17.010 -8.317 2.513 1.00 82.44 416 VAL A O 1
ATOM 3302 N N . THR A 1 417 ? 17.267 -10.541 2.346 1.00 81.94 417 THR A N 1
ATOM 3303 C CA . THR A 1 417 ? 17.443 -10.807 3.784 1.00 81.94 417 THR A CA 1
ATOM 3304 C C . THR A 1 417 ? 18.653 -10.073 4.360 1.00 81.94 417 THR A C 1
ATOM 3306 O O . THR A 1 417 ? 18.516 -9.307 5.316 1.00 81.94 417 THR A O 1
ATOM 3309 N N . ASN A 1 418 ? 19.832 -10.232 3.751 1.00 79.56 418 ASN A N 1
ATOM 3310 C CA . ASN A 1 418 ? 21.049 -9.529 4.173 1.00 79.56 418 ASN A CA 1
ATOM 3311 C C . ASN A 1 418 ? 20.884 -8.011 4.034 1.00 79.56 418 ASN A C 1
ATOM 3313 O O . ASN A 1 418 ? 21.345 -7.236 4.880 1.00 79.56 418 ASN A O 1
ATOM 3317 N N . GLY A 1 419 ? 20.194 -7.584 2.975 1.00 79.25 419 GLY A N 1
ATOM 3318 C CA . GLY A 1 419 ? 19.817 -6.204 2.738 1.00 79.25 419 GLY A CA 1
ATOM 3319 C C . GLY A 1 419 ? 19.006 -5.634 3.899 1.00 79.25 419 GLY A C 1
ATOM 3320 O O . GLY A 1 419 ? 19.399 -4.627 4.489 1.00 79.25 419 GLY A O 1
ATOM 3321 N N . ALA A 1 420 ? 17.907 -6.288 4.265 1.00 77.56 420 ALA A N 1
ATOM 3322 C CA . ALA A 1 420 ? 17.035 -5.869 5.354 1.00 77.56 420 ALA A CA 1
ATOM 3323 C C . ALA A 1 420 ? 17.805 -5.785 6.683 1.00 77.56 420 ALA A C 1
ATOM 3325 O O . ALA A 1 420 ? 17.838 -4.727 7.311 1.00 77.56 420 ALA A O 1
ATOM 3326 N N . GLN A 1 421 ? 18.549 -6.834 7.050 1.00 72.62 421 GLN A N 1
ATOM 3327 C CA . GLN A 1 421 ? 19.352 -6.864 8.281 1.00 72.62 421 GLN A CA 1
ATOM 3328 C C . GLN A 1 421 ? 20.356 -5.703 8.376 1.00 72.62 421 GLN A C 1
ATOM 3330 O O . GLN A 1 421 ? 20.530 -5.099 9.434 1.00 72.62 421 GLN A O 1
ATOM 3335 N N . THR A 1 422 ? 21.005 -5.347 7.268 1.00 70.75 422 THR A N 1
ATOM 3336 C CA . THR A 1 422 ? 21.974 -4.241 7.240 1.00 70.75 422 THR A CA 1
ATOM 3337 C C . THR A 1 422 ? 21.305 -2.862 7.210 1.00 70.75 422 THR A C 1
ATOM 3339 O O . THR A 1 422 ? 21.796 -1.957 7.886 1.00 70.75 422 THR A O 1
ATOM 3342 N N . SER A 1 423 ? 20.153 -2.701 6.543 1.00 70.06 423 SER A N 1
ATOM 3343 C CA . SER A 1 423 ? 19.317 -1.489 6.658 1.00 70.06 423 SER A CA 1
ATOM 3344 C C . SER A 1 423 ? 18.877 -1.239 8.092 1.00 70.06 423 SER A C 1
ATOM 3346 O O . SER A 1 423 ? 18.877 -0.098 8.551 1.00 70.06 423 SER A O 1
ATOM 3348 N N . TYR A 1 424 ? 18.586 -2.311 8.833 1.00 59.28 424 TYR A N 1
ATOM 3349 C CA . TYR A 1 424 ? 18.225 -2.230 10.246 1.00 59.28 424 TYR A CA 1
ATOM 3350 C C . TYR A 1 424 ? 19.290 -1.513 11.066 1.00 59.28 424 TYR A C 1
ATOM 3352 O O . TYR A 1 424 ? 18.971 -0.732 11.958 1.00 59.28 424 TYR A O 1
ATOM 3360 N N . ASN A 1 425 ? 20.561 -1.770 10.743 1.00 50.91 425 ASN A N 1
ATOM 3361 C CA . ASN A 1 425 ? 21.724 -1.286 11.477 1.00 50.91 425 ASN A CA 1
ATOM 3362 C C . ASN A 1 425 ? 22.056 0.187 11.227 1.00 50.91 425 ASN A C 1
ATOM 3364 O O . ASN A 1 425 ? 22.651 0.814 12.100 1.00 50.91 425 ASN A O 1
ATOM 3368 N N . MET A 1 426 ? 21.628 0.766 10.102 1.00 51.41 426 MET A N 1
ATOM 3369 C CA . MET A 1 426 ? 21.861 2.184 9.790 1.00 51.41 426 MET A CA 1
ATOM 3370 C C . MET A 1 426 ? 20.808 3.140 10.366 1.00 51.41 426 MET A C 1
ATOM 3372 O O . MET A 1 426 ? 21.005 4.356 10.337 1.00 51.41 426 MET A O 1
ATOM 3376 N N . TRP A 1 427 ? 19.741 2.601 10.957 1.00 48.91 427 TRP A N 1
ATOM 3377 C CA . TRP A 1 427 ? 18.619 3.358 11.515 1.00 48.91 427 TRP A CA 1
ATOM 3378 C C . TRP A 1 427 ? 19.024 4.361 12.618 1.00 48.91 427 TRP A C 1
ATOM 3380 O O . TRP A 1 427 ? 18.405 5.410 12.737 1.00 48.91 427 TRP A O 1
ATOM 3390 N N . GLY A 1 428 ? 20.107 4.102 13.365 1.00 39.84 428 GLY A N 1
ATOM 3391 C CA . GLY A 1 428 ? 20.557 4.965 14.471 1.00 39.84 428 GLY A CA 1
ATOM 3392 C C . GLY A 1 428 ? 21.546 6.085 14.116 1.00 39.84 428 GLY A C 1
ATOM 3393 O O . GLY A 1 428 ? 21.888 6.873 14.990 1.00 39.84 428 GLY A O 1
ATOM 3394 N N . ALA A 1 429 ? 22.055 6.163 12.879 1.00 35.41 429 ALA A N 1
ATOM 3395 C CA . ALA A 1 429 ? 23.206 7.028 12.575 1.00 35.41 429 ALA A CA 1
ATOM 3396 C C . ALA A 1 429 ? 22.856 8.367 11.899 1.00 35.41 429 ALA A C 1
ATOM 3398 O O . ALA A 1 429 ? 23.668 9.290 11.940 1.00 35.41 429 ALA A O 1
ATOM 3399 N N . LYS A 1 430 ? 21.694 8.487 11.238 1.00 40.66 430 LYS A N 1
ATOM 3400 C CA . LYS A 1 430 ? 21.361 9.644 10.382 1.00 40.66 430 LYS A CA 1
ATOM 3401 C C . LYS A 1 430 ? 19.845 9.882 10.262 1.00 40.66 430 LYS A C 1
ATOM 3403 O O . LYS A 1 430 ? 19.279 9.820 9.174 1.00 40.66 430 LYS A O 1
ATOM 3408 N N . GLU A 1 431 ? 19.179 10.198 11.372 1.00 40.38 431 GLU A N 1
ATOM 3409 C CA . GLU A 1 431 ? 17.738 10.524 11.380 1.00 40.38 431 GLU A CA 1
ATOM 3410 C C . GLU A 1 431 ? 17.391 11.858 10.682 1.00 40.38 431 GLU A C 1
ATOM 3412 O O . GLU A 1 431 ? 16.277 12.019 10.196 1.00 40.38 431 GLU A O 1
ATOM 3417 N N . ASN A 1 432 ? 18.343 12.789 10.531 1.00 30.78 432 ASN A N 1
ATOM 3418 C CA . ASN A 1 432 ? 18.089 14.122 9.947 1.00 30.78 432 ASN A CA 1
ATOM 3419 C C . ASN A 1 432 ? 17.937 14.157 8.421 1.00 30.78 432 ASN A C 1
ATOM 3421 O O . ASN A 1 432 ? 17.640 15.199 7.843 1.00 30.78 432 ASN A O 1
ATOM 3425 N N . VAL A 1 433 ? 18.187 13.038 7.756 1.00 32.94 433 VAL A N 1
ATOM 3426 C CA . VAL A 1 433 ? 18.332 12.980 6.300 1.00 32.94 433 VAL A CA 1
ATOM 3427 C C . VAL A 1 433 ? 17.134 12.184 5.720 1.00 32.94 433 VAL A C 1
ATOM 3429 O O . VAL A 1 433 ? 16.647 12.490 4.637 1.00 32.94 433 VAL A O 1
ATOM 3432 N N . MET A 1 434 ? 16.500 11.302 6.505 1.00 32.88 434 MET A N 1
ATOM 3433 C CA . MET A 1 434 ? 15.259 10.591 6.155 1.00 32.88 434 MET A CA 1
ATOM 3434 C C . MET A 1 434 ? 14.014 11.494 6.250 1.00 32.88 434 MET A C 1
ATOM 3436 O O . MET A 1 434 ? 13.214 11.413 7.185 1.00 32.88 434 MET A O 1
ATOM 3440 N N . TRP A 1 435 ? 13.823 12.388 5.283 1.00 34.78 435 TRP A N 1
ATOM 3441 C CA . TRP A 1 435 ? 12.578 13.146 5.172 1.00 34.78 435 TRP A CA 1
ATOM 3442 C C . TRP A 1 435 ? 11.360 12.193 5.123 1.00 34.78 435 TRP A C 1
ATOM 3444 O O . TRP A 1 435 ? 11.247 11.329 4.260 1.00 34.78 435 TRP A O 1
ATOM 3454 N N . ARG A 1 436 ? 10.382 12.454 6.001 1.00 40.78 436 ARG A N 1
ATOM 3455 C CA . ARG A 1 436 ? 8.929 12.273 5.773 1.00 40.78 436 ARG A CA 1
ATOM 3456 C C . ARG A 1 436 ? 8.316 10.877 5.580 1.00 40.78 436 ARG A C 1
ATOM 3458 O O . ARG A 1 436 ? 7.095 10.837 5.630 1.00 40.78 436 ARG A O 1
ATOM 3465 N N . ASN A 1 437 ? 9.058 9.776 5.458 1.00 42.50 437 ASN A N 1
ATOM 3466 C CA . ASN A 1 437 ? 8.457 8.492 5.050 1.00 42.50 437 ASN A CA 1
ATOM 3467 C C . ASN A 1 437 ? 8.420 7.373 6.107 1.00 42.50 437 ASN A C 1
ATOM 3469 O O . ASN A 1 437 ? 8.129 6.254 5.732 1.00 42.50 437 ASN A O 1
ATOM 3473 N N . ASN A 1 438 ? 8.634 7.609 7.409 1.00 41.88 438 ASN A N 1
ATOM 3474 C CA . ASN A 1 438 ? 8.761 6.588 8.488 1.00 41.88 438 ASN A CA 1
ATOM 3475 C C . ASN A 1 438 ? 7.570 5.609 8.739 1.00 41.88 438 ASN A C 1
ATOM 3477 O O . ASN A 1 438 ? 7.526 4.941 9.765 1.00 41.88 438 ASN A O 1
ATOM 3481 N N . HIS A 1 439 ? 6.615 5.476 7.823 1.00 46.94 439 HIS A N 1
ATOM 3482 C CA . HIS A 1 439 ? 5.345 4.760 7.996 1.00 46.94 439 HIS A CA 1
ATOM 3483 C C . HIS A 1 439 ? 5.398 3.242 7.815 1.00 46.94 439 HIS A C 1
ATOM 3485 O O . HIS A 1 439 ? 4.427 2.568 8.146 1.00 46.94 439 HIS A O 1
ATOM 3491 N N . SER A 1 440 ? 6.489 2.686 7.282 1.00 48.88 440 SER A N 1
ATOM 3492 C CA . SER A 1 440 ? 6.496 1.296 6.813 1.00 48.88 440 SER A CA 1
ATOM 3493 C C . SER A 1 440 ? 7.455 0.362 7.559 1.00 48.88 440 SER A C 1
ATOM 3495 O O . SER A 1 440 ? 7.648 -0.766 7.111 1.00 48.88 440 SER A O 1
ATOM 3497 N N . VAL A 1 441 ? 8.049 0.791 8.682 1.00 43.09 441 VAL A N 1
ATOM 3498 C CA . VAL A 1 441 ? 8.880 -0.098 9.526 1.00 43.09 441 VAL A CA 1
ATOM 3499 C C . VAL A 1 441 ? 8.056 -1.292 10.012 1.00 43.09 441 VAL A C 1
ATOM 3501 O O . VAL A 1 441 ? 8.549 -2.413 10.042 1.00 43.09 441 VAL A O 1
ATOM 3504 N N . HIS A 1 442 ? 6.775 -1.065 10.304 1.00 50.41 442 HIS A N 1
ATOM 3505 C CA . HIS A 1 442 ? 5.855 -2.128 10.687 1.00 50.41 442 HIS A CA 1
ATOM 3506 C C . HIS A 1 442 ? 5.513 -3.039 9.497 1.00 50.41 442 HIS A C 1
ATOM 3508 O O . HIS A 1 442 ? 5.509 -4.251 9.665 1.00 50.41 442 HIS A O 1
ATOM 3514 N N . MET A 1 443 ? 5.330 -2.481 8.287 1.00 52.47 443 MET A N 1
ATOM 3515 C CA . MET A 1 443 ? 4.876 -3.202 7.071 1.00 52.47 443 MET A CA 1
ATOM 3516 C C . MET A 1 443 ? 5.808 -4.316 6.592 1.00 52.47 443 MET A C 1
ATOM 3518 O O . MET A 1 443 ? 5.400 -5.144 5.776 1.00 52.47 443 MET A O 1
ATOM 3522 N N . GLY A 1 444 ? 7.050 -4.323 7.074 1.00 50.75 444 GLY A N 1
ATOM 3523 C CA . GLY A 1 444 ? 8.056 -5.318 6.733 1.00 50.75 444 GLY A CA 1
ATOM 3524 C C . GLY A 1 444 ? 8.086 -6.562 7.616 1.00 50.75 444 GLY A C 1
ATOM 3525 O O . GLY A 1 444 ? 8.812 -7.491 7.276 1.00 50.75 444 GLY A O 1
ATOM 3526 N N . LEU A 1 445 ? 7.342 -6.614 8.727 1.00 56.53 445 LEU A N 1
ATOM 3527 C CA . LEU A 1 445 ? 7.345 -7.771 9.628 1.00 56.53 445 LEU A CA 1
ATOM 3528 C C . LEU A 1 445 ? 5.908 -8.297 9.790 1.00 56.53 445 LEU A C 1
ATOM 3530 O O . LEU A 1 445 ? 5.041 -7.469 10.062 1.00 56.53 445 LEU A O 1
ATOM 3534 N N . PRO A 1 446 ? 5.628 -9.615 9.666 1.00 52.41 446 PRO A N 1
ATOM 3535 C CA . PRO A 1 446 ? 6.568 -10.724 9.882 1.00 52.41 446 PRO A CA 1
ATOM 3536 C C . PRO A 1 446 ? 6.565 -11.856 8.824 1.00 52.41 446 PRO A C 1
ATOM 3538 O O . PRO A 1 446 ? 5.535 -12.260 8.287 1.00 52.41 446 PRO A O 1
ATOM 3541 N N . ARG A 1 447 ? 7.733 -12.491 8.640 1.00 50.31 447 ARG A N 1
ATOM 3542 C CA . ARG A 1 447 ? 7.802 -13.955 8.508 1.00 50.31 447 ARG A CA 1
ATOM 3543 C C . ARG A 1 447 ? 8.987 -14.480 9.323 1.00 50.31 447 ARG A C 1
ATOM 3545 O O . ARG A 1 447 ? 10.121 -14.155 8.999 1.00 50.31 447 ARG A O 1
ATOM 3552 N N . ARG A 1 448 ? 8.688 -15.287 10.357 1.00 42.94 448 ARG A N 1
ATOM 3553 C CA . ARG A 1 448 ? 9.588 -16.162 11.148 1.00 42.94 448 ARG A CA 1
ATOM 3554 C C . ARG A 1 448 ? 10.960 -15.580 11.447 1.00 42.94 448 ARG A C 1
ATOM 3556 O O . ARG A 1 448 ? 11.890 -15.785 10.665 1.00 42.94 448 ARG A O 1
ATOM 3563 N N . VAL A 1 449 ? 11.136 -14.968 12.613 1.00 44.53 449 VAL A N 1
ATOM 3564 C CA . VAL A 1 449 ? 12.458 -14.441 12.929 1.00 44.53 449 VAL A CA 1
ATOM 3565 C C . VAL A 1 449 ? 13.005 -14.883 14.272 1.00 44.53 449 VAL A C 1
ATOM 3567 O O . VAL A 1 449 ? 12.490 -14.557 15.334 1.00 44.53 449 VAL A O 1
ATOM 3570 N N . VAL A 1 450 ? 14.135 -15.582 14.175 1.00 35.56 450 VAL A N 1
ATOM 3571 C CA . VAL A 1 450 ? 15.223 -15.488 15.142 1.00 35.56 450 VAL A CA 1
ATOM 3572 C C . VAL A 1 450 ? 16.021 -14.246 14.745 1.00 35.56 450 VAL A C 1
ATOM 3574 O O . VAL A 1 450 ? 16.787 -14.286 13.783 1.00 35.56 450 VAL A O 1
ATOM 3577 N N . TYR A 1 451 ? 15.800 -13.115 15.420 1.00 44.03 451 TYR A N 1
ATOM 3578 C CA . TYR A 1 451 ? 16.649 -11.936 15.238 1.00 44.03 451 TYR A CA 1
ATOM 3579 C C . TYR A 1 451 ? 17.819 -12.134 16.188 1.00 44.03 451 TYR A C 1
ATOM 3581 O O . TYR A 1 451 ? 17.630 -12.051 17.400 1.00 44.03 451 TYR A O 1
ATOM 3589 N N . SER A 1 452 ? 19.009 -12.446 15.675 1.00 41.84 452 SER A N 1
ATOM 3590 C CA . SER A 1 452 ? 20.196 -12.311 16.511 1.00 41.84 452 SER A CA 1
ATOM 3591 C C . SER A 1 452 ? 20.569 -10.829 16.568 1.00 41.84 452 SER A C 1
ATOM 3593 O O . SER A 1 452 ? 20.619 -10.145 15.547 1.00 41.84 452 SER A O 1
ATOM 3595 N N . ASP A 1 453 ? 20.848 -10.325 17.770 1.00 41.78 453 ASP A N 1
ATOM 3596 C CA . ASP A 1 453 ? 21.394 -8.974 17.980 1.00 41.78 453 ASP A CA 1
ATOM 3597 C C . ASP A 1 453 ? 22.831 -8.833 17.443 1.00 41.78 453 ASP A C 1
ATOM 3599 O O . ASP A 1 453 ? 23.437 -7.763 17.491 1.00 41.78 453 ASP A O 1
ATOM 3603 N N . THR A 1 454 ? 23.397 -9.921 16.923 1.00 35.44 454 THR A N 1
ATOM 3604 C CA . THR A 1 454 ? 24.668 -9.922 16.212 1.00 35.44 454 THR A CA 1
ATOM 3605 C C . THR A 1 454 ? 24.439 -9.402 14.797 1.00 35.44 454 THR A C 1
ATOM 3607 O O . THR A 1 454 ? 23.711 -10.039 14.034 1.00 35.44 454 THR A O 1
ATOM 3610 N N . PRO A 1 455 ? 25.074 -8.283 14.398 1.00 34.72 455 PRO A N 1
ATOM 3611 C CA . PRO A 1 455 ? 25.118 -7.907 12.997 1.00 34.72 455 PRO A CA 1
ATOM 3612 C C . PRO A 1 455 ? 25.644 -9.107 12.199 1.00 34.72 455 PRO A C 1
ATOM 3614 O O . PRO A 1 455 ? 26.670 -9.672 12.597 1.00 34.72 455 PRO A O 1
ATOM 3617 N N . PRO A 1 456 ? 25.009 -9.506 11.083 1.00 36.84 456 PRO A N 1
ATOM 3618 C CA . PRO A 1 456 ? 25.714 -10.346 10.130 1.00 36.84 456 PRO A CA 1
ATOM 3619 C C . PRO A 1 456 ? 27.017 -9.621 9.751 1.00 36.84 456 PRO A C 1
ATOM 3621 O O . PRO A 1 456 ? 27.042 -8.380 9.729 1.00 36.84 456 PRO A O 1
ATOM 3624 N N . PRO A 1 457 ? 28.108 -10.352 9.467 1.00 34.00 457 PRO A N 1
ATOM 3625 C CA . PRO A 1 457 ? 29.305 -9.722 8.935 1.00 34.00 457 PRO A CA 1
ATOM 3626 C C . PRO A 1 457 ? 28.904 -8.849 7.736 1.00 34.00 457 PRO A C 1
ATOM 3628 O O . PRO A 1 457 ? 27.987 -9.225 6.994 1.00 34.00 457 PRO A O 1
ATOM 3631 N N . PRO A 1 458 ? 29.522 -7.665 7.560 1.00 33.78 458 PRO A N 1
ATOM 3632 C CA . PRO A 1 458 ? 29.210 -6.802 6.430 1.00 33.78 458 PRO A CA 1
ATOM 3633 C C . PRO A 1 458 ? 29.223 -7.641 5.154 1.00 33.78 458 PRO A C 1
ATOM 3635 O O . PRO A 1 458 ? 30.148 -8.431 4.951 1.00 33.78 458 PRO A O 1
ATOM 3638 N N . SER A 1 459 ? 28.188 -7.495 4.314 1.00 33.56 459 SER A N 1
ATOM 3639 C CA . SER A 1 459 ? 28.236 -8.089 2.977 1.00 33.56 459 SER A CA 1
ATOM 3640 C C . SER A 1 459 ? 29.570 -7.688 2.355 1.00 33.56 459 SER A C 1
ATOM 3642 O O . SER A 1 459 ? 29.923 -6.504 2.451 1.00 33.56 459 SER A O 1
ATOM 3644 N N . PRO A 1 460 ? 30.336 -8.639 1.788 1.00 28.94 460 PRO A N 1
ATOM 3645 C CA . PRO A 1 460 ? 31.580 -8.294 1.130 1.00 28.94 460 PRO A CA 1
ATOM 3646 C C . PRO A 1 460 ? 31.262 -7.170 0.154 1.00 28.94 460 PRO A C 1
ATOM 3648 O O . PRO A 1 460 ? 30.305 -7.270 -0.618 1.00 28.94 460 PRO A O 1
ATOM 3651 N N . ALA A 1 461 ? 32.005 -6.066 0.265 1.00 33.62 461 ALA A N 1
ATOM 3652 C CA . ALA A 1 461 ? 31.905 -4.988 -0.699 1.00 33.62 461 ALA A CA 1
ATOM 3653 C C . ALA A 1 461 ? 31.931 -5.621 -2.092 1.00 33.62 461 ALA A C 1
ATOM 3655 O O . ALA A 1 461 ? 32.740 -6.527 -2.330 1.00 33.62 461 ALA A O 1
ATOM 3656 N N . ALA A 1 462 ? 31.048 -5.171 -2.992 1.00 31.95 462 ALA A N 1
ATOM 3657 C CA . ALA A 1 462 ? 31.213 -5.485 -4.403 1.00 31.95 462 ALA A CA 1
ATOM 3658 C C . ALA A 1 462 ? 32.697 -5.247 -4.728 1.00 31.95 462 ALA A C 1
ATOM 3660 O O . ALA A 1 462 ? 33.225 -4.202 -4.326 1.00 31.95 462 ALA A O 1
ATOM 3661 N N . PRO A 1 463 ? 33.407 -6.236 -5.299 1.00 27.19 463 PRO A N 1
ATOM 3662 C CA . PRO A 1 463 ? 34.850 -6.161 -5.423 1.00 27.19 463 PRO A CA 1
ATOM 3663 C C . PRO A 1 463 ? 35.223 -4.827 -6.066 1.00 27.19 463 PRO A C 1
ATOM 3665 O O . PRO A 1 463 ? 34.736 -4.501 -7.146 1.00 27.19 463 PRO A O 1
ATOM 3668 N N . ASN A 1 464 ? 36.085 -4.067 -5.384 1.00 32.03 464 ASN A N 1
ATOM 3669 C CA . ASN A 1 464 ? 36.657 -2.781 -5.809 1.00 32.03 464 ASN A CA 1
ATOM 3670 C C . ASN A 1 464 ? 37.559 -2.910 -7.059 1.00 32.03 464 ASN A C 1
ATOM 3672 O O . ASN A 1 464 ? 38.534 -2.180 -7.222 1.00 32.03 464 ASN A O 1
ATOM 3676 N N . ASN A 1 465 ? 37.254 -3.833 -7.965 1.00 33.56 465 ASN A N 1
ATOM 3677 C CA . ASN A 1 465 ? 38.029 -4.091 -9.164 1.00 33.56 465 ASN A CA 1
ATOM 3678 C C . ASN A 1 465 ? 37.346 -3.452 -10.373 1.00 33.56 465 ASN A C 1
ATOM 3680 O O . ASN A 1 465 ? 36.987 -4.121 -11.334 1.00 33.56 465 ASN A O 1
ATOM 3684 N N . LEU A 1 466 ? 37.220 -2.127 -10.326 1.00 29.12 466 LEU A N 1
ATOM 3685 C CA . LEU A 1 466 ? 37.151 -1.294 -11.522 1.00 29.12 466 LEU A CA 1
ATOM 3686 C C . LEU A 1 466 ? 38.364 -0.363 -11.518 1.00 29.12 466 LEU A C 1
ATOM 3688 O O . LEU A 1 466 ? 38.276 0.825 -11.224 1.00 29.12 466 LEU A O 1
ATOM 3692 N N . LYS A 1 467 ? 39.527 -0.924 -11.863 1.00 26.00 467 LYS A N 1
ATOM 3693 C CA . LYS A 1 467 ? 40.503 -0.160 -12.640 1.00 26.00 467 LYS A CA 1
ATOM 3694 C C . LYS A 1 467 ? 40.212 -0.457 -14.102 1.00 26.00 467 LYS A C 1
ATOM 3696 O O . LYS A 1 467 ? 40.518 -1.542 -14.589 1.00 26.00 467 LYS A O 1
ATOM 3701 N N . VAL A 1 468 ? 39.582 0.511 -14.755 1.00 30.19 468 VAL A N 1
ATOM 3702 C CA . VAL A 1 468 ? 39.533 0.604 -16.213 1.00 30.19 468 VAL A CA 1
ATOM 3703 C C . VAL A 1 468 ? 40.980 0.680 -16.709 1.00 30.19 468 VAL A C 1
ATOM 3705 O O . VAL A 1 468 ? 41.760 1.491 -16.201 1.00 30.19 468 VAL A O 1
ATOM 3708 N N . LYS A 1 469 ? 41.343 -0.198 -17.644 1.00 30.03 469 LYS A N 1
ATOM 3709 C CA . LYS A 1 469 ? 42.392 0.095 -18.620 1.00 30.03 469 LYS A CA 1
ATOM 3710 C C . LYS A 1 469 ? 41.721 0.636 -19.865 1.00 30.03 469 LYS A C 1
ATOM 3712 O O . LYS A 1 469 ? 40.677 0.050 -20.231 1.00 30.03 469 LYS A O 1
#

Secondary structure (DSSP, 8-state):
-HHHHHHHHHHHHHHHHHHHHHHHHHHHHHTTBTB---PPPTTS-S-SS--HHHHHHHHIIIIII--SHHHHHHIIIIITTPPP-PPPSSPP-STTHHHHHHHHHHHHHHHHHHHHHHS--HHHHHHHHHHHHHHHHH-TT----STTTHHHHHHHHHHHHHHHHH-GGGS-HHHHHHHHHHHHHHHHHT---GGGS-SSTTTT---SSS-PSSEEETTEEE----HHHHHHHHHHHHHHHHHT-HHHHHHHH-----GGGGTSTT--SSPPPTTS-TT-HHHHHHTS-TTS--HHHHHTS--BTTTTBB--SSSSTT--HHHHHHHHHHHHHHHHHHTT-TTGGG---GGGGG--TTSB-TTS-BPPTT--HHHHHHHHHHHTTTPBBTTTSSBP-TTSSTHHHHHHHH---HHHHHHHHHHHHHTTT-TTT--S-GGGTGGG--S-----SSPPPPPPP--------

Sequence (469 aa):
MRQRLISGIIGLAVVVCAYQADVLAGAAAVKGKWGKVVPIADDNHPNLYYNQSEIDELRKMILVEKSPRRLVDHYNTWCKGVEAIEIVHPWRRTHPEHMYEGRNVMKHNIYAAISYMIEPTQAKANKIKTCIYGFIKEAPNGTNGDHGAGTVGLSTTWLYDLALAYHPDTFTDSEKSEIRNWFKKCAEAGRYLSTNRSTNGSLYSTSSKGDSPPFTREGKKISYKPNWFSGAMLSGLCSALLSGDQAAVDFWADSGWPHDMLVSDGFTDTWPPLTCNMYDLVMHIKAIFPSGANSDTYTRDSFRPSDWSVHCSYDSDTQSYHDAQAQYILWAAEAAYHNGMTRVFEISDEYTKYSTSSSVFPGGKPYPDNTPGLLRHHLFTVGVRGVQNRRTGNKHLMGWEQPTWMGYRRYDNATVTNGAQTSYNMWGAKENVMWRNNHSVHMGLPRRVVYSDTPPPPSPAAPNNLKVK

pLDDT: mean 72.49, std 19.75, range [26.0, 98.62]